Protein AF-A0ABD3NP54-F1 (afdb_monomer_lite)

pLDDT: mean 72.23, std 19.5, range [35.78, 98.69]

InterPro domains:
  IPR028133 Dynamitin [PF04912] (82-422)
  IPR028133 Dynamitin [PTHR15346] (3-427)

Radius of gyration: 45.77 Å; chains: 1; bounding box: 115×85×132 Å

Structure (mmCIF, N/CA/C/O backbone):
data_AF-A0ABD3NP54-F1
#
_entry.id   AF-A0ABD3NP54-F1
#
loop_
_atom_site.group_PDB
_atom_site.id
_atom_site.type_symbol
_atom_site.label_atom_id
_atom_site.label_alt_id
_atom_site.label_comp_id
_atom_site.label_asym_id
_atom_site.label_entity_id
_atom_site.label_seq_id
_atom_site.pdbx_PDB_ins_code
_atom_site.Cartn_x
_atom_site.Cartn_y
_atom_site.Cartn_z
_atom_site.occupancy
_atom_site.B_iso_or_equiv
_atom_site.auth_seq_id
_atom_site.auth_comp_id
_atom_site.auth_asym_id
_atom_site.auth_atom_id
_atom_site.pdbx_PDB_model_num
ATOM 1 N N . GLU A 1 1 ? 1.074 39.165 33.995 1.00 41.44 1 GLU A N 1
ATOM 2 C CA . GLU A 1 1 ? 2.286 38.333 34.114 1.00 41.44 1 GLU A CA 1
ATOM 3 C C . GLU A 1 1 ? 1.904 36.978 34.674 1.00 41.44 1 GLU A C 1
ATOM 5 O O . GLU A 1 1 ? 1.585 36.874 35.849 1.00 41.44 1 GLU A O 1
ATOM 10 N N . ALA A 1 2 ? 1.852 35.965 33.817 1.00 39.19 2 ALA A N 1
ATOM 11 C CA . ALA A 1 2 ? 1.767 34.573 34.233 1.00 39.19 2 ALA A CA 1
ATOM 12 C C . ALA A 1 2 ? 2.968 33.872 33.596 1.00 39.19 2 ALA A C 1
ATOM 14 O O . ALA A 1 2 ? 3.086 33.815 32.373 1.00 39.19 2 ALA A O 1
ATOM 15 N N . VAL A 1 3 ? 3.900 33.461 34.450 1.00 41.22 3 VAL A N 1
ATOM 16 C CA . VAL A 1 3 ? 5.148 32.785 34.101 1.00 41.22 3 VAL A CA 1
ATOM 17 C C . VAL A 1 3 ? 4.817 31.317 33.848 1.00 41.22 3 VAL A C 1
ATOM 19 O O . VAL A 1 3 ? 4.409 30.615 34.769 1.00 41.22 3 VAL A O 1
ATOM 22 N N . TYR A 1 4 ? 4.968 30.860 32.605 1.00 45.50 4 TYR A N 1
ATOM 23 C CA . TYR A 1 4 ? 4.967 29.435 32.282 1.00 45.50 4 TYR A CA 1
ATOM 24 C C . TYR A 1 4 ? 6.349 28.867 32.613 1.00 45.50 4 TYR A C 1
ATOM 26 O O . TYR A 1 4 ? 7.323 29.115 31.905 1.00 45.50 4 TYR A O 1
ATOM 34 N N . SER A 1 5 ? 6.432 28.125 33.713 1.00 48.88 5 SER A N 1
ATOM 35 C CA . SER A 1 5 ? 7.550 27.238 34.012 1.00 48.88 5 SER A CA 1
ATOM 36 C C . SER A 1 5 ? 7.460 26.002 33.119 1.00 48.88 5 SER A C 1
ATOM 38 O O . SER A 1 5 ? 6.500 25.237 33.179 1.00 48.88 5 SER A O 1
ATOM 40 N N . SER A 1 6 ? 8.467 25.849 32.267 1.00 43.97 6 SER A N 1
ATOM 41 C CA . SER A 1 6 ? 8.716 24.698 31.411 1.00 43.97 6 SER A CA 1
ATOM 42 C C . SER A 1 6 ? 9.177 23.491 32.236 1.00 43.97 6 SER A C 1
ATOM 44 O O . SER A 1 6 ? 10.355 23.405 32.585 1.00 43.97 6 SER A O 1
ATOM 46 N N . ASP A 1 7 ? 8.273 22.549 32.501 1.00 47.94 7 ASP A N 1
ATOM 47 C CA . ASP A 1 7 ? 8.639 21.141 32.695 1.00 47.94 7 ASP A CA 1
ATOM 48 C C . ASP A 1 7 ? 9.168 20.644 31.334 1.00 47.94 7 ASP A C 1
ATOM 50 O O . ASP A 1 7 ? 8.489 20.717 30.315 1.00 47.94 7 ASP A O 1
ATOM 54 N N . GLY A 1 8 ? 10.445 20.301 31.194 1.00 47.75 8 GLY A N 1
ATOM 55 C CA . GLY A 1 8 ? 11.012 19.129 31.849 1.00 47.75 8 GLY A CA 1
ATOM 56 C C . GLY A 1 8 ? 10.824 17.857 31.009 1.00 47.75 8 GLY A C 1
ATOM 57 O O . GLY A 1 8 ? 10.703 16.777 31.574 1.00 47.75 8 GLY A O 1
ATOM 58 N N . LEU A 1 9 ? 10.766 17.956 29.673 1.00 52.03 9 LEU A N 1
ATOM 59 C CA . LEU A 1 9 ? 10.811 16.781 28.798 1.00 52.03 9 LEU A CA 1
ATOM 60 C C . LEU A 1 9 ? 12.250 16.229 28.730 1.00 52.03 9 LEU A C 1
ATOM 62 O O . LEU A 1 9 ? 13.166 16.986 28.395 1.00 52.03 9 LEU A O 1
ATOM 66 N N . PRO A 1 10 ? 12.480 14.936 29.023 1.00 50.72 10 PRO A N 1
ATOM 67 C CA . PRO A 1 10 ? 13.782 14.311 28.828 1.00 50.72 10 PRO A CA 1
ATOM 68 C C . PRO A 1 10 ? 14.130 14.267 27.334 1.00 50.72 10 PRO A C 1
ATOM 70 O O . PRO A 1 10 ? 13.272 14.025 26.484 1.00 50.72 10 PRO A O 1
ATOM 73 N N . SER A 1 11 ? 15.401 14.526 27.015 1.00 46.78 11 SER A N 1
ATOM 74 C CA . SER A 1 11 ? 15.918 14.562 25.648 1.00 46.78 11 SER A CA 1
ATOM 75 C C . SER A 1 11 ? 15.625 13.256 24.916 1.00 46.78 11 SER A C 1
ATOM 77 O O . SER A 1 11 ? 16.018 12.181 25.376 1.00 46.78 11 SER A O 1
ATOM 79 N N . LEU A 1 12 ? 14.949 13.389 23.772 1.00 47.25 12 LEU A N 1
ATOM 80 C CA . LEU A 1 12 ? 14.691 12.329 22.805 1.00 47.25 12 LEU A CA 1
ATOM 81 C C . LEU A 1 12 ? 15.950 11.490 22.580 1.00 47.25 12 LEU A C 1
ATOM 83 O O . LEU A 1 12 ? 17.049 12.009 22.383 1.00 47.25 12 LEU A O 1
ATOM 87 N N . ALA A 1 13 ? 15.728 10.184 22.672 1.00 50.75 13 ALA A N 1
ATOM 88 C CA . ALA A 1 13 ? 16.713 9.130 22.637 1.00 50.75 13 ALA A CA 1
ATOM 89 C C . ALA A 1 13 ? 17.752 9.317 21.525 1.00 50.75 13 ALA A C 1
ATOM 91 O O . ALA A 1 13 ? 17.432 9.539 20.357 1.00 50.75 13 ALA A O 1
ATOM 92 N N . VAL A 1 14 ? 19.011 9.158 21.926 1.00 62.09 14 VAL A N 1
ATOM 93 C CA . VAL A 1 14 ? 20.142 8.899 21.038 1.00 62.09 14 VAL A CA 1
ATOM 94 C C . VAL A 1 14 ? 19.762 7.739 20.104 1.00 62.09 14 VAL A C 1
ATOM 96 O O . VAL A 1 14 ? 19.278 6.716 20.598 1.00 62.09 14 VAL A O 1
ATOM 99 N N . PRO A 1 15 ? 19.947 7.865 18.778 1.00 61.72 15 PRO A N 1
ATOM 100 C CA . PRO A 1 15 ? 19.652 6.779 17.854 1.00 61.72 15 PRO A CA 1
ATOM 101 C C . PRO A 1 15 ? 20.498 5.553 18.211 1.00 61.72 15 PRO A C 1
ATOM 103 O O . PRO A 1 15 ? 21.717 5.648 18.367 1.00 61.72 15 PRO A O 1
ATOM 106 N N . LEU A 1 16 ? 19.831 4.408 18.366 1.00 66.06 16 LEU A N 1
ATOM 107 C CA . LEU A 1 16 ? 20.476 3.116 18.584 1.00 66.06 16 LEU A CA 1
ATOM 108 C C . LEU A 1 16 ? 21.496 2.858 17.458 1.00 66.06 16 LEU A C 1
ATOM 110 O O . LEU A 1 16 ? 21.145 3.013 16.284 1.00 66.06 16 LEU A O 1
ATOM 114 N N . PRO A 1 17 ? 22.745 2.476 17.783 1.00 72.56 17 PRO A N 1
ATOM 115 C CA . PRO A 1 17 ? 23.734 2.147 16.770 1.00 72.56 17 PRO A CA 1
ATOM 116 C C . PRO A 1 17 ? 23.295 0.902 15.979 1.00 72.56 17 PRO A C 1
ATOM 118 O O . PRO A 1 17 ? 22.686 -0.007 16.554 1.00 72.56 17 PRO A O 1
ATOM 121 N N . PRO A 1 18 ? 23.592 0.844 14.668 1.00 74.56 18 PRO A N 1
ATOM 122 C CA . PRO A 1 18 ? 23.244 -0.301 13.839 1.00 74.56 18 PRO A CA 1
ATOM 123 C C . PRO A 1 18 ? 23.935 -1.579 14.347 1.00 74.56 18 PRO A C 1
ATOM 125 O O . PRO A 1 18 ? 25.050 -1.508 14.876 1.00 74.56 18 PRO A O 1
ATOM 128 N N . PRO A 1 19 ? 23.293 -2.753 14.191 1.00 72.44 19 PRO A N 1
ATOM 129 C CA . PRO A 1 19 ? 23.877 -4.024 14.595 1.00 72.44 19 PRO A CA 1
ATOM 130 C C . PRO A 1 19 ? 25.186 -4.292 13.832 1.00 72.44 19 PRO A C 1
ATOM 132 O O . PRO A 1 19 ? 25.290 -3.935 12.654 1.00 72.44 19 PRO A O 1
ATOM 135 N N . PRO A 1 20 ? 26.187 -4.921 14.477 1.00 65.25 20 PRO A N 1
ATOM 136 C CA . PRO A 1 20 ? 27.445 -5.251 13.825 1.00 65.25 20 PRO A CA 1
ATOM 137 C C . PRO A 1 20 ? 27.189 -6.209 12.660 1.00 65.25 20 PRO A C 1
ATOM 139 O O . PRO A 1 20 ? 26.523 -7.235 12.812 1.00 65.25 20 PRO A O 1
ATOM 142 N N . LEU A 1 21 ? 27.715 -5.852 11.488 1.00 63.78 21 LEU A N 1
ATOM 143 C CA . LEU A 1 21 ? 27.718 -6.727 10.322 1.00 63.78 21 LEU A CA 1
ATOM 144 C C . LEU A 1 21 ? 28.515 -8.001 10.648 1.00 63.78 21 LEU A C 1
ATOM 146 O O . LEU A 1 21 ? 29.518 -7.918 11.365 1.00 63.78 21 LEU A O 1
ATOM 150 N N . PRO A 1 22 ? 28.100 -9.173 10.134 1.00 56.03 22 PRO A N 1
ATOM 151 C CA . PRO A 1 22 ? 28.875 -10.393 10.287 1.00 56.03 22 PRO A CA 1
ATOM 152 C C . PRO A 1 22 ? 30.255 -10.176 9.666 1.00 56.03 22 PRO A C 1
ATOM 154 O O . PRO A 1 22 ? 30.373 -9.817 8.494 1.00 56.03 22 PRO A O 1
ATOM 157 N N . SER A 1 23 ? 31.292 -10.369 10.478 1.00 46.06 23 SER A N 1
ATOM 158 C CA . SER A 1 23 ? 32.682 -10.397 10.045 1.00 46.06 23 SER A CA 1
ATOM 159 C C . SER A 1 23 ? 32.813 -11.402 8.907 1.00 46.06 23 SER A C 1
ATOM 161 O O . SER A 1 23 ? 32.659 -12.606 9.122 1.00 46.06 23 SER A O 1
ATOM 163 N N . SER A 1 24 ? 33.070 -10.901 7.700 1.00 43.81 24 SER A N 1
ATOM 164 C CA . SER A 1 24 ? 33.577 -11.719 6.610 1.00 43.81 24 SER A CA 1
ATOM 165 C C . SER A 1 24 ? 34.860 -12.366 7.111 1.00 43.81 24 SER A C 1
ATOM 167 O O . SER A 1 24 ? 35.841 -11.671 7.379 1.00 43.81 24 SER A O 1
ATOM 169 N N . VAL A 1 25 ? 34.810 -13.681 7.295 1.00 48.38 25 VAL A N 1
ATOM 170 C CA . VAL A 1 25 ? 35.986 -14.538 7.392 1.00 48.38 25 VAL A CA 1
ATOM 171 C C . VAL A 1 25 ? 36.735 -14.325 6.082 1.00 48.38 25 VAL A C 1
ATOM 173 O O . VAL A 1 25 ? 36.329 -14.831 5.041 1.00 48.38 25 VAL A O 1
ATOM 176 N N . GLY A 1 26 ? 37.707 -13.418 6.120 1.00 45.84 26 GLY A N 1
ATOM 177 C CA . GLY A 1 26 ? 38.681 -13.248 5.064 1.00 45.84 26 GLY A CA 1
ATOM 178 C C . GLY A 1 26 ? 39.680 -14.373 5.224 1.00 45.84 26 GLY A C 1
ATOM 179 O O . GLY A 1 26 ? 40.330 -14.461 6.263 1.00 45.84 26 GLY A O 1
ATOM 180 N N . ASP A 1 27 ? 39.717 -15.240 4.222 1.00 44.56 27 ASP A N 1
ATOM 181 C CA . ASP A 1 27 ? 40.815 -16.154 3.970 1.00 44.56 27 ASP A CA 1
ATOM 182 C C . ASP A 1 27 ? 42.122 -15.348 3.920 1.00 44.56 27 ASP A C 1
ATOM 184 O O . ASP A 1 27 ? 42.378 -14.585 2.984 1.00 44.56 27 ASP A O 1
ATOM 188 N N . ASP A 1 28 ? 42.914 -15.483 4.982 1.00 48.12 28 ASP A N 1
ATOM 189 C CA . ASP A 1 28 ? 44.339 -15.175 4.996 1.00 48.12 28 ASP A CA 1
ATOM 190 C C . ASP A 1 28 ? 45.047 -16.228 4.129 1.00 48.12 28 ASP A C 1
ATOM 192 O O . ASP A 1 28 ? 45.550 -17.235 4.628 1.00 48.12 28 ASP A O 1
ATOM 196 N N . ASP A 1 29 ? 45.059 -16.009 2.813 1.00 52.22 29 ASP A N 1
ATOM 197 C CA . ASP A 1 29 ? 46.011 -16.664 1.919 1.00 52.22 29 ASP A CA 1
ATOM 198 C C . ASP A 1 29 ? 47.290 -15.820 1.861 1.00 52.22 29 ASP A C 1
ATOM 200 O O . ASP A 1 29 ? 47.443 -14.875 1.079 1.00 52.22 29 ASP A O 1
ATOM 204 N N . ASP A 1 30 ? 48.224 -16.197 2.730 1.00 50.25 30 ASP A N 1
ATOM 205 C CA . ASP A 1 30 ? 49.650 -15.964 2.564 1.00 50.25 30 ASP A CA 1
ATOM 206 C C . ASP A 1 30 ? 50.118 -16.577 1.228 1.00 50.25 30 ASP A C 1
ATOM 208 O O . ASP A 1 30 ? 50.305 -17.790 1.130 1.00 50.25 30 ASP A O 1
ATOM 212 N N . ASP A 1 31 ? 50.389 -15.759 0.207 1.00 50.50 31 ASP A N 1
ATOM 213 C CA . ASP A 1 31 ? 51.243 -16.181 -0.914 1.00 50.50 31 ASP A CA 1
ATOM 214 C C . ASP A 1 31 ? 52.438 -15.236 -1.067 1.00 50.50 31 ASP A C 1
ATOM 216 O O . ASP A 1 31 ? 52.449 -14.247 -1.808 1.00 50.50 31 ASP A O 1
ATOM 220 N N . GLU A 1 32 ? 53.482 -15.562 -0.300 1.00 48.72 32 GLU A N 1
ATOM 221 C CA . GLU A 1 32 ? 54.831 -15.070 -0.522 1.00 48.72 32 GLU A CA 1
ATOM 222 C C . GLU A 1 32 ? 55.375 -15.579 -1.859 1.00 48.72 32 GLU A C 1
ATOM 224 O O . GLU A 1 32 ? 55.526 -16.776 -2.116 1.00 48.72 32 GLU A O 1
ATOM 229 N N . GLY A 1 33 ? 55.810 -14.630 -2.684 1.00 49.66 33 GLY A N 1
ATOM 230 C CA . GLY A 1 33 ? 56.437 -14.906 -3.960 1.00 49.66 33 GLY A CA 1
ATOM 231 C C . GLY A 1 33 ? 57.591 -15.911 -3.892 1.00 49.66 33 GLY A C 1
ATOM 232 O O . GLY A 1 33 ? 58.627 -15.687 -3.262 1.00 49.66 33 GLY A O 1
ATOM 233 N N . ARG A 1 34 ? 57.501 -16.953 -4.721 1.00 44.62 34 ARG A N 1
ATOM 234 C CA . ARG A 1 34 ? 58.672 -17.684 -5.212 1.00 44.62 34 ARG A CA 1
ATOM 235 C C . ARG A 1 34 ? 58.656 -17.816 -6.725 1.00 44.62 34 ARG A C 1
ATOM 237 O O . ARG A 1 34 ? 57.999 -18.657 -7.323 1.00 44.62 34 ARG A O 1
ATOM 244 N N . ARG A 1 35 ? 59.524 -17.012 -7.337 1.00 50.09 35 ARG A N 1
ATOM 245 C CA . ARG A 1 35 ? 60.059 -17.227 -8.682 1.00 50.09 35 ARG A CA 1
ATOM 246 C C . ARG A 1 35 ? 60.697 -18.617 -8.777 1.00 50.09 35 ARG A C 1
ATOM 248 O O . ARG A 1 35 ? 61.705 -18.850 -8.112 1.00 50.09 35 ARG A O 1
ATOM 255 N N . ARG A 1 36 ? 60.233 -19.462 -9.701 1.00 48.19 36 ARG A N 1
ATOM 256 C CA . ARG A 1 36 ? 61.089 -20.391 -10.464 1.00 48.19 36 ARG A CA 1
ATOM 257 C C . ARG A 1 36 ? 60.510 -20.652 -11.862 1.00 48.19 36 ARG A C 1
ATOM 259 O O . ARG A 1 36 ? 59.319 -20.917 -11.970 1.00 48.19 36 ARG A O 1
ATOM 266 N N . PRO A 1 37 ? 61.338 -20.615 -12.921 1.00 56.47 37 PRO A N 1
ATOM 267 C CA . PRO A 1 37 ? 60.987 -21.127 -14.237 1.00 56.47 37 PRO A CA 1
ATOM 268 C C . PRO A 1 37 ? 61.404 -22.602 -14.348 1.00 56.47 37 PRO A C 1
ATOM 270 O O . PRO A 1 37 ? 62.455 -22.995 -13.840 1.00 56.47 37 PRO A O 1
ATOM 273 N N . GLY A 1 38 ? 60.621 -23.416 -15.046 1.00 42.22 38 GLY A N 1
ATOM 274 C CA . GLY A 1 38 ? 61.016 -24.787 -15.368 1.00 42.22 38 GLY A CA 1
ATOM 275 C C . GLY A 1 38 ? 59.842 -25.605 -15.868 1.00 42.22 38 GLY A C 1
ATOM 276 O O . GLY A 1 38 ? 58.922 -25.882 -15.111 1.00 42.22 38 GLY A O 1
ATOM 277 N N . GLY A 1 39 ? 59.870 -25.939 -17.157 1.00 45.50 39 GLY A N 1
ATOM 278 C CA . GLY A 1 39 ? 58.826 -26.707 -17.816 1.00 45.50 39 GLY A CA 1
ATOM 279 C C . GLY A 1 39 ? 58.757 -28.173 -17.395 1.00 45.50 39 GLY A C 1
ATOM 280 O O . GLY A 1 39 ? 59.617 -28.697 -16.692 1.00 45.50 39 GLY A O 1
ATOM 281 N N . GLY A 1 40 ? 57.732 -28.837 -17.912 1.00 39.81 40 GLY A N 1
ATOM 282 C CA . GLY A 1 40 ? 57.552 -30.277 -17.811 1.00 39.81 40 GLY A CA 1
ATOM 283 C C . GLY A 1 40 ? 56.109 -30.625 -18.129 1.00 39.81 40 GLY A C 1
ATOM 284 O O . GLY A 1 40 ? 55.219 -30.340 -17.339 1.00 39.81 40 GLY A O 1
ATOM 285 N N . GLY A 1 41 ? 55.880 -31.187 -19.314 1.00 48.97 41 GLY A N 1
ATOM 286 C CA . GLY A 1 41 ? 54.577 -31.706 -19.699 1.00 48.97 41 GLY A CA 1
ATOM 287 C C . GLY A 1 41 ? 54.161 -32.895 -18.831 1.00 48.97 41 GLY A C 1
ATOM 288 O O . GLY A 1 41 ? 54.955 -33.794 -18.570 1.00 48.97 41 GLY A O 1
ATOM 289 N N . GLY A 1 42 ? 52.891 -32.894 -18.448 1.00 43.53 42 GLY A N 1
ATOM 290 C CA . GLY A 1 42 ? 52.117 -34.034 -17.960 1.00 43.53 42 GLY A CA 1
ATOM 291 C C . GLY A 1 42 ? 50.656 -33.669 -18.221 1.00 43.53 42 GLY A C 1
ATOM 292 O O . GLY A 1 42 ? 50.178 -32.668 -17.711 1.00 43.53 42 GLY A O 1
ATOM 293 N N . ALA A 1 43 ? 50.023 -34.199 -19.264 1.00 47.31 43 ALA A N 1
ATOM 294 C CA . ALA A 1 43 ? 49.398 -35.519 -19.287 1.00 47.31 43 ALA A CA 1
ATOM 295 C C . ALA A 1 43 ? 48.301 -35.657 -18.216 1.00 47.31 43 ALA A C 1
ATOM 297 O O . ALA A 1 43 ? 48.567 -36.072 -17.097 1.00 47.31 43 ALA A O 1
ATOM 298 N N . GLY A 1 44 ? 47.075 -35.314 -18.626 1.00 49.62 44 GLY A N 1
ATOM 299 C CA . GLY A 1 44 ? 45.843 -36.034 -18.294 1.00 49.62 44 GLY A CA 1
ATOM 300 C C . GLY A 1 44 ? 45.536 -36.272 -16.819 1.00 49.62 44 GLY A C 1
ATOM 301 O O . GLY A 1 44 ? 45.712 -37.383 -16.333 1.00 49.62 44 GLY A O 1
ATOM 302 N N . GLY A 1 45 ? 44.959 -35.268 -16.164 1.00 45.16 45 GLY A N 1
ATOM 303 C CA . GLY A 1 45 ? 44.044 -35.464 -15.043 1.00 45.16 45 GLY A CA 1
ATOM 304 C C . GLY A 1 45 ? 42.679 -34.957 -15.483 1.00 45.16 45 GLY A C 1
ATOM 305 O O . GLY A 1 45 ? 42.499 -33.755 -15.639 1.00 45.16 45 GLY A O 1
ATOM 306 N N . SER A 1 46 ? 41.767 -35.871 -15.802 1.00 48.59 46 SER A N 1
ATOM 307 C CA . SER A 1 46 ? 40.356 -35.562 -16.004 1.00 48.59 46 SER A CA 1
ATOM 308 C C . SER A 1 46 ? 39.803 -35.002 -14.701 1.00 48.59 46 SER A C 1
ATOM 310 O O . SER A 1 46 ? 39.764 -35.735 -13.713 1.00 48.59 46 SER A O 1
ATOM 312 N N . ASP A 1 47 ? 39.411 -33.728 -14.722 1.00 47.19 47 ASP A N 1
ATOM 313 C CA . ASP A 1 47 ? 38.527 -33.136 -13.724 1.00 47.19 47 ASP A CA 1
ATOM 314 C C . ASP A 1 47 ? 37.393 -34.116 -13.434 1.00 47.19 47 ASP A C 1
ATOM 316 O O . ASP A 1 47 ? 36.684 -34.559 -14.346 1.00 47.19 47 ASP A O 1
ATOM 320 N N . ASP A 1 48 ? 37.264 -34.466 -12.158 1.00 50.00 48 ASP A N 1
ATOM 321 C CA . ASP A 1 48 ? 36.103 -35.142 -11.622 1.00 50.00 48 ASP A CA 1
ATOM 322 C C . ASP A 1 48 ? 34.864 -34.375 -12.081 1.00 50.00 48 ASP A C 1
ATOM 324 O O . ASP A 1 48 ? 34.627 -33.223 -11.708 1.00 50.00 48 ASP A O 1
ATOM 328 N N . ALA A 1 49 ? 34.095 -35.027 -12.948 1.00 54.78 49 ALA A N 1
ATOM 329 C CA . ALA A 1 49 ? 32.791 -34.583 -13.382 1.00 54.78 49 ALA A CA 1
ATOM 330 C C . ALA A 1 49 ? 31.871 -34.550 -12.157 1.00 54.78 49 ALA A C 1
ATOM 332 O O . ALA A 1 49 ? 31.154 -35.505 -11.866 1.00 54.78 49 ALA A O 1
ATOM 333 N N . ILE A 1 50 ? 31.896 -33.439 -11.421 1.00 49.41 50 ILE A N 1
ATOM 334 C CA . ILE A 1 50 ? 30.788 -33.050 -10.562 1.00 49.41 50 ILE A CA 1
ATOM 335 C C . ILE A 1 50 ? 29.637 -32.815 -11.533 1.00 49.41 50 ILE A C 1
ATOM 337 O O . ILE A 1 50 ? 29.537 -31.758 -12.155 1.00 49.41 50 ILE A O 1
ATOM 341 N N . GLU A 1 51 ? 28.824 -33.852 -11.737 1.00 55.22 51 GLU A N 1
ATOM 342 C CA . GLU A 1 51 ? 27.569 -33.757 -12.463 1.00 55.22 51 GLU A CA 1
ATOM 343 C C . GLU A 1 51 ? 26.770 -32.631 -11.811 1.00 55.22 51 GLU A C 1
ATOM 345 O O . GLU A 1 51 ? 26.199 -32.781 -10.729 1.00 55.22 51 GLU A O 1
ATOM 350 N N . SER A 1 52 ? 26.772 -31.460 -12.447 1.00 55.19 52 SER A N 1
ATOM 351 C CA . SER A 1 52 ? 25.905 -30.358 -12.080 1.00 55.19 52 SER A CA 1
ATOM 352 C C . SER A 1 52 ? 24.487 -30.800 -12.422 1.00 55.19 52 SER A C 1
ATOM 354 O O . SER A 1 52 ? 23.980 -30.537 -13.514 1.00 55.19 52 SER A O 1
ATOM 356 N N . LEU A 1 53 ? 23.874 -31.553 -11.512 1.00 63.56 53 LEU A N 1
ATOM 357 C CA . LEU A 1 53 ? 22.477 -31.934 -11.577 1.00 63.56 53 LEU A CA 1
ATOM 358 C C . LEU A 1 53 ? 21.675 -30.638 -11.499 1.00 63.56 53 LEU A C 1
ATOM 360 O O . LEU A 1 53 ? 21.385 -30.129 -10.414 1.00 63.56 53 LEU A O 1
ATOM 364 N N . ALA A 1 54 ? 21.361 -30.082 -12.669 1.00 61.69 54 ALA A N 1
ATOM 365 C CA . ALA A 1 54 ? 20.406 -29.006 -12.841 1.00 61.69 54 ALA A CA 1
ATOM 366 C C . ALA A 1 54 ? 19.057 -29.527 -12.337 1.00 61.69 54 ALA A C 1
ATOM 368 O O . ALA A 1 54 ? 18.280 -30.144 -13.062 1.00 61.69 54 ALA A O 1
ATOM 369 N N . SER A 1 55 ? 18.846 -29.370 -11.037 1.00 72.50 55 SER A N 1
ATOM 370 C CA . SER A 1 55 ? 17.665 -29.847 -10.345 1.00 72.50 55 SER A CA 1
ATOM 371 C C . SER A 1 55 ? 16.538 -28.903 -10.716 1.00 72.50 55 SER A C 1
ATOM 373 O O . SER A 1 55 ? 16.453 -27.809 -10.166 1.00 72.50 55 SER A O 1
ATOM 375 N N . ASP A 1 56 ? 15.709 -29.290 -11.686 1.00 82.62 56 ASP A N 1
ATOM 376 C CA . ASP A 1 56 ? 14.474 -28.569 -11.969 1.00 82.62 56 ASP A CA 1
ATOM 377 C C . ASP A 1 56 ? 13.510 -28.805 -10.791 1.00 82.62 56 ASP A C 1
ATOM 379 O O . ASP A 1 56 ? 13.006 -29.924 -10.613 1.00 82.62 56 ASP A O 1
ATOM 383 N N . PRO A 1 57 ? 13.247 -27.784 -9.953 1.00 79.06 57 PRO A N 1
ATOM 384 C CA . PRO A 1 57 ? 12.416 -27.945 -8.767 1.00 79.06 57 PRO A CA 1
ATOM 385 C C . PRO A 1 57 ? 10.973 -28.328 -9.121 1.00 79.06 57 PRO A C 1
ATOM 387 O O . PRO A 1 57 ? 10.283 -28.909 -8.285 1.00 79.06 57 PRO A O 1
ATOM 390 N N . ARG A 1 58 ? 10.508 -28.053 -10.351 1.00 73.75 58 ARG A N 1
ATOM 391 C CA . ARG A 1 58 ? 9.173 -28.471 -10.803 1.00 73.75 58 ARG A CA 1
ATOM 392 C C . ARG A 1 58 ? 9.112 -29.965 -11.080 1.00 73.75 58 ARG A C 1
ATOM 394 O O . ARG A 1 58 ? 8.193 -30.618 -10.601 1.00 73.75 58 ARG A O 1
ATOM 401 N N . ALA A 1 59 ? 10.118 -30.517 -11.756 1.00 82.44 59 ALA A N 1
ATOM 402 C CA . ALA A 1 59 ? 10.209 -31.957 -11.986 1.00 82.44 59 ALA A CA 1
ATOM 403 C C . ALA A 1 59 ? 10.336 -32.736 -10.664 1.00 82.44 59 ALA A C 1
ATOM 405 O O . ALA A 1 59 ? 9.713 -33.784 -10.498 1.00 82.44 59 ALA A O 1
ATOM 406 N N . ALA A 1 60 ? 11.084 -32.195 -9.694 1.00 81.31 60 ALA A N 1
ATOM 407 C CA . ALA A 1 60 ? 11.188 -32.772 -8.354 1.00 81.31 60 ALA A CA 1
ATOM 408 C C . ALA A 1 60 ? 9.851 -32.734 -7.590 1.00 81.31 60 ALA A C 1
ATOM 410 O O . ALA A 1 60 ? 9.492 -33.704 -6.921 1.00 81.31 60 ALA A O 1
ATOM 411 N N . PHE A 1 61 ? 9.092 -31.639 -7.709 1.00 80.50 61 PHE A N 1
ATOM 412 C CA . PHE A 1 61 ? 7.775 -31.511 -7.088 1.00 80.50 61 PHE A CA 1
ATOM 413 C C . PHE A 1 61 ? 6.745 -32.454 -7.721 1.00 80.50 61 PHE A C 1
ATOM 415 O O . PHE A 1 61 ? 6.041 -33.152 -6.995 1.00 80.50 61 PHE A O 1
ATOM 422 N N . ASP A 1 62 ? 6.702 -32.551 -9.051 1.00 78.19 62 ASP A N 1
ATOM 423 C CA . ASP A 1 62 ? 5.804 -33.473 -9.755 1.00 78.19 62 ASP A CA 1
ATOM 424 C C . ASP A 1 62 ? 6.124 -34.936 -9.411 1.00 78.19 62 ASP A C 1
ATOM 426 O O . ASP A 1 62 ? 5.215 -35.722 -9.138 1.00 78.19 62 ASP A O 1
ATOM 430 N N . ALA A 1 63 ? 7.410 -35.294 -9.314 1.00 80.31 63 ALA A N 1
ATOM 431 C CA . ALA A 1 63 ? 7.829 -36.615 -8.850 1.00 80.31 63 ALA A CA 1
ATOM 432 C C . ALA A 1 63 ? 7.353 -36.905 -7.413 1.00 80.31 63 ALA A C 1
ATOM 434 O O . ALA A 1 63 ? 6.918 -38.020 -7.113 1.00 80.31 63 ALA A O 1
ATOM 435 N N . PHE A 1 64 ? 7.379 -35.902 -6.530 1.00 80.75 64 PHE A N 1
ATOM 436 C CA . PHE A 1 64 ? 6.940 -36.043 -5.142 1.00 80.75 64 PHE A CA 1
ATOM 437 C C . PHE A 1 64 ? 5.412 -36.131 -5.004 1.00 80.75 64 PHE A C 1
ATOM 439 O O . PHE A 1 64 ? 4.901 -36.945 -4.235 1.00 80.75 64 PHE A O 1
ATOM 446 N N . VAL A 1 65 ? 4.663 -35.340 -5.776 1.00 79.19 65 VAL A N 1
ATOM 447 C CA . VAL A 1 65 ? 3.191 -35.356 -5.773 1.00 79.19 65 VAL A CA 1
ATOM 448 C C . VAL A 1 65 ? 2.655 -36.674 -6.330 1.00 79.19 65 VAL A C 1
ATOM 450 O O . VAL A 1 65 ? 1.725 -37.247 -5.761 1.00 79.19 65 VAL A O 1
ATOM 453 N N . VAL A 1 66 ? 3.274 -37.203 -7.390 1.00 76.44 66 VAL A N 1
ATOM 454 C CA . VAL A 1 66 ? 2.929 -38.525 -7.930 1.00 76.44 66 VAL A CA 1
ATOM 455 C C . VAL A 1 66 ? 3.234 -39.630 -6.911 1.00 76.44 66 VAL A C 1
ATOM 457 O O . VAL A 1 66 ? 2.424 -40.542 -6.743 1.00 76.44 66 VAL A O 1
ATOM 460 N N . ALA A 1 67 ? 4.339 -39.525 -6.164 1.00 67.50 67 ALA A N 1
ATOM 461 C CA . ALA A 1 67 ? 4.681 -40.482 -5.110 1.00 67.50 67 ALA A CA 1
ATOM 462 C C . ALA A 1 67 ? 3.734 -40.417 -3.891 1.00 67.50 67 ALA A C 1
ATOM 464 O O . ALA A 1 67 ? 3.438 -41.446 -3.281 1.00 67.50 67 ALA A O 1
ATOM 465 N N . ALA A 1 68 ? 3.205 -39.237 -3.555 1.00 65.69 68 ALA A N 1
ATOM 466 C CA . ALA A 1 68 ? 2.275 -39.053 -2.437 1.00 65.69 68 ALA A CA 1
ATOM 467 C C . ALA A 1 68 ? 0.836 -39.534 -2.734 1.00 65.69 68 ALA A C 1
ATOM 469 O O . ALA A 1 68 ? 0.058 -39.762 -1.807 1.00 65.69 68 ALA A O 1
ATOM 470 N N . GLY A 1 69 ? 0.472 -39.726 -4.007 1.00 53.94 69 GLY A N 1
ATOM 471 C CA . GLY A 1 69 ? -0.895 -40.048 -4.435 1.00 53.94 69 GLY A CA 1
ATOM 472 C C . GLY A 1 69 ? -1.377 -41.489 -4.202 1.00 53.94 69 GLY A C 1
ATOM 473 O O . GLY A 1 69 ? -2.562 -41.752 -4.390 1.00 53.94 69 GLY A O 1
ATOM 474 N N . VAL A 1 70 ? -0.513 -42.432 -3.798 1.00 55.72 70 VAL A N 1
ATOM 475 C CA . VAL A 1 70 ? -0.870 -43.874 -3.723 1.00 55.72 70 VAL A CA 1
ATOM 476 C C . VAL A 1 70 ? -0.665 -44.492 -2.324 1.00 55.72 70 VAL A C 1
ATOM 478 O O . VAL A 1 70 ? -1.002 -45.649 -2.094 1.00 55.72 70 VAL A O 1
ATOM 481 N N . GLY A 1 71 ? -0.187 -43.729 -1.338 1.00 53.00 71 GLY A N 1
ATOM 482 C CA . GLY A 1 71 ? 0.270 -44.267 -0.047 1.00 53.00 71 GLY A CA 1
ATOM 483 C C . GLY A 1 71 ? -0.443 -43.735 1.196 1.00 53.00 71 GLY A C 1
ATOM 484 O O . GLY A 1 71 ? 0.217 -43.452 2.190 1.00 53.00 71 GLY A O 1
ATOM 485 N N . GLY A 1 72 ? -1.766 -43.563 1.172 1.00 43.59 72 GLY A N 1
ATOM 486 C CA . GLY A 1 72 ? -2.530 -43.197 2.370 1.00 43.59 72 GLY A CA 1
ATOM 487 C C . GLY A 1 72 ? -2.743 -44.396 3.298 1.00 43.59 72 GLY A C 1
ATOM 488 O O . GLY A 1 72 ? -3.707 -45.138 3.128 1.00 43.59 72 GLY A O 1
ATOM 489 N N . ALA A 1 73 ? -1.866 -44.582 4.287 1.00 44.59 73 ALA A N 1
ATOM 490 C CA . ALA A 1 73 ? -2.091 -45.513 5.393 1.00 44.59 73 ALA A CA 1
ATOM 491 C C . ALA A 1 73 ? -3.374 -45.117 6.164 1.00 44.59 73 ALA A C 1
ATOM 493 O O . ALA A 1 73 ? -3.470 -43.980 6.638 1.00 44.59 73 ALA A O 1
ATOM 494 N N . PRO A 1 74 ? -4.375 -46.007 6.302 1.00 46.28 74 PRO A N 1
ATOM 495 C CA . PRO A 1 74 ? -5.613 -45.675 6.993 1.00 46.28 74 PRO A CA 1
ATOM 496 C C . PRO A 1 74 ? -5.402 -45.673 8.513 1.00 46.28 74 PRO A C 1
ATOM 498 O O . PRO A 1 74 ? -5.101 -46.703 9.116 1.00 46.28 74 PRO A O 1
ATOM 501 N N . PHE A 1 75 ? -5.612 -44.522 9.152 1.00 43.25 75 PHE A N 1
ATOM 502 C CA . PHE A 1 75 ? -5.852 -44.452 10.595 1.00 43.25 75 PHE A CA 1
ATOM 503 C C . PHE A 1 75 ? -7.229 -45.068 10.924 1.00 43.25 75 PHE A C 1
ATOM 505 O O . PHE A 1 75 ? -8.200 -44.793 10.211 1.00 43.25 75 PHE A O 1
ATOM 512 N N . PRO A 1 76 ? -7.368 -45.870 11.998 1.00 49.84 76 PRO A N 1
ATOM 513 C CA . PRO A 1 76 ? -8.646 -46.470 12.364 1.00 49.84 76 PRO A CA 1
ATOM 514 C C . PRO A 1 76 ? -9.539 -45.434 13.061 1.00 49.84 76 PRO A C 1
ATOM 516 O O . PRO A 1 76 ? -9.437 -45.207 14.265 1.00 49.84 76 PRO A O 1
ATOM 519 N N . ALA A 1 77 ? -10.435 -44.800 12.304 1.00 40.03 77 ALA A N 1
ATOM 520 C CA . ALA A 1 77 ? -11.520 -44.007 12.869 1.00 40.03 77 ALA A CA 1
ATOM 521 C C . ALA A 1 77 ? -12.708 -44.916 13.219 1.00 40.03 77 ALA A C 1
ATOM 523 O O . ALA A 1 77 ? -13.246 -45.630 12.371 1.00 40.03 77 ALA A O 1
ATOM 524 N N . SER A 1 78 ? -13.095 -44.871 14.494 1.00 40.12 78 SER A N 1
ATOM 525 C CA . SER A 1 78 ? -14.233 -45.566 15.089 1.00 40.12 78 SER A CA 1
ATOM 526 C C . SER A 1 78 ? -15.505 -45.521 14.248 1.00 40.12 78 SER A C 1
ATOM 528 O O . SER A 1 78 ? -15.943 -44.480 13.757 1.00 40.12 78 SER A O 1
ATOM 530 N N . ALA A 1 79 ? -16.133 -46.691 14.197 1.00 43.69 79 ALA A N 1
ATOM 531 C CA . ALA A 1 79 ? -17.447 -46.963 13.662 1.00 43.69 79 ALA A CA 1
ATOM 532 C C . ALA A 1 79 ? -18.496 -45.915 14.068 1.00 43.69 79 ALA A C 1
ATOM 534 O O . ALA A 1 79 ? -18.816 -45.750 15.247 1.00 43.69 79 ALA A O 1
ATOM 535 N N . ARG A 1 80 ? -19.145 -45.307 13.070 1.00 37.78 80 ARG A N 1
ATOM 536 C CA . ARG A 1 80 ? -20.517 -44.830 13.233 1.00 37.78 80 ARG A CA 1
ATOM 537 C C . ARG A 1 80 ? -21.366 -45.246 12.040 1.00 37.78 80 ARG A C 1
ATOM 539 O O . ARG A 1 80 ? -21.003 -45.075 10.883 1.00 37.78 80 ARG A O 1
ATOM 546 N N . ALA A 1 81 ? -22.470 -45.879 12.405 1.00 40.62 81 ALA A N 1
ATOM 547 C CA . ALA A 1 81 ? -23.396 -46.638 11.593 1.00 40.62 81 ALA A CA 1
ATOM 548 C C . ALA A 1 81 ? -23.881 -45.949 10.309 1.00 40.62 81 ALA A C 1
ATOM 550 O O . ALA A 1 81 ? -24.274 -44.783 10.293 1.00 40.62 81 ALA A O 1
ATOM 551 N N . ARG A 1 82 ? -23.962 -46.779 9.265 1.00 39.91 82 ARG A N 1
ATOM 552 C CA . ARG A 1 82 ? -24.780 -46.611 8.063 1.00 39.91 82 ARG A CA 1
ATOM 553 C C . ARG A 1 82 ? -26.238 -46.283 8.423 1.00 39.91 82 ARG A C 1
ATOM 555 O O . ARG A 1 82 ? -26.859 -47.011 9.194 1.00 39.91 82 ARG A O 1
ATOM 562 N N . ARG A 1 83 ? -26.815 -45.281 7.755 1.00 35.78 83 ARG A N 1
ATOM 563 C CA . ARG A 1 83 ? -28.256 -45.206 7.449 1.00 35.78 83 ARG A CA 1
ATOM 564 C C . ARG A 1 83 ? -28.429 -45.112 5.927 1.00 35.78 83 ARG A C 1
ATOM 566 O O . ARG A 1 83 ? -27.601 -44.466 5.286 1.00 35.78 83 ARG A O 1
ATOM 573 N N . PRO A 1 84 ? -29.441 -45.780 5.346 1.00 52.88 84 PRO A N 1
ATOM 574 C CA . PRO A 1 84 ? -29.649 -45.818 3.906 1.00 52.88 84 PRO A CA 1
ATOM 575 C C . PRO A 1 84 ? -30.386 -44.573 3.399 1.00 52.88 84 PRO A C 1
ATOM 577 O O . PRO A 1 84 ? -31.046 -43.863 4.157 1.00 52.88 84 PRO A O 1
ATOM 580 N N . ALA A 1 85 ? -30.240 -44.352 2.095 1.00 50.16 85 ALA A N 1
ATOM 581 C CA . ALA A 1 85 ? -30.814 -43.275 1.309 1.00 50.16 85 ALA A CA 1
ATOM 582 C C . ALA A 1 85 ? -32.341 -43.144 1.446 1.00 50.16 85 ALA A C 1
ATOM 584 O O . ALA A 1 85 ? -33.069 -44.131 1.366 1.00 50.16 85 ALA A O 1
ATOM 585 N N . SER A 1 86 ? -32.816 -41.902 1.519 1.00 37.88 86 SER A N 1
ATOM 586 C CA . SER A 1 86 ? -34.123 -41.514 0.992 1.00 37.88 86 SER A CA 1
ATOM 587 C C . SER A 1 86 ? -34.091 -40.045 0.580 1.00 37.88 86 SER A C 1
ATOM 589 O O . SER A 1 86 ? -33.611 -39.203 1.336 1.00 37.88 86 SER A O 1
ATOM 591 N N . ALA A 1 87 ? -34.599 -39.802 -0.627 1.00 49.09 87 ALA A N 1
ATOM 592 C CA . ALA A 1 87 ? -34.906 -38.531 -1.268 1.00 49.09 87 ALA A CA 1
ATOM 593 C C . ALA A 1 87 ? -35.037 -37.319 -0.328 1.00 49.09 87 ALA A C 1
ATOM 595 O O . ALA A 1 87 ? -35.861 -37.314 0.587 1.00 49.09 87 ALA A O 1
ATOM 596 N N . ALA A 1 88 ? -34.270 -36.269 -0.627 1.00 39.94 88 ALA A N 1
ATOM 597 C CA . ALA A 1 88 ? -34.494 -34.931 -0.102 1.00 39.94 88 ALA A CA 1
ATOM 598 C C . ALA A 1 88 ? -34.889 -33.990 -1.258 1.00 39.94 88 ALA A C 1
ATOM 600 O O . ALA A 1 88 ? -34.336 -34.110 -2.354 1.00 39.94 88 ALA A O 1
ATOM 601 N N . PRO A 1 89 ? -35.860 -33.091 -1.028 1.00 49.34 89 PRO A N 1
ATOM 602 C CA . PRO A 1 89 ? -36.428 -32.207 -2.036 1.00 49.34 89 PRO A CA 1
ATOM 603 C C . PRO A 1 89 ? -35.441 -31.107 -2.434 1.00 49.34 89 PRO A C 1
ATOM 605 O O . PRO A 1 89 ? -34.602 -30.687 -1.639 1.00 49.34 89 PRO A O 1
ATOM 608 N N . SER A 1 90 ? -35.584 -30.625 -3.667 1.00 49.19 90 SER A N 1
ATOM 609 C CA . SER A 1 90 ? -34.888 -29.482 -4.259 1.00 49.19 90 SER A CA 1
ATOM 610 C C . SER A 1 90 ? -35.113 -28.197 -3.451 1.00 49.19 90 SER A C 1
ATOM 612 O O . SER A 1 90 ? -35.937 -27.354 -3.804 1.00 49.19 90 SER A O 1
ATOM 614 N N . SER A 1 91 ? -34.402 -28.036 -2.338 1.00 45.00 91 SER A N 1
ATOM 615 C CA . SER A 1 91 ? -34.292 -26.745 -1.673 1.00 45.00 91 SER A CA 1
ATOM 616 C C . SER A 1 91 ? -33.466 -25.832 -2.567 1.00 45.00 91 SER A C 1
ATOM 618 O O . SER A 1 91 ? -32.349 -26.184 -2.945 1.00 45.00 91 SER A O 1
ATOM 620 N N . THR A 1 92 ? -34.042 -24.682 -2.895 1.00 55.94 92 THR A N 1
ATOM 621 C CA . THR A 1 92 ? -33.488 -23.553 -3.645 1.00 55.94 92 THR A CA 1
ATOM 622 C C . THR A 1 92 ? -32.188 -23.039 -3.025 1.00 55.94 92 THR A C 1
ATOM 624 O O . THR A 1 92 ? -32.152 -21.997 -2.374 1.00 55.94 92 THR A O 1
ATOM 627 N N . THR A 1 93 ? -31.101 -23.777 -3.206 1.00 57.78 93 THR A N 1
ATOM 628 C CA . THR A 1 93 ? -29.754 -23.251 -3.045 1.00 57.78 93 THR A CA 1
ATOM 629 C C . THR A 1 93 ? -29.517 -22.297 -4.208 1.00 57.78 93 THR A C 1
ATOM 631 O O . THR A 1 93 ? -29.816 -22.610 -5.361 1.00 57.78 93 THR A O 1
ATOM 634 N N . TRP A 1 94 ? -29.066 -21.083 -3.900 1.00 62.09 94 TRP A N 1
ATOM 635 C CA . TRP A 1 94 ? -28.757 -20.072 -4.904 1.00 62.09 94 TRP A CA 1
ATOM 636 C C . TRP A 1 94 ? -27.673 -20.613 -5.840 1.00 62.09 94 TRP A C 1
ATOM 638 O O . TRP A 1 94 ? -26.491 -20.636 -5.504 1.00 62.09 94 TRP A O 1
ATOM 648 N N . GLU A 1 95 ? -28.084 -21.112 -7.004 1.00 78.00 95 GLU A N 1
ATOM 649 C CA . GLU A 1 95 ? -27.155 -21.560 -8.029 1.00 78.00 95 GLU A CA 1
ATOM 650 C C . GLU A 1 95 ? -26.524 -20.355 -8.721 1.00 78.00 95 GLU A C 1
ATOM 652 O O . GLU A 1 95 ? -27.217 -19.434 -9.160 1.00 78.00 95 GLU A O 1
ATOM 657 N N . ASP A 1 96 ? -25.198 -20.400 -8.849 1.00 72.81 96 ASP A N 1
ATOM 658 C CA . ASP A 1 96 ? -24.418 -19.472 -9.663 1.00 72.81 96 ASP A CA 1
ATOM 659 C C . ASP A 1 96 ? -25.087 -19.313 -11.047 1.00 72.81 96 ASP A C 1
ATOM 661 O O . ASP A 1 96 ? -25.390 -20.328 -11.690 1.00 72.81 96 ASP A O 1
ATOM 665 N N . PRO A 1 97 ? -25.338 -18.079 -11.531 1.00 75.31 97 PRO A N 1
ATOM 666 C CA . PRO A 1 97 ? -26.019 -17.835 -12.802 1.00 75.31 97 PRO A CA 1
ATOM 667 C C . PRO A 1 97 ? -25.395 -18.596 -13.972 1.00 75.31 97 PRO A C 1
ATOM 669 O O . PRO A 1 97 ? -26.121 -19.035 -14.861 1.00 75.31 97 PRO A O 1
ATOM 672 N N . ARG A 1 98 ? -24.075 -18.831 -13.958 1.00 68.50 98 ARG A N 1
ATOM 673 C CA . ARG A 1 98 ? -23.418 -19.655 -14.982 1.00 68.50 98 ARG A CA 1
ATOM 674 C C . ARG A 1 98 ? -23.860 -21.112 -14.907 1.00 68.50 98 ARG A C 1
ATOM 676 O O . ARG A 1 98 ? -24.197 -21.699 -15.931 1.00 68.50 98 ARG A O 1
ATOM 683 N N . ARG A 1 99 ? -23.906 -21.686 -13.704 1.00 75.69 99 ARG A N 1
ATOM 684 C CA . ARG A 1 99 ? -24.353 -23.070 -13.474 1.00 75.69 99 ARG A CA 1
ATOM 685 C C . ARG A 1 99 ? -25.826 -23.249 -13.824 1.00 75.69 99 ARG A C 1
ATOM 687 O O . ARG A 1 99 ? -26.165 -24.216 -14.498 1.00 75.69 99 ARG A O 1
ATOM 694 N N . ARG A 1 100 ? -26.671 -22.278 -13.465 1.00 83.75 100 ARG A N 1
ATOM 695 C CA . ARG A 1 100 ? -28.090 -22.272 -13.844 1.00 83.75 100 ARG A CA 1
ATOM 696 C C . ARG A 1 100 ? -28.270 -22.282 -15.361 1.00 83.75 100 ARG A C 1
ATOM 698 O O . ARG A 1 100 ? -29.124 -23.001 -15.861 1.00 83.75 100 ARG A O 1
ATOM 705 N N . LEU A 1 101 ? -27.457 -21.515 -16.085 1.00 76.75 101 LEU A N 1
ATOM 706 C CA . LEU A 1 101 ? -27.511 -21.439 -17.545 1.00 76.75 101 LEU A CA 1
ATOM 707 C C . LEU A 1 101 ? -27.061 -22.761 -18.193 1.00 76.75 101 LEU A C 1
ATOM 709 O O . LEU A 1 101 ? -27.723 -23.248 -19.105 1.00 76.75 101 LEU A O 1
ATOM 713 N N . PHE A 1 102 ? -26.007 -23.398 -17.668 1.00 79.56 102 PHE A N 1
ATOM 714 C CA . PHE A 1 102 ? -25.598 -24.740 -18.102 1.00 79.56 102 PHE A CA 1
ATOM 715 C C . PHE A 1 102 ? -26.670 -25.804 -17.840 1.00 79.56 102 PHE A C 1
ATOM 717 O O . PHE A 1 102 ? -26.928 -26.620 -18.719 1.00 79.56 102 PHE A O 1
ATOM 724 N N . ARG A 1 103 ? -27.329 -25.767 -16.678 1.00 88.38 103 ARG A N 1
ATOM 725 C CA . ARG A 1 103 ? -28.436 -26.677 -16.360 1.00 88.38 103 ARG A CA 1
ATOM 726 C C . ARG A 1 103 ? -29.643 -26.460 -17.276 1.00 88.38 103 ARG A C 1
ATOM 728 O O . ARG A 1 103 ? -30.173 -27.420 -17.816 1.00 88.38 103 ARG A O 1
ATOM 735 N N . LEU A 1 104 ? -30.048 -25.209 -17.502 1.00 86.69 104 LEU A N 1
ATOM 736 C CA . LEU A 1 104 ? -31.143 -24.899 -18.430 1.00 86.69 104 LEU A CA 1
ATOM 737 C C . LEU A 1 104 ? -30.825 -25.379 -19.850 1.00 86.69 104 LEU A C 1
ATOM 739 O O . LEU A 1 104 ? -31.707 -25.861 -20.549 1.00 86.69 104 LEU A O 1
ATOM 743 N N . ARG A 1 105 ? -29.559 -25.295 -20.273 1.00 83.12 105 ARG A N 1
ATOM 744 C CA . ARG A 1 105 ? -29.125 -25.843 -21.560 1.00 83.12 105 ARG A CA 1
ATOM 745 C C . ARG A 1 105 ? -29.294 -27.361 -21.617 1.00 83.12 105 ARG A C 1
ATOM 747 O O . ARG A 1 105 ? -29.822 -27.848 -22.611 1.00 83.12 105 ARG A O 1
ATOM 754 N N . SER A 1 106 ? -28.874 -28.089 -20.580 1.00 88.25 106 SER A N 1
ATOM 755 C CA . SER A 1 106 ? -29.049 -29.545 -20.544 1.00 88.25 106 SER A CA 1
ATOM 756 C C . SER A 1 106 ? -30.520 -29.951 -20.470 1.00 88.25 106 SER A C 1
ATOM 758 O O . SER A 1 106 ? -30.906 -30.896 -21.142 1.00 88.25 106 SER A O 1
ATOM 760 N N . GLU A 1 107 ? -31.354 -29.214 -19.731 1.00 87.44 107 GLU A N 1
ATOM 761 C CA . GLU A 1 107 ? -32.802 -29.464 -19.665 1.00 87.44 107 GLU A CA 1
ATOM 762 C C . GLU A 1 107 ? -33.479 -29.228 -21.027 1.00 87.44 107 GLU A C 1
ATOM 764 O O . GLU A 1 107 ? -34.315 -30.021 -21.449 1.00 87.44 107 GLU A O 1
ATOM 769 N N . VAL A 1 108 ? -33.093 -28.176 -21.761 1.00 83.38 108 VAL A N 1
ATOM 770 C CA . VAL A 1 108 ? -33.602 -27.920 -23.122 1.00 83.38 108 VAL A CA 1
ATOM 771 C C . VAL A 1 108 ? -33.135 -28.997 -24.108 1.00 83.38 108 VAL A C 1
ATOM 773 O O . VAL A 1 108 ? -33.907 -29.408 -24.971 1.00 83.38 108 VAL A O 1
ATOM 776 N N . GLU A 1 109 ? -31.897 -29.478 -23.984 1.00 87.00 109 GLU A N 1
ATOM 777 C CA . GLU A 1 109 ? -31.377 -30.581 -24.802 1.00 87.00 109 GLU A CA 1
ATOM 778 C C . GLU A 1 109 ? -32.107 -31.900 -24.507 1.00 87.00 109 GLU A C 1
ATOM 780 O O . GLU A 1 109 ? -32.489 -32.617 -25.432 1.00 87.00 109 GLU A O 1
ATOM 785 N N . GLU A 1 110 ? -32.383 -32.185 -23.235 1.00 88.25 110 GLU A N 1
ATOM 786 C CA . GLU A 1 110 ? -33.169 -33.344 -22.811 1.00 88.25 110 GLU A CA 1
ATOM 787 C C . GLU A 1 110 ? -34.615 -33.263 -23.319 1.00 88.25 110 GLU A C 1
ATOM 789 O O . GLU A 1 110 ? -35.129 -34.248 -23.849 1.00 88.25 110 GLU A O 1
ATOM 794 N N . LEU A 1 111 ? -35.245 -32.082 -23.265 1.00 84.62 111 LEU A N 1
ATOM 795 C CA . LEU A 1 111 ? -36.569 -31.843 -23.848 1.00 84.62 111 LEU A CA 1
ATOM 796 C C . LEU A 1 111 ? -36.575 -32.026 -25.371 1.00 84.62 111 LEU A C 1
ATOM 798 O O . LEU A 1 111 ? -37.521 -32.597 -25.913 1.00 84.62 111 LEU A O 1
ATOM 802 N N . GLU A 1 112 ? -35.529 -31.590 -26.077 1.00 81.06 112 GLU A N 1
ATOM 803 C CA . GLU A 1 112 ? -35.409 -31.808 -27.523 1.00 81.06 112 GLU A CA 1
ATOM 804 C C . GLU A 1 112 ? -35.296 -33.304 -27.852 1.00 81.06 112 GLU A C 1
ATOM 806 O O . GLU A 1 112 ? -35.928 -33.785 -28.796 1.00 81.06 112 GLU A O 1
ATOM 811 N N . ILE A 1 113 ? -34.513 -34.052 -27.070 1.00 85.44 113 ILE A N 1
ATOM 812 C CA . ILE A 1 113 ? -34.370 -35.504 -27.222 1.00 85.44 113 ILE A CA 1
ATOM 813 C C . ILE A 1 113 ? -35.698 -36.203 -26.914 1.00 85.44 113 ILE A C 1
ATOM 815 O O . ILE A 1 113 ? -36.138 -37.032 -27.710 1.00 85.44 113 ILE A O 1
ATOM 819 N N . ALA A 1 114 ? -36.374 -35.834 -25.824 1.00 84.44 114 ALA A N 1
ATOM 820 C CA . ALA A 1 114 ? -37.677 -36.381 -25.458 1.00 84.44 114 ALA A CA 1
ATOM 821 C C . ALA A 1 114 ? -38.717 -36.144 -26.568 1.00 84.44 114 ALA A C 1
ATOM 823 O O . ALA A 1 114 ? -39.357 -37.088 -27.022 1.00 84.44 114 ALA A O 1
ATOM 824 N N . LEU A 1 115 ? -38.796 -34.924 -27.112 1.00 80.50 115 LEU A N 1
ATOM 825 C CA . LEU A 1 115 ? -39.678 -34.585 -28.239 1.00 80.50 115 LEU A CA 1
ATOM 826 C C . LEU A 1 115 ? -39.296 -35.292 -29.551 1.00 80.50 115 LEU A C 1
ATOM 828 O O . LEU A 1 115 ? -40.127 -35.443 -30.450 1.00 80.50 115 LEU A O 1
ATOM 832 N N . ARG A 1 116 ? -38.039 -35.722 -29.717 1.00 81.62 116 ARG A N 1
ATOM 833 C CA . ARG A 1 116 ? -37.636 -36.570 -30.852 1.00 81.62 116 ARG A CA 1
ATOM 834 C C . ARG A 1 116 ? -38.119 -38.003 -30.713 1.00 81.62 116 ARG A C 1
ATOM 836 O O . ARG A 1 116 ? -38.436 -38.602 -31.736 1.00 81.62 116 ARG A O 1
ATOM 843 N N . VAL A 1 117 ? -38.166 -38.519 -29.490 1.00 83.44 117 VAL A N 1
ATOM 844 C CA . VAL A 1 117 ? -38.620 -39.880 -29.196 1.00 83.44 117 VAL A CA 1
ATOM 845 C C . VAL A 1 117 ? -40.149 -39.971 -29.224 1.00 83.44 117 VAL A C 1
ATOM 847 O O . VAL A 1 117 ? -40.674 -40.940 -29.760 1.00 83.44 117 VAL A O 1
ATOM 850 N N . ASP A 1 118 ? -40.850 -38.950 -28.726 1.00 75.69 118 ASP A N 1
ATOM 851 C CA . ASP A 1 118 ? -42.316 -38.954 -28.578 1.00 75.69 118 ASP A CA 1
ATOM 852 C C . ASP A 1 118 ? -43.072 -38.444 -29.828 1.00 75.69 118 ASP A C 1
ATOM 854 O O . ASP A 1 118 ? -44.276 -38.627 -29.978 1.00 75.69 118 ASP A O 1
ATOM 858 N N . GLY A 1 119 ? -42.366 -37.817 -30.777 1.00 58.38 119 GLY A N 1
ATOM 859 C CA . GLY A 1 119 ? -42.938 -37.166 -31.965 1.00 58.38 119 GLY A CA 1
ATOM 860 C C . GLY A 1 119 ? -43.385 -38.096 -33.104 1.00 58.38 119 GLY A C 1
ATOM 861 O O . GLY A 1 119 ? -43.154 -37.759 -34.267 1.00 58.38 119 GLY A O 1
ATOM 862 N N . GLY A 1 120 ? -43.980 -39.252 -32.794 1.00 58.00 120 GLY A N 1
ATOM 863 C CA . GLY A 1 120 ? -44.490 -40.215 -33.780 1.00 58.00 120 GLY A CA 1
ATOM 864 C C . GLY A 1 120 ? -45.788 -39.789 -34.478 1.00 58.00 120 GLY A C 1
ATOM 865 O O . GLY A 1 120 ? -45.980 -40.121 -35.645 1.00 58.00 120 GLY A O 1
ATOM 866 N N . ASP A 1 121 ? -46.625 -38.982 -33.821 1.00 60.50 121 ASP A N 1
ATOM 867 C CA . ASP A 1 121 ? -47.959 -38.631 -34.313 1.00 60.50 121 ASP A CA 1
ATOM 868 C C . ASP A 1 121 ? -48.148 -37.108 -34.349 1.00 60.50 121 ASP A C 1
ATOM 870 O O . ASP A 1 121 ? -48.385 -36.494 -33.319 1.00 60.50 121 ASP A O 1
ATOM 874 N N . GLY A 1 122 ? -48.006 -36.503 -35.539 1.00 58.31 122 GLY A N 1
ATOM 875 C CA . GLY A 1 122 ? -48.587 -35.228 -36.025 1.00 58.31 122 GLY A CA 1
ATOM 876 C C . GLY A 1 122 ? -48.484 -33.915 -35.217 1.00 58.31 122 GLY A C 1
ATOM 877 O O . GLY A 1 122 ? -48.231 -32.865 -35.805 1.00 58.31 122 GLY A O 1
ATOM 878 N N . GLU A 1 123 ? -48.686 -33.933 -33.904 1.00 64.81 123 GLU A N 1
ATOM 879 C CA . GLU A 1 123 ? -48.841 -32.774 -33.018 1.00 64.81 123 GLU A CA 1
ATOM 880 C C . GLU A 1 123 ? -47.495 -32.269 -32.457 1.00 64.81 123 GLU A C 1
ATOM 882 O O . GLU A 1 123 ? -47.327 -31.082 -32.180 1.00 64.81 123 GLU A O 1
ATOM 887 N N . GLY A 1 124 ? -46.468 -33.129 -32.415 1.00 64.56 124 GLY A N 1
ATOM 888 C CA . GLY A 1 124 ? -45.125 -32.784 -31.921 1.00 64.56 124 GLY A CA 1
ATOM 889 C C . GLY A 1 124 ? -44.302 -31.844 -32.819 1.00 64.56 124 GLY A C 1
ATOM 890 O O . GLY A 1 124 ? -43.220 -31.399 -32.427 1.00 64.56 124 GLY A O 1
ATOM 891 N N . ALA A 1 125 ? -44.781 -31.516 -34.024 1.00 71.69 125 ALA A N 1
ATOM 892 C CA . ALA A 1 125 ? -44.065 -30.639 -34.953 1.00 71.69 125 ALA A CA 1
ATOM 893 C C . ALA A 1 125 ? -43.979 -29.187 -34.448 1.00 71.69 125 ALA A C 1
ATOM 895 O O . ALA A 1 125 ? -42.955 -28.531 -34.643 1.00 71.69 125 ALA A O 1
ATOM 896 N N . TYR A 1 126 ? -45.021 -28.708 -33.760 1.00 77.50 126 TYR A N 1
ATOM 897 C CA . TYR A 1 126 ? -45.068 -27.341 -33.236 1.00 77.50 126 TYR A CA 1
ATOM 898 C C . TYR A 1 126 ? -44.142 -27.177 -32.023 1.00 77.50 126 TYR A C 1
ATOM 900 O O . TYR A 1 126 ? -43.306 -26.276 -31.989 1.00 77.50 126 TYR A O 1
ATOM 908 N N . SER A 1 127 ? -44.184 -28.127 -31.084 1.00 80.25 127 SER A N 1
ATOM 909 C CA . SER A 1 127 ? -43.302 -28.137 -29.909 1.00 80.25 127 SER A CA 1
ATOM 910 C C . SER A 1 127 ? -41.825 -28.308 -30.281 1.00 80.25 127 SER A C 1
ATOM 912 O O . SER A 1 127 ? -40.951 -27.727 -29.639 1.00 80.25 127 SER A O 1
ATOM 914 N N . ARG A 1 128 ? -41.520 -29.046 -31.360 1.00 78.50 128 ARG A N 1
ATOM 915 C CA . ARG A 1 128 ? -40.151 -29.139 -31.892 1.00 78.50 128 ARG A CA 1
ATOM 916 C C . ARG A 1 128 ? -39.661 -27.796 -32.449 1.00 78.50 128 ARG A C 1
ATOM 918 O O . ARG A 1 128 ? -38.493 -27.460 -32.249 1.00 78.50 128 ARG A O 1
ATOM 925 N N . ALA A 1 129 ? -40.526 -27.034 -33.123 1.00 82.38 129 ALA A N 1
ATOM 926 C CA . ALA A 1 129 ? -40.176 -25.707 -33.626 1.00 82.38 129 ALA A CA 1
ATOM 927 C C . ALA A 1 129 ? -39.871 -24.740 -32.469 1.00 82.38 129 ALA A C 1
ATOM 929 O O . ALA A 1 129 ? -38.818 -24.102 -32.481 1.00 82.38 129 ALA A O 1
ATOM 930 N N . GLU A 1 130 ? -40.701 -24.723 -31.424 1.00 82.06 130 GLU A N 1
ATOM 931 C CA . GLU A 1 130 ? -40.477 -23.891 -30.232 1.00 82.06 130 GLU A CA 1
ATOM 932 C C . GLU A 1 130 ? -39.192 -24.268 -29.477 1.00 82.06 130 GLU A C 1
ATOM 934 O O . GLU A 1 130 ? -38.408 -23.388 -29.116 1.00 82.06 130 GLU A O 1
ATOM 939 N N . ALA A 1 131 ? -38.911 -25.565 -29.301 1.00 79.94 131 ALA A N 1
ATOM 940 C CA . ALA A 1 131 ? -37.667 -26.023 -28.678 1.00 79.94 131 ALA A CA 1
ATOM 941 C C . ALA A 1 131 ? -36.426 -25.595 -29.487 1.00 79.94 131 ALA A C 1
ATOM 943 O O . ALA A 1 131 ? -35.431 -25.136 -28.919 1.00 79.94 131 ALA A O 1
ATOM 944 N N . SER A 1 132 ? -36.499 -25.673 -30.821 1.00 82.12 132 SER A N 1
ATOM 945 C CA . SER A 1 132 ? -35.416 -25.227 -31.705 1.00 82.12 132 SER A CA 1
ATOM 946 C C . SER A 1 132 ? -35.221 -23.705 -31.689 1.00 82.12 132 SER A C 1
ATOM 948 O O . SER A 1 132 ? -34.085 -23.225 -31.724 1.00 82.12 132 SER A O 1
ATOM 950 N N . GLU A 1 133 ? -36.303 -22.935 -31.550 1.00 85.12 133 GLU A N 1
ATOM 951 C CA . GLU A 1 133 ? -36.239 -21.480 -31.435 1.00 85.12 133 GLU A CA 1
ATOM 952 C C . GLU A 1 133 ? -35.630 -21.062 -30.091 1.00 85.12 133 GLU A C 1
ATOM 954 O O . GLU A 1 133 ? -34.720 -20.229 -30.064 1.00 85.12 133 GLU A O 1
ATOM 959 N N . LEU A 1 134 ? -36.056 -21.681 -28.985 1.00 81.56 134 LEU A N 1
ATOM 960 C CA . LEU A 1 134 ? -35.486 -21.441 -27.658 1.00 81.56 134 LEU A CA 1
ATOM 961 C C . LEU A 1 134 ? -33.991 -21.760 -27.630 1.00 81.56 134 LEU A C 1
ATOM 963 O O . LEU A 1 134 ? -33.209 -20.946 -27.137 1.00 81.56 134 LEU A O 1
ATOM 967 N N . ARG A 1 135 ? -33.579 -22.879 -28.236 1.00 79.94 135 ARG A N 1
ATOM 968 C CA . ARG A 1 135 ? -32.166 -23.238 -28.397 1.00 79.94 135 ARG A CA 1
ATOM 969 C C . ARG A 1 135 ? -31.398 -22.186 -29.197 1.00 79.94 135 ARG A C 1
ATOM 971 O O . ARG A 1 135 ? -30.322 -21.779 -28.768 1.00 79.94 135 ARG A O 1
ATOM 978 N N . SER A 1 136 ? -31.963 -21.684 -30.297 1.00 80.94 136 SER A N 1
ATOM 979 C CA . SER A 1 136 ? -31.321 -20.642 -31.113 1.00 80.94 136 SER A CA 1
ATOM 980 C C . SER A 1 136 ? -31.139 -19.321 -30.348 1.00 80.94 136 SER A C 1
ATOM 982 O O . SER A 1 136 ? -30.089 -18.686 -30.446 1.00 80.94 136 SER A O 1
ATOM 984 N N . ARG A 1 137 ? -32.113 -18.939 -29.509 1.00 77.31 137 ARG A N 1
ATOM 985 C CA . ARG A 1 137 ? -32.033 -17.751 -28.643 1.00 77.31 137 ARG A CA 1
ATOM 986 C C . ARG A 1 137 ? -31.003 -17.926 -27.523 1.00 77.31 137 ARG A C 1
ATOM 988 O O . ARG A 1 137 ? -30.296 -16.977 -27.192 1.00 77.31 137 ARG A O 1
ATOM 995 N N . LEU A 1 138 ? -30.896 -19.129 -26.959 1.00 75.62 138 LEU A N 1
ATOM 996 C CA . LEU A 1 138 ? -29.938 -19.460 -25.899 1.00 75.62 138 LEU A CA 1
ATOM 997 C C . LEU A 1 138 ? -28.498 -19.512 -26.441 1.00 75.62 138 LEU A C 1
ATOM 999 O O . LEU A 1 138 ? -27.594 -18.944 -25.828 1.00 75.62 138 LEU A O 1
ATOM 1003 N N . ASP A 1 139 ? -28.290 -20.079 -27.633 1.00 75.50 139 ASP A N 1
ATOM 1004 C CA . ASP A 1 139 ? -26.994 -20.046 -28.326 1.00 75.50 139 ASP A CA 1
ATOM 1005 C C . ASP A 1 139 ? -26.619 -18.624 -28.781 1.00 75.50 139 ASP A C 1
ATOM 1007 O O . ASP A 1 139 ? -25.455 -18.235 -28.685 1.00 75.50 139 ASP A O 1
ATOM 1011 N N . ALA A 1 140 ? -27.583 -17.789 -29.187 1.00 72.06 140 ALA A N 1
ATOM 1012 C CA . ALA A 1 140 ? -27.335 -16.376 -29.494 1.00 72.06 140 ALA A CA 1
ATOM 1013 C C . ALA A 1 140 ? -26.917 -15.546 -28.259 1.00 72.06 140 ALA A C 1
ATOM 1015 O O . ALA A 1 140 ? -26.183 -14.561 -28.393 1.00 72.06 140 ALA A O 1
ATOM 1016 N N . LEU A 1 141 ? -27.347 -15.950 -27.058 1.00 63.91 141 LEU A N 1
ATOM 1017 C CA . LEU A 1 141 ? -26.918 -15.368 -25.779 1.00 63.91 141 LEU A CA 1
ATOM 1018 C C . LEU A 1 141 ? -25.528 -15.859 -25.334 1.00 63.91 141 LEU A C 1
ATOM 1020 O O . LEU A 1 141 ? -24.830 -15.136 -24.623 1.00 63.91 141 LEU A O 1
ATOM 1024 N N . LEU A 1 142 ? -25.119 -17.062 -25.748 1.00 61.72 142 LEU A N 1
ATOM 1025 C CA . LEU A 1 142 ? -23.851 -17.702 -25.372 1.00 61.72 142 LEU A CA 1
ATOM 1026 C C . LEU A 1 142 ? -22.737 -17.570 -26.419 1.00 61.72 142 LEU A C 1
ATOM 1028 O O . LEU A 1 142 ? -21.582 -17.855 -26.101 1.00 61.72 142 LEU A O 1
ATOM 1032 N N . SER A 1 143 ? -23.056 -17.159 -27.649 1.00 65.00 143 SER A N 1
ATOM 1033 C CA . SER A 1 143 ? -22.076 -17.050 -28.729 1.00 65.00 143 SER A CA 1
ATOM 1034 C C . SER A 1 143 ? -20.947 -16.072 -28.350 1.00 65.00 143 SER A C 1
ATOM 1036 O O . SER A 1 143 ? -21.203 -14.869 -28.188 1.00 65.00 143 SER A O 1
ATOM 1038 N N . PRO A 1 144 ? -19.685 -16.545 -28.235 1.00 54.44 144 PRO A N 1
ATOM 1039 C CA . PRO A 1 144 ? -18.554 -15.735 -27.772 1.00 54.44 144 PRO A CA 1
ATOM 1040 C C . PRO A 1 144 ? -18.236 -14.558 -28.698 1.00 54.44 144 PRO A C 1
ATOM 1042 O O . PRO A 1 144 ? -17.638 -13.577 -28.267 1.00 54.44 144 PRO A O 1
ATOM 1045 N N . ALA A 1 145 ? -18.632 -14.661 -29.970 1.00 52.75 145 ALA A N 1
ATOM 1046 C CA . ALA A 1 145 ? -18.288 -13.709 -31.018 1.00 52.75 145 ALA A CA 1
ATOM 1047 C C . ALA A 1 145 ? -19.298 -12.556 -31.171 1.00 52.75 145 ALA A C 1
ATOM 1049 O O . ALA A 1 145 ? -18.991 -11.580 -31.847 1.00 52.75 145 ALA A O 1
ATOM 1050 N N . GLY A 1 146 ? -20.490 -12.650 -30.565 1.00 53.06 146 GLY A N 1
ATOM 1051 C CA . GLY A 1 146 ? -21.581 -11.704 -30.829 1.00 53.06 146 GLY A CA 1
ATOM 1052 C C . GLY A 1 146 ? -21.962 -10.781 -29.674 1.00 53.06 146 GLY A C 1
ATOM 1053 O O . GLY A 1 146 ? -22.233 -9.612 -29.909 1.00 53.06 146 GLY A O 1
ATOM 1054 N N . ASN A 1 147 ? -22.007 -11.271 -28.429 1.00 52.03 147 ASN A N 1
ATOM 1055 C CA . ASN A 1 147 ? -22.817 -10.593 -27.403 1.00 52.03 147 ASN A CA 1
ATOM 1056 C C . ASN A 1 147 ? -22.251 -10.570 -25.978 1.00 52.03 147 ASN A C 1
ATOM 1058 O O . ASN A 1 147 ? -22.951 -10.126 -25.066 1.00 52.03 147 ASN A O 1
ATOM 1062 N N . ALA A 1 148 ? -20.978 -10.917 -25.761 1.00 55.06 148 ALA A N 1
ATOM 1063 C CA . ALA A 1 148 ? -20.330 -10.576 -24.489 1.00 55.06 148 ALA A CA 1
ATOM 1064 C C . ALA A 1 148 ? -20.339 -9.050 -24.260 1.00 55.06 148 ALA A C 1
ATOM 1066 O O . ALA A 1 148 ? -20.532 -8.599 -23.136 1.00 55.06 148 ALA A O 1
ATOM 1067 N N . GLY A 1 149 ? -20.233 -8.257 -25.336 1.00 57.00 149 GLY A N 1
ATOM 1068 C CA . GLY A 1 149 ? -20.396 -6.802 -25.297 1.00 57.00 149 GLY A CA 1
ATOM 1069 C C . GLY A 1 149 ? -21.844 -6.347 -25.102 1.00 57.00 149 GLY A C 1
ATOM 1070 O O . GLY A 1 149 ? -22.070 -5.411 -24.351 1.00 57.00 149 GLY A O 1
ATOM 1071 N N . GLY A 1 150 ? -22.830 -7.016 -25.710 1.00 58.97 150 GLY A N 1
ATOM 1072 C CA . GLY A 1 150 ? -24.245 -6.626 -25.638 1.00 58.97 150 GLY A CA 1
ATOM 1073 C C . GLY A 1 150 ? -24.889 -6.902 -24.279 1.00 58.97 150 GLY A C 1
ATOM 1074 O O . GLY A 1 150 ? -25.526 -6.018 -23.709 1.00 58.97 150 GLY A O 1
ATOM 1075 N N . LEU A 1 151 ? -24.671 -8.093 -23.709 1.00 60.50 151 LEU A N 1
ATOM 1076 C CA . LEU A 1 151 ? -25.158 -8.412 -22.364 1.00 60.50 151 LEU A CA 1
ATOM 1077 C C . LEU A 1 151 ? -24.412 -7.585 -21.309 1.00 60.50 151 LEU A C 1
ATOM 1079 O O . LEU A 1 151 ? -25.038 -7.064 -20.391 1.00 60.50 151 LEU A O 1
ATOM 1083 N N . ALA A 1 152 ? -23.094 -7.404 -21.460 1.00 59.69 152 ALA A N 1
ATOM 1084 C CA . ALA A 1 152 ? -22.329 -6.540 -20.567 1.00 59.69 152 ALA A CA 1
ATOM 1085 C C . ALA A 1 152 ? -22.732 -5.067 -20.702 1.00 59.69 152 ALA A C 1
ATOM 1087 O O . ALA A 1 152 ? -22.789 -4.389 -19.688 1.00 59.69 152 ALA A O 1
ATOM 1088 N N . ALA A 1 153 ? -23.057 -4.571 -21.899 1.00 62.34 153 ALA A N 1
ATOM 1089 C CA . ALA A 1 153 ? -23.546 -3.208 -22.104 1.00 62.34 153 ALA A CA 1
ATOM 1090 C C . ALA A 1 153 ? -24.964 -3.020 -21.556 1.00 62.34 153 ALA A C 1
ATOM 1092 O O . ALA A 1 153 ? -25.248 -1.989 -20.962 1.00 62.34 153 ALA A O 1
ATOM 1093 N N . MET A 1 154 ? -25.843 -4.017 -21.682 1.00 66.31 154 MET A N 1
ATOM 1094 C CA . MET A 1 154 ? -27.200 -3.947 -21.136 1.00 66.31 154 MET A CA 1
ATOM 1095 C C . MET A 1 154 ? -27.202 -4.074 -19.603 1.00 66.31 154 MET A C 1
ATOM 1097 O O . MET A 1 154 ? -27.954 -3.375 -18.926 1.00 66.31 154 MET A O 1
ATOM 1101 N N . LEU A 1 155 ? -26.326 -4.916 -19.040 1.00 70.62 155 LEU A N 1
ATOM 1102 C CA . LEU A 1 155 ? -26.106 -5.010 -17.593 1.00 70.62 155 LEU A CA 1
ATOM 1103 C C . LEU A 1 155 ? -25.403 -3.768 -17.049 1.00 70.62 155 LEU A C 1
ATOM 1105 O O . LEU A 1 155 ? -25.804 -3.278 -16.001 1.00 70.62 155 LEU A O 1
ATOM 1109 N N . ARG A 1 156 ? -24.410 -3.223 -17.763 1.00 73.56 156 ARG A N 1
ATOM 1110 C CA . ARG A 1 156 ? -23.721 -1.985 -17.382 1.00 73.56 156 ARG A CA 1
ATOM 1111 C C . ARG A 1 156 ? -24.665 -0.788 -17.462 1.00 73.56 156 ARG A C 1
ATOM 1113 O O . ARG A 1 156 ? -24.730 -0.052 -16.494 1.00 73.56 156 ARG A O 1
ATOM 1120 N N . GLY A 1 157 ? -25.468 -0.663 -18.518 1.00 78.69 157 GLY A N 1
ATOM 1121 C CA . GLY A 1 157 ? -26.485 0.385 -18.638 1.00 78.69 157 GLY A CA 1
ATOM 1122 C C . GLY A 1 157 ? -27.545 0.294 -17.540 1.00 78.69 157 GLY A C 1
ATOM 1123 O O . GLY A 1 157 ? -27.828 1.283 -16.877 1.00 78.69 157 GLY A O 1
ATOM 1124 N N . ARG A 1 158 ? -28.055 -0.909 -17.235 1.00 74.94 158 ARG A N 1
ATOM 1125 C CA . ARG A 1 158 ? -28.976 -1.090 -16.097 1.00 74.94 158 ARG A CA 1
ATOM 1126 C C . ARG A 1 158 ? -28.320 -0.840 -14.742 1.00 74.94 158 ARG A C 1
ATOM 1128 O O . ARG A 1 158 ? -28.988 -0.367 -13.829 1.00 74.94 158 ARG A O 1
ATOM 1135 N N . GLN A 1 159 ? -27.044 -1.178 -14.583 1.00 76.56 159 GLN A N 1
ATOM 1136 C CA . GLN A 1 159 ? -26.304 -0.925 -13.351 1.00 76.56 159 GLN A CA 1
ATOM 1137 C C . GLN A 1 159 ? -26.012 0.570 -13.180 1.00 76.56 159 GLN A C 1
ATOM 1139 O O . GLN A 1 159 ? -26.110 1.074 -12.066 1.00 76.56 159 GLN A O 1
ATOM 1144 N N . GLU A 1 160 ? -25.714 1.281 -14.266 1.00 82.25 160 GLU A N 1
ATOM 1145 C CA . GLU A 1 160 ? -25.561 2.735 -14.296 1.00 82.25 160 GLU A CA 1
ATOM 1146 C C . GLU A 1 160 ? -26.897 3.423 -13.979 1.00 82.25 160 GLU A C 1
ATOM 1148 O O . GLU A 1 160 ? -26.937 4.260 -13.078 1.00 82.25 160 GLU A O 1
ATOM 1153 N N . ASP A 1 161 ? -28.008 2.983 -14.578 1.00 80.56 161 ASP A N 1
ATOM 1154 C CA . ASP A 1 161 ? -29.353 3.485 -14.271 1.00 80.56 161 ASP A CA 1
ATOM 1155 C C . ASP A 1 161 ? -29.717 3.264 -12.798 1.00 80.56 161 ASP A C 1
ATOM 1157 O O . ASP A 1 161 ? -30.107 4.210 -12.111 1.00 80.56 161 ASP A O 1
ATOM 1161 N N . LEU A 1 162 ? -29.517 2.051 -12.269 1.00 80.44 162 LEU A N 1
ATOM 1162 C CA . LEU A 1 162 ? -29.750 1.757 -10.852 1.00 80.44 162 LEU A CA 1
ATOM 1163 C C . LEU A 1 162 ? -28.837 2.583 -9.945 1.00 80.44 162 LEU A C 1
ATOM 1165 O O . LEU A 1 162 ? -29.302 3.106 -8.936 1.00 80.44 162 LEU A O 1
ATOM 1169 N N . SER A 1 163 ? -27.564 2.753 -10.305 1.00 80.88 163 SER A N 1
ATOM 1170 C CA . SER A 1 163 ? -26.641 3.585 -9.532 1.00 80.88 163 SER A CA 1
ATOM 1171 C C . SER A 1 163 ? -27.064 5.053 -9.533 1.00 80.88 163 SER A C 1
ATOM 1173 O O . SER A 1 163 ? -27.004 5.694 -8.491 1.00 80.88 163 SER A O 1
ATOM 1175 N N . SER A 1 164 ? -27.586 5.567 -10.651 1.00 83.44 164 SER A N 1
ATOM 1176 C CA . SER A 1 164 ? -28.061 6.947 -10.758 1.00 83.44 164 SER A CA 1
ATOM 1177 C C 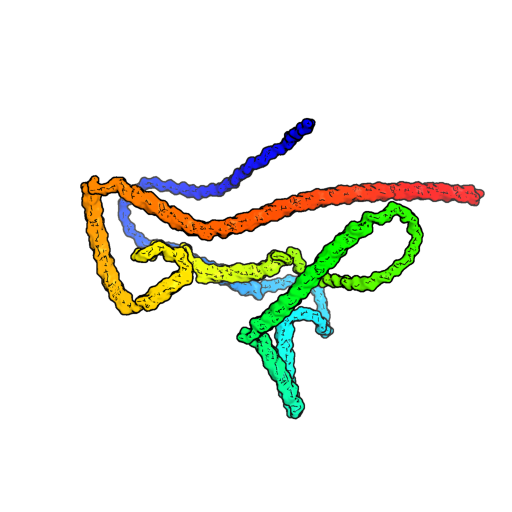. SER A 1 164 ? -29.322 7.190 -9.926 1.00 83.44 164 SER A C 1
ATOM 1179 O O . SER A 1 164 ? -29.432 8.223 -9.265 1.00 83.44 164 SER A O 1
ATOM 1181 N N . VAL A 1 165 ? -30.241 6.218 -9.895 1.00 84.00 165 VAL A N 1
ATOM 1182 C CA . VAL A 1 165 ? -31.446 6.261 -9.057 1.00 84.00 165 VAL A CA 1
ATOM 1183 C C . VAL A 1 165 ? -31.057 6.186 -7.584 1.00 84.00 165 VAL A C 1
ATOM 1185 O O . VAL A 1 165 ? -31.491 7.029 -6.809 1.00 84.00 165 VAL A O 1
ATOM 1188 N N . ILE A 1 166 ? -30.155 5.274 -7.209 1.00 83.06 166 ILE A N 1
ATOM 1189 C CA . ILE A 1 166 ? -29.666 5.153 -5.830 1.00 83.06 166 ILE A CA 1
ATOM 1190 C C . ILE A 1 166 ? -28.929 6.426 -5.399 1.00 83.06 166 ILE A C 1
ATOM 1192 O O . ILE A 1 166 ? -29.189 6.934 -4.316 1.00 83.06 166 ILE A O 1
ATOM 1196 N N . SER A 1 167 ? -28.045 6.990 -6.226 1.00 86.25 167 SER A N 1
ATOM 1197 C CA . SER A 1 167 ? -27.353 8.244 -5.904 1.00 86.25 167 SER A CA 1
ATOM 1198 C C . SER A 1 167 ? -28.321 9.419 -5.769 1.00 86.25 167 SER A C 1
ATOM 1200 O O . SER A 1 167 ? -28.145 10.249 -4.879 1.00 86.25 167 SER A O 1
ATOM 1202 N N . ARG A 1 168 ? -29.361 9.484 -6.609 1.00 87.88 168 ARG A N 1
ATOM 1203 C CA . ARG A 1 168 ? -30.410 10.507 -6.512 1.00 87.88 168 ARG A CA 1
ATOM 1204 C C . ARG A 1 168 ? -31.249 10.331 -5.246 1.00 87.88 168 ARG A C 1
ATOM 1206 O O . ARG A 1 168 ? -31.532 11.324 -4.582 1.00 87.88 168 ARG A O 1
ATOM 1213 N N . ASP A 1 169 ? -31.598 9.102 -4.889 1.00 86.31 169 ASP A N 1
ATOM 1214 C CA . ASP A 1 169 ? -32.376 8.806 -3.687 1.00 86.31 169 ASP A CA 1
ATOM 1215 C C . ASP A 1 169 ? -31.554 9.034 -2.414 1.00 86.31 169 ASP A C 1
ATOM 1217 O O . ASP A 1 169 ? -32.064 9.607 -1.458 1.00 86.31 169 ASP A O 1
ATOM 1221 N N . VAL A 1 170 ? -30.258 8.705 -2.414 1.00 87.31 170 VAL A N 1
ATOM 1222 C CA . VAL A 1 170 ? -29.338 9.021 -1.308 1.00 87.31 170 VAL A CA 1
ATOM 1223 C C . VAL A 1 170 ? -29.155 10.530 -1.160 1.00 87.31 170 VAL A C 1
ATOM 1225 O O . VAL A 1 170 ? -29.212 11.032 -0.042 1.00 87.31 170 VAL A O 1
ATOM 1228 N N . ALA A 1 171 ? -28.990 11.270 -2.261 1.00 86.19 171 ALA A N 1
ATOM 1229 C CA . ALA A 1 171 ? -28.907 12.730 -2.222 1.00 86.19 171 ALA A CA 1
ATOM 1230 C C . ALA A 1 171 ? -30.220 13.376 -1.749 1.00 86.19 171 ALA A C 1
ATOM 1232 O O . ALA A 1 171 ? -30.208 14.395 -1.063 1.00 86.19 171 ALA A O 1
ATOM 1233 N N . ARG A 1 172 ? -31.366 12.781 -2.094 1.00 90.50 172 ARG A N 1
ATOM 1234 C CA . ARG A 1 172 ? -32.673 13.239 -1.623 1.00 90.50 172 ARG A CA 1
ATOM 1235 C C . ARG A 1 172 ? -32.862 12.960 -0.136 1.00 90.50 172 ARG A C 1
ATOM 1237 O O . ARG A 1 172 ? -33.307 13.847 0.580 1.00 90.50 172 ARG A O 1
ATOM 1244 N N . LEU A 1 173 ? -32.498 11.767 0.329 1.00 86.69 173 LEU A N 1
ATOM 1245 C CA . LEU A 1 173 ? -32.575 11.404 1.743 1.00 86.69 173 LEU A CA 1
ATOM 1246 C C . LEU A 1 173 ? -31.616 12.242 2.589 1.00 86.69 173 LEU A C 1
ATOM 1248 O O . LEU A 1 173 ? -32.016 12.705 3.650 1.00 86.69 173 LEU A O 1
ATOM 1252 N N . SER A 1 174 ? -30.401 12.515 2.106 1.00 85.25 174 SER A N 1
ATOM 1253 C CA . SER A 1 174 ? -29.460 13.386 2.817 1.00 85.25 174 SER A CA 1
ATOM 1254 C C . SER A 1 174 ? -29.928 14.843 2.851 1.00 85.25 174 SER A C 1
ATOM 1256 O O . SER A 1 174 ? -29.769 15.508 3.872 1.00 85.25 174 SER A O 1
ATOM 1258 N N . ALA A 1 175 ? -30.564 15.338 1.784 1.00 86.50 175 ALA A N 1
ATOM 1259 C CA . ALA A 1 175 ? -31.183 16.662 1.772 1.00 86.50 175 ALA A CA 1
ATOM 1260 C C . ALA A 1 175 ? -32.408 16.745 2.703 1.00 86.50 175 ALA A C 1
ATOM 1262 O O . ALA A 1 175 ? -32.575 17.739 3.407 1.00 86.50 175 ALA A O 1
ATOM 1263 N N . GLU A 1 176 ? -33.249 15.707 2.746 1.00 84.69 176 GLU A N 1
ATOM 1264 C CA . GLU A 1 176 ? -34.398 15.625 3.657 1.00 84.69 176 GLU A CA 1
ATOM 1265 C C . GLU A 1 176 ? -33.956 15.488 5.126 1.00 84.69 176 GLU A C 1
ATOM 1267 O O . GLU A 1 176 ? -34.572 16.081 6.013 1.00 84.69 176 GLU A O 1
ATOM 1272 N N . GLU A 1 177 ? -32.869 14.764 5.397 1.00 83.31 177 GLU A N 1
ATOM 1273 C CA . GLU A 1 177 ? -32.275 14.639 6.731 1.00 83.31 177 GLU A CA 1
ATOM 1274 C C . GLU A 1 177 ? -31.621 15.950 7.184 1.00 83.31 177 GLU A C 1
ATOM 1276 O O . GLU A 1 177 ? -31.857 16.387 8.309 1.00 83.31 177 GLU A O 1
ATOM 1281 N N . ALA A 1 178 ? -30.902 16.645 6.295 1.00 79.69 178 ALA A N 1
ATOM 1282 C CA . ALA A 1 178 ? -30.371 17.980 6.567 1.00 79.69 178 ALA A CA 1
ATOM 1283 C C . ALA A 1 178 ? -31.493 18.998 6.839 1.00 79.69 178 ALA A C 1
ATOM 1285 O O . ALA A 1 178 ? -31.400 19.770 7.792 1.00 79.69 178 ALA A O 1
ATOM 1286 N N . ALA A 1 179 ? -32.585 18.958 6.066 1.00 79.94 179 ALA A N 1
ATOM 1287 C CA . ALA A 1 179 ? -33.746 19.822 6.277 1.00 79.94 179 ALA A CA 1
ATOM 1288 C C . ALA A 1 179 ? -34.462 19.535 7.612 1.00 79.94 179 ALA A C 1
ATOM 1290 O O . ALA A 1 179 ? -34.914 20.462 8.289 1.00 79.94 179 ALA A O 1
ATOM 1291 N N . ARG A 1 180 ? -34.542 18.263 8.031 1.00 75.44 180 ARG A N 1
ATOM 1292 C CA . ARG A 1 180 ? -35.079 17.884 9.349 1.00 75.44 180 ARG A CA 1
ATOM 1293 C C . ARG A 1 180 ? -34.163 18.301 10.493 1.00 75.44 180 ARG A C 1
ATOM 1295 O O . ARG A 1 180 ? -34.661 18.827 11.482 1.00 75.44 180 ARG A O 1
ATOM 1302 N N . ALA A 1 181 ? -32.852 18.129 10.346 1.00 72.62 181 ALA A N 1
ATOM 1303 C CA . ALA A 1 181 ? -31.880 18.560 11.345 1.00 72.62 181 ALA A CA 1
ATOM 1304 C C . ALA A 1 181 ? -31.930 20.080 11.573 1.00 72.62 181 ALA A C 1
ATOM 1306 O O . ALA A 1 181 ? -31.791 20.527 12.706 1.00 72.62 181 ALA A O 1
ATOM 1307 N N . THR A 1 182 ? -32.196 20.877 10.532 1.00 69.62 182 THR A N 1
ATOM 1308 C CA . THR A 1 182 ? -32.399 22.327 10.689 1.00 69.62 182 THR A CA 1
ATOM 1309 C C . THR A 1 182 ? -33.757 22.687 11.295 1.00 69.62 182 THR A C 1
ATOM 1311 O O . THR A 1 182 ? -33.841 23.646 12.053 1.00 69.62 182 THR A O 1
ATOM 1314 N N . ALA A 1 183 ? -34.813 21.914 11.021 1.00 65.75 183 ALA A N 1
ATOM 1315 C CA . ALA A 1 183 ? -36.147 22.177 11.568 1.00 65.75 183 ALA A CA 1
ATOM 1316 C C . ALA A 1 183 ? -36.271 21.832 13.068 1.00 65.75 183 ALA A C 1
ATOM 1318 O O . ALA A 1 183 ? -37.002 22.510 13.785 1.00 65.75 183 ALA A O 1
ATOM 1319 N N . ASP A 1 184 ? -35.542 20.823 13.559 1.00 56.41 184 ASP A N 1
ATOM 1320 C CA . ASP A 1 184 ? -35.553 20.431 14.982 1.00 56.41 184 ASP A CA 1
ATOM 1321 C C . ASP A 1 184 ? -34.715 21.360 15.885 1.00 56.41 184 ASP A C 1
ATOM 1323 O O . ASP A 1 184 ? -34.874 21.345 17.108 1.00 56.41 184 ASP A O 1
ATOM 1327 N N . VAL A 1 185 ? -33.836 22.189 15.307 1.00 57.47 185 VAL A N 1
ATOM 1328 C CA . VAL A 1 185 ? -33.007 23.148 16.061 1.00 57.47 185 VAL A CA 1
ATOM 1329 C C . VAL A 1 185 ? -33.749 24.465 16.326 1.00 57.47 185 VAL A C 1
ATOM 1331 O O . VAL A 1 185 ? -33.591 25.023 17.408 1.00 57.47 185 VAL A O 1
ATOM 1334 N N . ASP A 1 186 ? -34.639 24.906 15.430 1.00 54.88 186 ASP A N 1
ATOM 1335 C CA . ASP A 1 186 ? -35.444 26.132 15.620 1.00 54.88 186 ASP A CA 1
ATOM 1336 C C . ASP A 1 186 ? -36.687 25.932 16.518 1.00 54.88 186 ASP A C 1
ATOM 1338 O O . ASP A 1 186 ? -37.342 26.892 16.920 1.00 54.88 186 ASP A O 1
ATOM 1342 N N . GLY A 1 187 ? -37.029 24.687 16.871 1.00 54.12 187 GLY A N 1
ATOM 1343 C CA . GLY A 1 187 ? -38.223 24.363 17.665 1.00 54.12 187 GLY A CA 1
ATOM 1344 C C . GLY A 1 187 ? -38.025 24.299 19.185 1.00 54.12 187 GLY A C 1
ATOM 1345 O O . GLY A 1 187 ? -38.985 24.009 19.899 1.00 54.12 187 GLY A O 1
ATOM 1346 N N . ARG A 1 188 ? -36.806 24.506 19.707 1.00 52.00 188 ARG A N 1
ATOM 1347 C CA . ARG A 1 188 ? -36.465 24.179 21.110 1.00 52.00 188 ARG A CA 1
ATOM 1348 C C . ARG A 1 188 ? -36.076 25.362 22.000 1.00 52.00 188 ARG A C 1
ATOM 1350 O O . ARG A 1 188 ? -35.669 25.149 23.140 1.00 52.00 188 ARG A O 1
ATOM 1357 N N . GLU A 1 189 ? -36.278 26.589 21.527 1.00 52.81 189 GLU A N 1
ATOM 1358 C CA . GLU A 1 189 ? -36.096 27.823 22.303 1.00 52.81 189 GLU A CA 1
ATOM 1359 C C . GLU A 1 189 ? -37.456 28.434 22.689 1.00 52.81 189 GLU A C 1
ATOM 1361 O O . GLU A 1 189 ? -37.830 29.537 22.303 1.00 52.81 189 GLU A O 1
ATOM 1366 N N . GLY A 1 190 ? -38.262 27.680 23.436 1.00 54.12 190 GLY A N 1
ATOM 1367 C CA . GLY A 1 190 ? -39.578 28.154 23.845 1.00 54.12 190 GLY A CA 1
ATOM 1368 C C . GLY A 1 190 ? -40.226 27.290 24.912 1.00 54.12 190 GLY A C 1
ATOM 1369 O O . GLY A 1 190 ? -40.817 26.265 24.611 1.00 54.12 190 GLY A O 1
ATOM 1370 N N . ASP A 1 191 ? -40.165 27.784 26.145 1.00 51.09 191 ASP A N 1
ATOM 1371 C CA . ASP A 1 191 ? -41.108 27.490 27.226 1.00 51.09 191 ASP A CA 1
ATOM 1372 C C . ASP A 1 191 ? -40.956 26.145 27.969 1.00 51.09 191 ASP A C 1
ATOM 1374 O O . ASP A 1 191 ? -41.619 25.143 27.718 1.00 51.09 191 ASP A O 1
ATOM 1378 N N . SER A 1 192 ? -40.091 26.152 28.988 1.00 50.69 192 SER A N 1
ATOM 1379 C CA . SER A 1 192 ? -40.092 25.162 30.071 1.00 50.69 192 SER A CA 1
ATOM 1380 C C . SER A 1 192 ? -40.634 25.799 31.351 1.00 50.69 192 SER A C 1
ATOM 1382 O O . SER A 1 192 ? -39.870 26.127 32.262 1.00 50.69 192 SER A O 1
ATOM 1384 N N . LYS A 1 193 ? -41.958 25.981 31.456 1.00 57.41 193 LYS A N 1
ATOM 1385 C CA . LYS A 1 193 ? -42.606 26.238 32.751 1.00 57.41 193 LYS A CA 1
ATOM 1386 C C . LYS A 1 193 ? -44.018 25.646 32.826 1.00 57.41 193 LYS A C 1
ATOM 1388 O O . LYS A 1 193 ? -44.903 26.057 32.093 1.00 57.41 193 LYS A O 1
ATOM 1393 N N . ARG A 1 194 ? -44.214 24.795 33.850 1.00 47.34 194 ARG A N 1
ATOM 1394 C CA . ARG A 1 194 ? -45.430 24.046 34.263 1.00 47.34 194 ARG A CA 1
ATOM 1395 C C . ARG A 1 194 ? -45.669 22.786 33.420 1.00 47.34 194 ARG A C 1
ATOM 1397 O O . ARG A 1 194 ? -45.794 22.861 32.217 1.00 47.34 194 ARG A O 1
ATOM 1404 N N . GLY A 1 195 ? -45.665 21.578 33.979 1.00 53.69 195 GLY A N 1
ATOM 1405 C CA . GLY A 1 195 ? -46.366 21.162 35.193 1.00 53.69 195 GLY A CA 1
ATOM 1406 C C . GLY A 1 195 ? -47.766 20.710 34.783 1.00 53.69 195 GLY A C 1
ATOM 1407 O O . GLY A 1 195 ? -48.651 21.550 34.669 1.00 53.69 195 GLY A O 1
ATOM 1408 N N . GLY A 1 196 ? -47.944 19.415 34.517 1.00 43.25 196 GLY A N 1
ATOM 1409 C CA . GLY A 1 196 ? -49.213 18.878 34.033 1.00 43.25 196 GLY A CA 1
ATOM 1410 C C . GLY A 1 196 ? -49.156 17.373 33.820 1.00 43.25 196 GLY A C 1
ATOM 1411 O O . GLY A 1 196 ? -48.662 16.900 32.805 1.00 43.25 196 GLY A O 1
ATOM 1412 N N . ASP A 1 197 ? -49.636 16.664 34.830 1.00 52.41 197 ASP A N 1
ATOM 1413 C CA . ASP A 1 197 ? -50.052 15.269 34.813 1.00 52.41 197 ASP A CA 1
ATOM 1414 C C . ASP A 1 197 ? -51.163 15.034 33.768 1.00 52.41 197 ASP A C 1
ATOM 1416 O O . ASP A 1 197 ? -52.018 15.900 33.566 1.00 52.41 197 ASP A O 1
ATOM 1420 N N . GLY A 1 198 ? -51.170 13.848 33.155 1.00 46.88 198 GLY A N 1
ATOM 1421 C CA . GLY A 1 198 ? -52.339 13.307 32.464 1.00 46.88 198 GLY A CA 1
ATOM 1422 C C . GLY A 1 198 ? -52.267 13.162 30.940 1.00 46.88 198 GLY A C 1
ATOM 1423 O O . GLY A 1 198 ? -52.060 14.113 30.194 1.00 46.88 198 GLY A O 1
ATOM 1424 N N . GLY A 1 199 ? -52.640 11.960 30.494 1.00 41.38 199 GLY A N 1
ATOM 1425 C CA . GLY A 1 199 ? -53.556 11.821 29.359 1.00 41.38 199 GLY A CA 1
ATOM 1426 C C . GLY A 1 199 ? -52.929 11.365 28.050 1.00 41.38 199 GLY A C 1
ATOM 1427 O O . GLY A 1 199 ? -52.325 12.143 27.323 1.00 41.38 199 GLY A O 1
ATOM 1428 N N . GLY A 1 200 ? -53.138 10.087 27.732 1.00 50.34 200 GLY A N 1
ATOM 1429 C CA . GLY A 1 200 ? -52.744 9.483 26.467 1.00 50.34 200 GLY A CA 1
ATOM 1430 C C . GLY A 1 200 ? -53.446 10.063 25.236 1.00 50.34 200 GLY A C 1
ATOM 1431 O O . GLY A 1 200 ? -54.485 10.712 25.317 1.00 50.34 200 GLY A O 1
ATOM 1432 N N . GLY A 1 201 ? -52.884 9.751 24.069 1.00 41.62 201 GLY A N 1
ATOM 1433 C CA . GLY A 1 201 ? -53.494 10.084 22.790 1.00 41.62 201 GLY A CA 1
ATOM 1434 C C . GLY A 1 201 ? -52.625 9.719 21.593 1.00 41.62 201 GLY A C 1
ATOM 1435 O O . GLY A 1 201 ? -51.754 10.485 21.213 1.00 41.62 201 GLY A O 1
ATOM 1436 N N . SER A 1 202 ? -52.947 8.575 20.979 1.00 41.19 202 SER A N 1
ATOM 1437 C CA . SER A 1 202 ? -53.045 8.399 19.519 1.00 41.19 202 SER A CA 1
ATOM 1438 C C . SER A 1 202 ? -51.799 8.725 18.673 1.00 41.19 202 SER A C 1
ATOM 1440 O O . SER A 1 202 ? -51.533 9.865 18.311 1.00 41.19 202 SER A O 1
ATOM 1442 N N . SER A 1 203 ? -51.029 7.715 18.265 1.00 47.50 203 SER A N 1
ATOM 1443 C CA . SER A 1 203 ? -51.225 7.034 16.968 1.00 47.50 203 SER A CA 1
ATOM 1444 C C . SER A 1 203 ? -51.278 7.969 15.748 1.00 47.50 203 SER A C 1
ATOM 1446 O O . SER A 1 203 ? -52.336 8.183 15.163 1.00 47.50 203 SER A O 1
ATOM 1448 N N . SER A 1 204 ? -50.119 8.442 15.287 1.00 47.53 204 SER A N 1
ATOM 1449 C CA . SER A 1 204 ? -49.902 8.681 13.857 1.00 47.53 204 SER A CA 1
ATOM 1450 C C . SER A 1 204 ? -48.931 7.620 13.339 1.00 47.53 204 SER A C 1
ATOM 1452 O O . SER A 1 204 ? -47.710 7.759 13.331 1.00 47.53 204 SER A O 1
ATOM 1454 N N . SER A 1 205 ? -49.506 6.485 12.945 1.00 47.12 205 SER A N 1
ATOM 1455 C CA . SER A 1 205 ? -48.841 5.395 12.234 1.00 47.12 205 SER A CA 1
ATOM 1456 C C . SER A 1 205 ? -48.483 5.829 10.806 1.00 47.12 205 SER A C 1
ATOM 1458 O O . SER A 1 205 ? -48.978 5.270 9.827 1.00 47.12 205 SER A O 1
ATOM 1460 N N . GLY A 1 206 ? -47.644 6.859 10.674 1.00 46.09 206 GLY A N 1
ATOM 1461 C CA . GLY A 1 206 ? -46.923 7.122 9.438 1.00 46.09 206 GLY A CA 1
ATOM 1462 C C . GLY A 1 206 ? -46.014 5.926 9.207 1.00 46.09 206 GLY A C 1
ATOM 1463 O O . GLY A 1 206 ? -45.063 5.741 9.962 1.00 46.09 206 GLY A O 1
ATOM 1464 N N . GLY A 1 207 ? -46.383 5.072 8.248 1.00 50.69 207 GLY A N 1
ATOM 1465 C CA . GLY A 1 207 ? -45.743 3.792 7.960 1.00 50.69 207 GLY A CA 1
ATOM 1466 C C . GLY A 1 207 ? -44.231 3.930 7.832 1.00 50.69 207 GLY A C 1
ATOM 1467 O O . GLY A 1 207 ? -43.709 4.228 6.761 1.00 50.69 207 GLY A O 1
ATOM 1468 N N . LYS A 1 208 ? -43.522 3.721 8.943 1.00 57.44 208 LYS A N 1
ATOM 1469 C CA . LYS A 1 208 ? -42.070 3.653 8.975 1.00 57.44 208 LYS A CA 1
ATOM 1470 C C . LYS A 1 208 ? -41.705 2.301 8.389 1.00 57.44 208 LYS A C 1
ATOM 1472 O O . LYS A 1 208 ? -41.726 1.288 9.081 1.00 57.44 208 LYS A O 1
ATOM 1477 N N . ILE A 1 209 ? -41.436 2.289 7.089 1.00 65.06 209 ILE A N 1
ATOM 1478 C CA . ILE A 1 209 ? -40.879 1.125 6.413 1.00 65.06 209 ILE A CA 1
ATOM 1479 C C . ILE A 1 209 ? -39.448 0.980 6.934 1.00 65.06 209 ILE A C 1
ATOM 1481 O O . ILE A 1 209 ? -38.542 1.706 6.527 1.00 65.06 209 ILE A O 1
ATOM 1485 N N . VAL A 1 210 ? -39.265 0.094 7.911 1.00 69.88 210 VAL A N 1
ATOM 1486 C CA . VAL A 1 210 ? -37.945 -0.309 8.391 1.00 69.88 210 VAL A CA 1
ATOM 1487 C C . VAL A 1 210 ? -37.421 -1.330 7.390 1.00 69.88 210 VAL A C 1
ATOM 1489 O O . VAL A 1 210 ? -37.840 -2.483 7.384 1.00 69.88 210 VAL A O 1
ATOM 1492 N N . TYR A 1 211 ? -36.534 -0.890 6.501 1.00 61.78 211 TYR A N 1
ATOM 1493 C CA . TYR A 1 211 ? -35.753 -1.808 5.683 1.00 61.78 211 TYR A CA 1
ATOM 1494 C C . TYR A 1 211 ? -34.662 -2.408 6.564 1.00 61.78 211 TYR A C 1
ATOM 1496 O O . TYR A 1 211 ? -33.582 -1.841 6.723 1.00 61.78 211 TYR A O 1
ATOM 1504 N N . GLU A 1 212 ? -34.956 -3.553 7.168 1.00 72.12 212 GLU A N 1
ATOM 1505 C CA . GLU A 1 212 ? -33.928 -4.379 7.786 1.00 72.12 212 GLU A CA 1
ATOM 1506 C C . GLU A 1 212 ? -33.129 -5.040 6.663 1.00 72.12 212 GLU A C 1
ATOM 1508 O O . GLU A 1 212 ? -33.535 -6.037 6.064 1.00 72.12 212 GLU A O 1
ATOM 1513 N N . LEU A 1 213 ? -31.995 -4.430 6.319 1.00 67.00 213 LEU A N 1
ATOM 1514 C CA . LEU A 1 213 ? -31.053 -5.008 5.377 1.00 67.00 213 LEU A CA 1
ATOM 1515 C C . LEU A 1 213 ? -30.311 -6.144 6.090 1.00 67.00 213 LEU A C 1
ATOM 1517 O O . LEU A 1 213 ? -29.249 -5.940 6.680 1.00 67.00 213 LEU A O 1
ATOM 1521 N N . TYR A 1 214 ? -30.886 -7.346 6.050 1.00 49.41 214 TYR A N 1
ATOM 1522 C CA . TYR A 1 214 ? -30.222 -8.575 6.478 1.00 49.41 214 TYR A CA 1
ATOM 1523 C C . TYR A 1 214 ? -29.050 -8.864 5.536 1.00 49.41 214 TYR A C 1
ATOM 1525 O O . TYR A 1 214 ? -29.153 -9.629 4.578 1.00 49.41 214 TYR A O 1
ATOM 1533 N N . ARG A 1 215 ? -27.908 -8.222 5.788 1.00 48.44 215 ARG A N 1
ATOM 1534 C CA . ARG A 1 215 ? -26.636 -8.637 5.205 1.00 48.44 215 ARG A CA 1
ATOM 1535 C C . ARG A 1 215 ? -26.172 -9.850 5.997 1.00 48.44 215 ARG A C 1
ATOM 1537 O O . ARG A 1 215 ? -25.728 -9.715 7.134 1.00 48.44 215 ARG A O 1
ATOM 1544 N N . GLU A 1 216 ? -26.311 -11.028 5.400 1.00 48.97 216 GLU A N 1
ATOM 1545 C CA . GLU A 1 216 ? -25.834 -12.294 5.951 1.00 48.97 216 GLU A CA 1
ATOM 1546 C C . GLU A 1 216 ? -24.324 -12.183 6.218 1.00 48.97 216 GLU A C 1
ATOM 1548 O O . GLU A 1 216 ? -23.485 -12.203 5.317 1.00 48.97 216 GLU A O 1
ATOM 1553 N N . GLY A 1 217 ? -23.981 -11.955 7.486 1.00 46.19 217 GLY A N 1
ATOM 1554 C CA . GLY A 1 217 ? -22.629 -11.669 7.964 1.00 46.19 217 GLY A CA 1
ATOM 1555 C C . GLY A 1 217 ? -21.712 -12.888 7.993 1.00 46.19 217 GLY A C 1
ATOM 1556 O O . GLY A 1 217 ? -20.784 -12.932 8.795 1.00 46.19 217 GLY A O 1
ATOM 1557 N N . VAL A 1 218 ? -21.942 -13.887 7.142 1.00 44.75 218 VAL A N 1
ATOM 1558 C CA . VAL A 1 218 ? -21.071 -15.057 7.043 1.00 44.75 218 VAL A CA 1
ATOM 1559 C C . VAL A 1 218 ? -20.017 -14.773 5.974 1.00 44.75 218 VAL A C 1
ATOM 1561 O O . VAL A 1 218 ? -20.151 -15.119 4.807 1.00 44.75 218 VAL A O 1
ATOM 1564 N N . GLY A 1 219 ? -18.956 -14.074 6.382 1.00 46.62 219 GLY A N 1
ATOM 1565 C CA . GLY A 1 219 ? -17.709 -13.984 5.612 1.00 46.62 219 GLY A CA 1
ATOM 1566 C C . GLY A 1 219 ? -17.474 -12.697 4.820 1.00 46.62 219 GLY A C 1
ATOM 1567 O O . GLY A 1 219 ? -16.392 -12.537 4.254 1.00 46.62 219 GLY A O 1
ATOM 1568 N N . SER A 1 220 ? -18.403 -11.736 4.828 1.00 44.56 220 SER A N 1
ATOM 1569 C CA . SER A 1 220 ? -18.133 -10.395 4.292 1.00 44.56 220 SER A CA 1
ATOM 1570 C C . SER A 1 220 ? -17.358 -9.580 5.324 1.00 44.56 220 SER A C 1
ATOM 1572 O O . SER A 1 220 ? -17.890 -8.751 6.059 1.00 44.56 220 SER A O 1
ATOM 1574 N N . LYS A 1 221 ? -16.072 -9.922 5.405 1.00 44.84 221 LYS A N 1
ATOM 1575 C CA . LYS A 1 221 ? -15.026 -9.215 6.126 1.00 44.84 221 LYS A CA 1
ATOM 1576 C C . LYS A 1 221 ? -15.155 -7.705 5.917 1.00 44.84 221 LYS A C 1
ATOM 1578 O O . LYS A 1 221 ? -15.599 -7.223 4.879 1.00 44.84 221 LYS A O 1
ATOM 1583 N N . ARG A 1 222 ? -14.648 -7.009 6.924 1.00 43.53 222 ARG A N 1
ATOM 1584 C CA . ARG A 1 222 ? -14.086 -5.655 7.024 1.00 43.53 222 ARG A CA 1
ATOM 1585 C C . ARG A 1 222 ? -13.129 -5.288 5.857 1.00 43.53 222 ARG A C 1
ATOM 1587 O O . ARG A 1 222 ? -12.008 -4.865 6.077 1.00 43.53 222 ARG A O 1
ATOM 1594 N N . ALA A 1 223 ? -13.575 -5.531 4.626 1.00 45.38 223 ALA A N 1
ATOM 1595 C CA . ALA A 1 223 ? -12.840 -5.651 3.365 1.00 45.38 223 ALA A CA 1
ATOM 1596 C C . ALA A 1 223 ? -13.486 -4.812 2.245 1.00 45.38 223 ALA A C 1
ATOM 1598 O O . ALA A 1 223 ? -13.223 -5.037 1.066 1.00 45.38 223 ALA A O 1
ATOM 1599 N N . THR A 1 224 ? -14.348 -3.853 2.586 1.00 45.81 224 THR A N 1
ATOM 1600 C CA . THR A 1 224 ? -15.054 -3.004 1.612 1.00 45.81 224 THR A CA 1
ATOM 1601 C C . THR A 1 224 ? -14.292 -1.733 1.234 1.00 45.81 224 THR A C 1
ATOM 1603 O O . THR A 1 224 ? -14.909 -0.741 0.866 1.00 45.81 224 THR A O 1
ATOM 1606 N N . SER A 1 225 ? -12.961 -1.770 1.255 1.00 47.31 225 SER A N 1
ATOM 1607 C CA . SER A 1 225 ? -12.157 -0.799 0.496 1.00 47.31 225 SER A CA 1
ATOM 1608 C C . SER A 1 225 ? -10.831 -1.357 -0.026 1.00 47.31 225 SER A C 1
ATOM 1610 O O . SER A 1 225 ? -10.382 -0.880 -1.057 1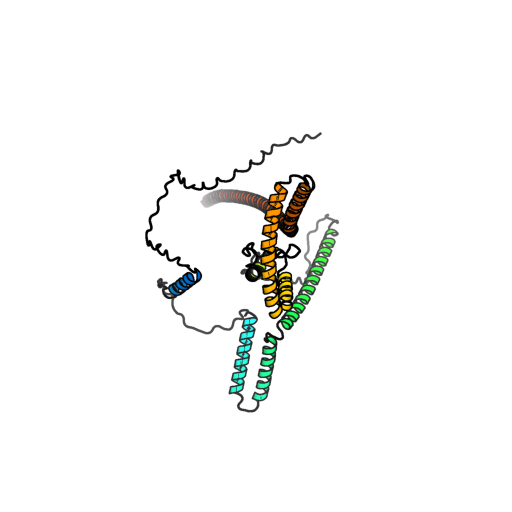.00 47.31 225 SER A O 1
ATOM 1612 N N . GLU A 1 226 ? -10.254 -2.401 0.586 1.00 49.00 226 GLU A N 1
ATOM 1613 C CA . GLU A 1 226 ? -8.916 -2.893 0.187 1.00 49.00 226 GLU A CA 1
ATOM 1614 C C . GLU A 1 226 ? -8.831 -4.386 -0.190 1.00 49.00 226 GLU A C 1
ATOM 1616 O O . GLU A 1 226 ? -7.806 -4.814 -0.697 1.00 49.00 226 GLU A O 1
ATOM 1621 N N . SER A 1 227 ? -9.866 -5.221 0.015 1.00 45.53 227 SER A N 1
ATOM 1622 C CA . SER A 1 227 ? -9.727 -6.685 -0.192 1.00 45.53 227 SER A CA 1
ATOM 1623 C C . SER A 1 227 ? -10.553 -7.295 -1.331 1.00 45.53 227 SER A C 1
ATOM 1625 O O . SER A 1 227 ? -10.268 -8.425 -1.735 1.00 45.53 227 SER A O 1
ATOM 1627 N N . THR A 1 228 ? -11.511 -6.577 -1.925 1.00 50.59 228 THR A N 1
ATOM 1628 C CA . THR A 1 228 ? -12.085 -6.976 -3.229 1.00 50.59 228 THR A CA 1
ATOM 1629 C C . THR A 1 228 ? -11.160 -6.653 -4.399 1.00 50.59 228 THR A C 1
ATOM 1631 O O . THR A 1 228 ? -11.354 -7.183 -5.493 1.00 50.59 228 THR A O 1
ATOM 1634 N N . THR A 1 229 ? -10.159 -5.796 -4.189 1.00 49.34 229 THR A N 1
ATOM 1635 C CA . THR A 1 229 ? -9.121 -5.526 -5.180 1.00 49.34 229 THR A CA 1
ATOM 1636 C C . THR A 1 229 ? -8.050 -6.599 -5.167 1.00 49.34 229 THR A C 1
ATOM 1638 O O . THR A 1 229 ? -7.614 -6.935 -6.247 1.00 49.34 229 THR A O 1
ATOM 1641 N N . VAL A 1 230 ? -7.739 -7.253 -4.044 1.00 57.09 230 VAL A N 1
ATOM 1642 C CA . VAL A 1 230 ? -6.714 -8.317 -3.973 1.00 57.09 230 VAL A CA 1
ATOM 1643 C C . VAL A 1 230 ? -6.805 -9.378 -5.090 1.00 57.09 230 VAL A C 1
ATOM 1645 O O . VAL A 1 230 ? -5.788 -9.626 -5.723 1.00 57.09 230 VAL A O 1
ATOM 1648 N N . PRO A 1 231 ? -7.957 -9.988 -5.455 1.00 67.69 231 PRO A N 1
ATOM 1649 C CA . PRO A 1 231 ? -7.983 -10.927 -6.589 1.00 67.69 231 PRO A CA 1
ATOM 1650 C C . PRO A 1 231 ? -7.733 -10.245 -7.944 1.00 67.69 231 PRO A C 1
ATOM 1652 O O . PRO A 1 231 ? -7.188 -10.856 -8.861 1.00 67.69 231 PRO A O 1
ATOM 1655 N N . ARG A 1 232 ? -8.126 -8.975 -8.084 1.00 78.56 232 ARG A N 1
ATOM 1656 C CA . ARG A 1 232 ? -7.872 -8.170 -9.282 1.00 78.56 232 ARG A CA 1
ATOM 1657 C C . ARG A 1 232 ? -6.425 -7.687 -9.332 1.00 78.56 232 ARG A C 1
ATOM 1659 O O . ARG A 1 232 ? -5.858 -7.688 -10.410 1.00 78.56 232 ARG A O 1
ATOM 1666 N N . GLU A 1 233 ? -5.850 -7.290 -8.209 1.00 76.06 233 GLU A N 1
ATOM 1667 C CA . GLU A 1 233 ? -4.461 -6.886 -8.028 1.00 76.06 233 GLU A CA 1
ATOM 1668 C C . GLU A 1 233 ? -3.560 -8.073 -8.292 1.00 76.06 233 GLU A C 1
ATOM 1670 O O . GLU A 1 233 ? -2.717 -7.958 -9.154 1.00 76.06 233 GLU A O 1
ATOM 1675 N N . VAL A 1 234 ? -3.835 -9.248 -7.724 1.00 81.44 234 VAL A N 1
ATOM 1676 C CA . VAL A 1 234 ? -3.102 -10.482 -8.045 1.00 81.44 234 VAL A CA 1
ATOM 1677 C C . VAL A 1 234 ? -3.207 -10.822 -9.537 1.00 81.44 234 VAL A C 1
ATOM 1679 O O . VAL A 1 234 ? -2.210 -11.175 -10.160 1.00 81.44 234 VAL A O 1
ATOM 1682 N N . ALA A 1 235 ? -4.382 -10.668 -10.161 1.00 80.31 235 ALA A N 1
ATOM 1683 C CA . ALA A 1 235 ? -4.521 -10.868 -11.607 1.00 80.31 235 ALA A CA 1
ATOM 1684 C C . ALA A 1 235 ? -3.779 -9.798 -12.434 1.00 80.31 235 ALA A C 1
ATOM 1686 O O . ALA A 1 235 ? -3.261 -10.090 -13.515 1.00 80.31 235 ALA A O 1
ATOM 1687 N N . LEU A 1 236 ? -3.735 -8.555 -11.950 1.00 86.81 236 LEU A N 1
ATOM 1688 C CA . LEU A 1 236 ? -2.998 -7.457 -12.567 1.00 86.81 236 LEU A CA 1
ATOM 1689 C C . LEU A 1 236 ? -1.495 -7.626 -12.377 1.00 86.81 236 LEU A C 1
ATOM 1691 O O . LEU A 1 236 ? -0.779 -7.394 -13.335 1.00 86.81 236 LEU A O 1
ATOM 1695 N N . GLU A 1 237 ? -1.029 -8.085 -11.222 1.00 85.44 237 GLU A N 1
ATOM 1696 C CA . GLU A 1 237 ? 0.355 -8.428 -10.909 1.00 85.44 237 GLU A CA 1
ATOM 1697 C C . GLU A 1 237 ? 0.813 -9.616 -11.745 1.00 85.44 237 GLU A C 1
ATOM 1699 O O . GLU A 1 237 ? 1.889 -9.573 -12.327 1.00 85.44 237 GLU A O 1
ATOM 1704 N N . GLU A 1 238 ? -0.008 -10.658 -11.896 1.00 87.88 238 GLU A N 1
ATOM 1705 C CA . GLU A 1 238 ? 0.316 -11.774 -12.781 1.00 87.88 238 GLU A CA 1
ATOM 1706 C C . GLU A 1 238 ? 0.391 -11.309 -14.241 1.00 87.88 238 GLU A C 1
ATOM 1708 O O . GLU A 1 238 ? 1.314 -11.675 -14.973 1.00 87.88 238 GLU A O 1
ATOM 1713 N N . ARG A 1 239 ? -0.549 -10.461 -14.679 1.00 89.75 239 ARG A N 1
ATOM 1714 C CA . ARG A 1 239 ? -0.512 -9.868 -16.020 1.00 89.75 239 ARG A CA 1
ATOM 1715 C C . ARG A 1 239 ? 0.689 -8.939 -16.194 1.00 89.75 239 ARG A C 1
ATOM 1717 O O . ARG A 1 239 ? 1.299 -8.973 -17.257 1.00 89.75 239 ARG A O 1
ATOM 1724 N N . LEU A 1 240 ? 1.028 -8.147 -15.183 1.00 87.69 240 LEU A N 1
ATOM 1725 C CA . LEU A 1 240 ? 2.173 -7.244 -15.166 1.00 87.69 240 LEU A CA 1
ATOM 1726 C C . LEU A 1 240 ? 3.459 -8.056 -15.235 1.00 87.69 240 LEU A C 1
ATOM 1728 O O . LEU A 1 240 ? 4.260 -7.800 -16.112 1.00 87.69 240 LEU A O 1
ATOM 1732 N N . ARG A 1 241 ? 3.586 -9.130 -14.455 1.00 82.94 241 ARG A N 1
ATOM 1733 C CA . ARG A 1 241 ? 4.710 -10.068 -14.514 1.00 82.94 241 ARG A CA 1
ATOM 1734 C C . ARG A 1 241 ? 4.826 -10.757 -15.873 1.00 82.94 241 ARG A C 1
ATOM 1736 O O . ARG A 1 241 ? 5.929 -10.953 -16.369 1.00 82.94 241 ARG A O 1
ATOM 1743 N N . ARG A 1 242 ? 3.709 -11.134 -16.508 1.00 85.88 242 ARG A N 1
ATOM 1744 C CA . ARG A 1 242 ? 3.716 -11.671 -17.884 1.00 85.88 242 ARG A CA 1
ATOM 1745 C C . ARG A 1 242 ? 4.149 -10.614 -18.897 1.00 85.88 242 ARG A C 1
ATOM 1747 O O . ARG A 1 242 ? 4.882 -10.946 -19.821 1.00 85.88 242 ARG A O 1
ATOM 1754 N N . LEU A 1 243 ? 3.714 -9.366 -18.723 1.00 82.56 243 LEU A N 1
ATOM 1755 C CA . LEU A 1 243 ? 4.158 -8.244 -19.547 1.00 82.56 243 LEU A CA 1
ATOM 1756 C C . LEU A 1 243 ? 5.642 -7.958 -19.316 1.00 82.56 243 LEU A C 1
ATOM 1758 O O . LEU A 1 243 ? 6.370 -7.845 -20.285 1.00 82.56 243 LEU A O 1
ATOM 1762 N N . GLU A 1 244 ? 6.117 -7.943 -18.078 1.00 82.88 244 GLU A N 1
ATOM 1763 C CA . GLU A 1 244 ? 7.527 -7.808 -17.719 1.00 82.88 244 GLU A CA 1
ATOM 1764 C C . GLU A 1 244 ? 8.371 -8.964 -18.252 1.00 82.88 244 GLU A C 1
ATOM 1766 O O . GLU A 1 244 ? 9.480 -8.731 -18.698 1.00 82.88 244 GLU A O 1
ATOM 1771 N N . LEU A 1 245 ? 7.874 -10.201 -18.285 1.00 79.88 245 LEU A N 1
ATOM 1772 C CA . LEU A 1 245 ? 8.585 -11.309 -18.933 1.00 79.88 245 LEU A CA 1
ATOM 1773 C C . LEU A 1 245 ? 8.608 -11.159 -20.460 1.00 79.88 245 LEU A C 1
ATOM 1775 O O . LEU A 1 245 ? 9.626 -11.436 -21.086 1.00 79.88 245 LEU A O 1
ATOM 1779 N N . ALA A 1 246 ? 7.508 -10.704 -21.062 1.00 77.75 246 ALA A N 1
ATOM 1780 C CA . ALA A 1 246 ? 7.425 -10.480 -22.504 1.00 77.75 246 ALA A CA 1
ATOM 1781 C C . ALA A 1 246 ? 8.250 -9.264 -22.971 1.00 77.75 246 ALA A C 1
ATOM 1783 O O . ALA A 1 246 ? 8.739 -9.247 -24.097 1.00 77.75 246 ALA A O 1
ATOM 1784 N N . VAL A 1 247 ? 8.401 -8.250 -22.115 1.00 80.81 247 VAL A N 1
ATOM 1785 C CA . VAL A 1 247 ? 9.031 -6.951 -22.411 1.00 80.81 247 VAL A CA 1
ATOM 1786 C C . VAL A 1 247 ? 10.462 -6.858 -21.856 1.00 80.81 247 VAL A C 1
ATOM 1788 O O . VAL A 1 247 ? 11.352 -6.272 -22.475 1.00 80.81 247 VAL A O 1
ATOM 1791 N N . GLY A 1 248 ? 10.692 -7.426 -20.676 1.00 61.62 248 GLY A N 1
ATOM 1792 C CA . GLY A 1 248 ? 11.775 -7.093 -19.747 1.00 61.62 248 GLY A CA 1
ATOM 1793 C C . GLY A 1 248 ? 12.997 -8.007 -19.751 1.00 61.62 248 GLY A C 1
ATOM 1794 O O . GLY A 1 248 ? 13.897 -7.794 -18.947 1.00 61.62 248 GLY A O 1
ATOM 1795 N N . SER A 1 249 ? 13.133 -8.962 -20.670 1.00 55.28 249 SER A N 1
ATOM 1796 C CA . SER A 1 249 ? 14.411 -9.688 -20.820 1.00 55.28 249 SER A CA 1
ATOM 1797 C C . SER A 1 249 ? 15.477 -8.916 -21.613 1.00 55.28 249 SER A C 1
ATOM 1799 O O . SER A 1 249 ? 16.556 -9.445 -21.854 1.00 55.28 249 SER A O 1
ATOM 1801 N N . SER A 1 250 ? 15.205 -7.674 -22.031 1.00 54.66 250 SER A N 1
ATOM 1802 C CA . SER A 1 250 ? 16.073 -6.924 -22.950 1.00 54.66 250 SER A CA 1
ATOM 1803 C C . SER A 1 250 ? 16.912 -5.804 -22.317 1.00 54.66 250 SER A C 1
ATOM 1805 O O . SER A 1 250 ? 17.733 -5.228 -23.025 1.00 54.66 250 SER A O 1
ATOM 1807 N N . SER A 1 251 ? 16.753 -5.479 -21.024 1.00 53.50 251 SER A N 1
ATOM 18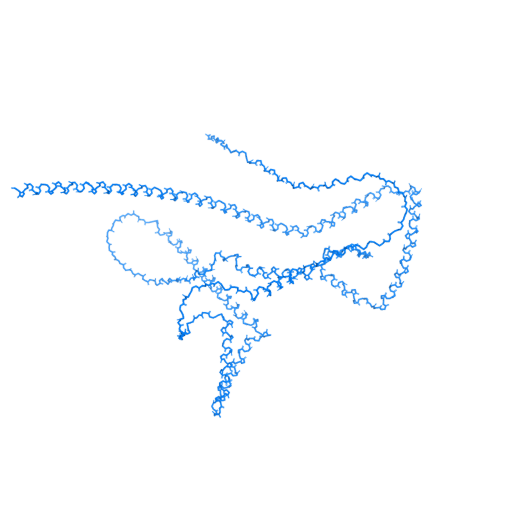08 C CA . SER A 1 251 ? 17.423 -4.302 -20.428 1.00 53.50 251 SER A CA 1
ATOM 1809 C C . SER A 1 251 ? 18.690 -4.589 -19.614 1.00 53.50 251 SER A C 1
ATOM 1811 O O . SER A 1 251 ? 19.494 -3.679 -19.443 1.00 53.50 251 SER A O 1
ATOM 1813 N N . SER A 1 252 ? 18.924 -5.815 -19.131 1.00 48.69 252 SER A N 1
ATOM 1814 C CA . SER A 1 252 ? 20.051 -6.086 -18.215 1.00 48.69 252 SER A CA 1
ATOM 1815 C C . SER A 1 252 ? 21.248 -6.806 -18.840 1.00 48.69 252 SER A C 1
ATOM 1817 O O . SER A 1 252 ? 22.293 -6.902 -18.204 1.00 48.69 252 SER A O 1
ATOM 1819 N N . SER A 1 253 ? 21.133 -7.317 -20.070 1.00 47.78 253 SER A N 1
ATOM 1820 C CA . SER A 1 253 ? 22.156 -8.207 -20.648 1.00 47.78 253 SER A CA 1
ATOM 1821 C C . SER A 1 253 ? 22.550 -7.915 -22.096 1.00 47.78 253 SER A C 1
ATOM 1823 O O . SER A 1 253 ? 23.420 -8.603 -22.626 1.00 47.78 253 SER A O 1
ATOM 1825 N N . SER A 1 254 ? 22.046 -6.848 -22.728 1.00 50.09 254 SER A N 1
ATOM 1826 C CA . SER A 1 254 ? 22.661 -6.344 -23.965 1.00 50.09 254 SER A CA 1
ATOM 1827 C C . SER A 1 254 ? 23.914 -5.533 -23.629 1.00 50.09 254 SER A C 1
ATOM 1829 O O . SER A 1 254 ? 23.954 -4.305 -23.706 1.00 50.09 254 SER A O 1
ATOM 1831 N N . SER A 1 255 ? 24.940 -6.271 -23.221 1.00 44.38 255 SER A N 1
ATOM 1832 C CA . SER A 1 255 ? 26.343 -5.898 -23.225 1.00 44.38 255 SER A CA 1
ATOM 1833 C C . SER A 1 255 ? 26.691 -5.037 -24.446 1.00 44.38 255 SER A C 1
ATOM 1835 O O . SER A 1 255 ? 26.711 -5.521 -25.575 1.00 44.38 255 SER A O 1
ATOM 1837 N N . SER A 1 256 ? 26.960 -3.754 -24.212 1.00 46.84 256 SER A N 1
ATOM 1838 C CA . SER A 1 256 ? 28.270 -3.116 -24.430 1.00 46.84 256 SER A CA 1
ATOM 1839 C C . SER A 1 256 ? 29.015 -3.294 -25.776 1.00 46.84 256 SER A C 1
ATOM 1841 O O . SER A 1 256 ? 30.175 -2.888 -25.859 1.00 46.84 256 SER A O 1
ATOM 1843 N N . THR A 1 257 ? 28.452 -3.869 -26.844 1.00 45.75 257 THR A N 1
ATOM 1844 C CA . THR A 1 257 ? 29.248 -4.168 -28.060 1.00 45.75 257 THR A CA 1
ATOM 1845 C C . THR A 1 257 ? 28.597 -3.786 -29.387 1.00 45.75 257 THR A C 1
ATOM 1847 O O . THR A 1 257 ? 29.263 -3.849 -30.418 1.00 45.75 257 THR A O 1
ATOM 1850 N N . THR A 1 258 ? 27.380 -3.241 -29.409 1.00 46.62 258 THR A N 1
ATOM 1851 C CA . THR A 1 258 ? 26.846 -2.639 -30.646 1.00 46.62 258 THR A CA 1
ATOM 1852 C C . THR A 1 258 ? 27.288 -1.181 -30.765 1.00 46.62 258 THR A C 1
ATOM 1854 O O . THR A 1 258 ? 26.508 -0.237 -30.689 1.00 46.62 258 THR A O 1
ATOM 1857 N N . MET A 1 259 ? 28.599 -1.005 -30.934 1.00 44.62 259 MET A N 1
ATOM 1858 C CA . MET A 1 259 ? 29.204 0.190 -31.513 1.00 44.62 259 MET A CA 1
ATOM 1859 C C . MET A 1 259 ? 28.771 0.288 -32.982 1.00 44.62 259 MET A C 1
ATOM 1861 O O . MET A 1 259 ? 29.479 -0.158 -33.880 1.00 44.62 259 MET A O 1
ATOM 1865 N N . THR A 1 260 ? 27.612 0.885 -33.249 1.00 44.28 260 THR A N 1
ATOM 1866 C CA . THR A 1 260 ? 27.347 1.499 -34.555 1.00 44.28 260 THR A CA 1
ATOM 1867 C C . THR A 1 260 ? 27.374 3.002 -34.374 1.00 44.28 260 THR A C 1
ATOM 1869 O O . THR A 1 260 ? 26.380 3.671 -34.115 1.00 44.28 260 THR A O 1
ATOM 1872 N N . THR A 1 261 ? 28.591 3.520 -34.482 1.00 43.75 261 THR A N 1
ATOM 1873 C CA . THR A 1 261 ? 28.891 4.904 -34.810 1.00 43.75 261 THR A CA 1
ATOM 1874 C C . THR A 1 261 ? 28.156 5.287 -36.090 1.00 43.75 261 THR A C 1
ATOM 1876 O O . THR A 1 261 ? 28.626 4.999 -37.187 1.00 43.75 261 THR A O 1
ATOM 1879 N N . THR A 1 262 ? 27.000 5.920 -35.974 1.00 42.41 262 THR A N 1
ATOM 1880 C CA . THR A 1 262 ? 26.496 6.879 -36.961 1.00 42.41 262 THR A CA 1
ATOM 1881 C C . THR A 1 262 ? 25.425 7.706 -36.266 1.00 42.41 262 THR A C 1
ATOM 1883 O O . THR A 1 262 ? 24.299 7.273 -36.081 1.00 42.41 262 THR A O 1
ATOM 1886 N N . THR A 1 263 ? 25.845 8.899 -35.836 1.00 40.47 263 THR A N 1
ATOM 1887 C CA . THR A 1 263 ? 25.000 10.059 -35.506 1.00 40.47 263 THR A CA 1
ATOM 1888 C C . THR A 1 263 ? 23.905 9.867 -34.446 1.00 40.47 263 THR A C 1
ATOM 1890 O O . THR A 1 263 ? 22.790 9.476 -34.753 1.00 40.47 263 THR A O 1
ATOM 1893 N N . GLY A 1 264 ? 24.208 10.312 -33.220 1.00 43.25 264 GLY A N 1
ATOM 1894 C CA . GLY A 1 264 ? 23.213 10.683 -32.205 1.00 43.25 264 GLY A CA 1
ATOM 1895 C C . GLY A 1 264 ? 22.921 9.583 -31.188 1.00 43.25 264 GLY A C 1
ATOM 1896 O O . GLY A 1 264 ? 22.309 8.572 -31.509 1.00 43.25 264 GLY A O 1
ATOM 1897 N N . GLY A 1 265 ? 23.380 9.777 -29.949 1.00 47.25 265 GLY A N 1
ATOM 1898 C CA . GLY A 1 265 ? 23.124 8.861 -28.840 1.00 47.25 265 GLY A CA 1
ATOM 1899 C C . GLY A 1 265 ? 21.630 8.638 -28.609 1.00 47.25 265 GLY A C 1
ATOM 1900 O O . GLY A 1 265 ? 20.835 9.560 -28.747 1.00 47.25 265 GLY A O 1
ATOM 1901 N N . GLY A 1 266 ? 21.249 7.410 -28.252 1.00 48.28 266 GLY A N 1
ATOM 1902 C CA . GLY A 1 266 ? 19.881 7.169 -27.797 1.00 48.28 266 GLY A CA 1
ATOM 1903 C C . GLY A 1 266 ? 19.365 5.740 -27.868 1.00 48.28 266 GLY A C 1
ATOM 1904 O O . GLY A 1 266 ? 18.358 5.477 -27.234 1.00 48.28 266 GLY A O 1
ATOM 1905 N N . ILE A 1 267 ? 20.012 4.792 -28.561 1.00 53.69 267 ILE A N 1
ATOM 1906 C CA . ILE A 1 267 ? 19.416 3.450 -28.775 1.00 53.69 267 ILE A CA 1
ATOM 1907 C C . ILE A 1 267 ? 19.091 2.720 -27.454 1.00 53.69 267 ILE A C 1
ATOM 1909 O O . ILE A 1 267 ? 18.104 1.992 -27.388 1.00 53.69 267 ILE A O 1
ATOM 1913 N N . ALA A 1 268 ? 19.850 2.965 -26.380 1.00 54.00 268 ALA A N 1
ATOM 1914 C CA . ALA A 1 268 ? 19.572 2.388 -25.061 1.00 54.00 268 ALA A CA 1
ATOM 1915 C C . ALA A 1 268 ? 18.306 2.955 -24.379 1.00 54.00 268 ALA A C 1
ATOM 1917 O O . ALA A 1 268 ? 17.719 2.271 -23.546 1.00 54.00 268 ALA A O 1
ATOM 1918 N N . ASN A 1 269 ? 17.852 4.152 -24.772 1.00 55.41 269 ASN A N 1
ATOM 1919 C CA . ASN A 1 269 ? 16.688 4.841 -24.200 1.00 55.41 269 ASN A CA 1
ATOM 1920 C C . ASN A 1 269 ? 15.481 4.898 -25.156 1.00 55.41 269 ASN A C 1
ATOM 1922 O O . ASN A 1 269 ? 14.439 5.439 -24.790 1.00 55.41 269 ASN A O 1
ATOM 1926 N N . LYS A 1 270 ? 15.589 4.350 -26.376 1.00 67.44 270 LYS A N 1
ATOM 1927 C CA . LYS A 1 270 ? 14.473 4.325 -27.331 1.00 67.44 270 LYS A CA 1
ATOM 1928 C C . LYS A 1 270 ? 13.369 3.393 -26.840 1.00 67.44 270 LYS A C 1
ATOM 1930 O O . LYS A 1 270 ? 13.619 2.248 -26.431 1.00 67.44 270 LYS A O 1
ATOM 1935 N N . SER A 1 271 ? 12.128 3.873 -26.922 1.00 71.94 271 SER A N 1
ATOM 1936 C CA . SER A 1 271 ? 10.953 3.055 -26.617 1.00 71.94 271 SER A CA 1
ATOM 1937 C C . SER A 1 271 ? 10.959 1.784 -27.482 1.00 71.94 271 SER A C 1
ATOM 1939 O O . SER A 1 271 ? 11.509 1.767 -28.582 1.00 71.94 271 SER A O 1
ATOM 1941 N N . ILE A 1 272 ? 10.384 0.681 -26.995 1.00 78.94 272 ILE A N 1
ATOM 1942 C CA . ILE A 1 272 ? 10.352 -0.583 -27.761 1.00 78.94 272 ILE A CA 1
ATOM 1943 C C . ILE A 1 272 ? 9.663 -0.392 -29.113 1.00 78.94 272 ILE A C 1
ATOM 1945 O O . ILE A 1 272 ? 10.102 -0.972 -30.097 1.00 78.94 272 ILE A O 1
ATOM 1949 N N . LEU A 1 273 ? 8.636 0.458 -29.164 1.00 77.25 273 LEU A N 1
ATOM 1950 C CA . LEU A 1 273 ? 7.950 0.808 -30.405 1.00 77.25 273 LEU A CA 1
ATOM 1951 C C . LEU A 1 273 ? 8.884 1.526 -31.375 1.00 77.25 273 LEU A C 1
ATOM 1953 O O . LEU A 1 273 ? 8.995 1.106 -32.515 1.00 77.25 273 LEU A O 1
ATOM 1957 N N . GLU A 1 274 ? 9.641 2.514 -30.905 1.00 80.44 274 GLU A N 1
ATOM 1958 C CA . GLU A 1 274 ? 10.616 3.217 -31.742 1.00 80.44 274 GLU A CA 1
ATOM 1959 C C . GLU A 1 274 ? 11.724 2.280 -32.249 1.00 80.44 274 GLU A C 1
ATOM 1961 O O . GLU A 1 274 ? 12.136 2.378 -33.401 1.00 80.44 274 GLU A O 1
ATOM 1966 N N . ARG A 1 275 ? 12.165 1.315 -31.427 1.00 81.44 275 ARG A N 1
ATOM 1967 C CA . ARG A 1 275 ? 13.118 0.275 -31.854 1.00 81.44 275 ARG A CA 1
ATOM 1968 C C . ARG A 1 275 ? 12.528 -0.665 -32.906 1.00 81.44 275 ARG A C 1
ATOM 1970 O O . ARG A 1 275 ? 13.254 -1.081 -33.804 1.00 81.44 275 ARG A O 1
ATOM 1977 N N . ILE A 1 276 ? 11.246 -1.014 -32.794 1.00 83.50 276 ILE A N 1
ATOM 1978 C CA . ILE A 1 276 ? 10.546 -1.836 -33.789 1.00 83.50 276 ILE A CA 1
ATOM 1979 C C . ILE A 1 276 ? 10.364 -1.047 -35.085 1.00 83.50 276 ILE A C 1
ATOM 1981 O O . ILE A 1 276 ? 10.693 -1.573 -36.140 1.00 83.50 276 ILE A O 1
ATOM 1985 N N . ASP A 1 277 ? 9.930 0.210 -35.016 1.00 86.94 277 ASP A N 1
ATOM 1986 C CA . ASP A 1 277 ? 9.741 1.068 -36.189 1.00 86.94 277 ASP A CA 1
ATOM 1987 C C . ASP A 1 277 ? 11.068 1.310 -36.924 1.00 86.94 277 ASP A C 1
ATOM 1989 O O . ASP A 1 277 ? 11.135 1.215 -38.150 1.00 86.94 277 ASP A O 1
ATOM 1993 N N . GLU A 1 278 ? 12.154 1.551 -36.184 1.00 85.69 278 GLU A N 1
ATOM 1994 C CA . GLU A 1 278 ? 13.502 1.675 -36.744 1.00 85.69 278 GLU A CA 1
ATOM 1995 C C . GLU A 1 278 ? 13.970 0.355 -37.372 1.00 85.69 278 GLU A C 1
ATOM 1997 O O . GLU A 1 278 ? 14.479 0.357 -38.492 1.00 85.69 278 GLU A O 1
ATOM 2002 N N . ALA A 1 279 ? 13.749 -0.786 -36.710 1.00 83.81 279 ALA A N 1
ATOM 2003 C CA . ALA A 1 279 ? 14.073 -2.095 -37.271 1.00 83.81 279 ALA A CA 1
ATOM 2004 C C . ALA A 1 279 ? 13.237 -2.414 -38.520 1.00 83.81 279 ALA A C 1
ATOM 2006 O O . ALA A 1 279 ? 13.771 -2.963 -39.478 1.00 83.81 279 ALA A O 1
ATOM 2007 N N . GLU A 1 280 ? 11.955 -2.051 -38.555 1.00 86.56 280 GLU A N 1
ATOM 2008 C CA . GLU A 1 280 ? 11.096 -2.225 -39.725 1.00 86.56 280 GLU A CA 1
ATOM 2009 C C . GLU A 1 280 ? 11.535 -1.351 -40.896 1.00 86.56 280 GLU A C 1
ATOM 2011 O O . GLU A 1 280 ? 11.552 -1.819 -42.035 1.00 86.56 280 GLU A O 1
ATOM 2016 N N . LEU A 1 281 ? 11.891 -0.091 -40.638 1.00 88.44 281 LEU A N 1
ATOM 2017 C CA . LEU A 1 281 ? 12.430 0.799 -41.663 1.00 88.44 281 LEU A CA 1
ATOM 2018 C C . LEU A 1 281 ? 13.746 0.255 -42.211 1.00 88.44 281 LEU A C 1
ATOM 2020 O O . LEU A 1 281 ? 13.885 0.140 -43.427 1.00 88.44 281 LEU A O 1
ATOM 2024 N N . LEU A 1 282 ? 14.654 -0.179 -41.332 1.00 83.75 282 LEU A N 1
ATOM 2025 C CA . LEU A 1 282 ? 15.905 -0.813 -41.736 1.00 83.75 282 LEU A CA 1
ATOM 2026 C C . LEU A 1 282 ? 15.647 -2.089 -42.545 1.00 83.75 282 LEU A C 1
ATOM 2028 O O . LEU A 1 282 ? 16.238 -2.261 -43.601 1.00 83.75 282 LEU A O 1
ATOM 2032 N N . VAL A 1 283 ? 14.733 -2.963 -42.122 1.00 84.94 283 VAL A N 1
ATOM 2033 C CA . VAL A 1 283 ? 14.394 -4.191 -42.864 1.00 84.94 283 VAL A CA 1
ATOM 2034 C C . VAL A 1 283 ? 13.776 -3.879 -44.231 1.00 84.94 283 VAL A C 1
ATOM 2036 O O . VAL A 1 283 ? 14.058 -4.586 -45.194 1.00 84.94 283 VAL A O 1
ATOM 2039 N N . ARG A 1 284 ? 12.957 -2.825 -44.347 1.00 86.56 284 ARG A N 1
ATOM 2040 C CA . ARG A 1 284 ? 12.365 -2.401 -45.628 1.00 86.56 284 ARG A CA 1
ATOM 2041 C C . ARG A 1 284 ? 13.386 -1.763 -46.567 1.00 86.56 284 ARG A C 1
ATOM 2043 O O . ARG A 1 284 ? 13.279 -1.931 -47.778 1.00 86.56 284 ARG A O 1
ATOM 2050 N N . GLU A 1 285 ? 14.340 -1.017 -46.026 1.00 82.12 285 GLU A N 1
ATOM 2051 C CA . GLU A 1 285 ? 15.371 -0.327 -46.805 1.00 82.12 285 GLU A CA 1
ATOM 2052 C C . GLU A 1 285 ? 16.503 -1.272 -47.237 1.00 82.12 285 GLU A C 1
ATOM 2054 O O . GLU A 1 285 ? 17.145 -1.081 -48.273 1.00 82.12 285 GLU A O 1
ATOM 2059 N N . VAL A 1 286 ? 16.731 -2.333 -46.466 1.00 81.12 286 VAL A N 1
ATOM 2060 C CA . VAL A 1 286 ? 17.801 -3.294 -46.696 1.00 81.12 286 VAL A CA 1
ATOM 2061 C C . VAL A 1 286 ? 17.376 -4.349 -47.734 1.00 81.12 286 VAL A C 1
ATOM 2063 O O . VAL A 1 286 ? 16.911 -5.440 -47.416 1.00 81.12 286 VAL A O 1
ATOM 2066 N N . ASP A 1 287 ? 17.581 -4.034 -49.017 1.00 82.94 287 ASP A N 1
ATOM 2067 C CA . ASP A 1 287 ? 17.558 -5.020 -50.108 1.00 82.94 287 ASP A CA 1
ATOM 2068 C C . ASP A 1 287 ? 18.772 -5.966 -49.993 1.00 82.94 287 ASP A C 1
ATOM 2070 O O . ASP A 1 287 ? 19.913 -5.518 -49.836 1.00 82.94 287 ASP A O 1
ATOM 2074 N N . ALA A 1 288 ? 18.561 -7.281 -50.109 1.00 83.19 288 ALA A N 1
ATOM 2075 C CA . ALA A 1 288 ? 19.614 -8.291 -49.960 1.00 83.19 288 ALA A CA 1
ATOM 2076 C C . ALA A 1 288 ? 20.797 -8.051 -50.921 1.00 83.19 288 ALA A C 1
ATOM 2078 O O . ALA A 1 288 ? 21.959 -8.223 -50.545 1.00 83.19 288 ALA A O 1
ATOM 2079 N N . SER A 1 289 ? 20.519 -7.553 -52.132 1.00 83.50 289 SER A N 1
ATOM 2080 C CA . SER A 1 289 ? 21.554 -7.209 -53.116 1.00 83.50 289 SER A CA 1
ATOM 2081 C C . SER A 1 289 ? 22.381 -5.975 -52.715 1.00 83.50 289 SER A C 1
ATOM 2083 O O . SER A 1 289 ? 23.558 -5.844 -53.074 1.00 83.50 289 SER A O 1
ATOM 2085 N N . ALA A 1 290 ? 21.776 -5.060 -51.953 1.00 84.69 290 ALA A N 1
ATOM 2086 C CA . ALA A 1 290 ? 22.437 -3.884 -51.412 1.00 84.69 290 ALA A CA 1
ATOM 2087 C C . ALA A 1 290 ? 23.331 -4.250 -50.220 1.00 84.69 290 ALA A C 1
ATOM 2089 O O . ALA A 1 290 ? 24.429 -3.699 -50.137 1.00 84.69 290 ALA A O 1
ATOM 2090 N N . ILE A 1 291 ? 22.939 -5.219 -49.374 1.00 85.88 291 ILE A N 1
ATOM 2091 C CA . ILE A 1 291 ? 23.785 -5.729 -48.274 1.00 85.88 291 ILE A CA 1
ATOM 2092 C C . ILE A 1 291 ? 25.103 -6.268 -48.812 1.00 85.88 291 ILE A C 1
ATOM 2094 O O . ILE A 1 291 ? 26.154 -5.937 -48.276 1.00 85.88 291 ILE A O 1
ATOM 2098 N N . GLU A 1 292 ? 25.086 -7.070 -49.876 1.00 89.81 292 GLU A N 1
ATOM 2099 C CA . GLU A 1 292 ? 26.316 -7.661 -50.418 1.00 89.81 292 GLU A CA 1
ATOM 2100 C C . GLU A 1 292 ? 27.277 -6.589 -50.951 1.00 89.81 292 GLU A C 1
ATOM 2102 O O . GLU A 1 292 ? 28.483 -6.616 -50.679 1.00 89.81 292 GLU A O 1
ATOM 2107 N N . LYS A 1 293 ? 26.737 -5.580 -51.646 1.00 91.62 293 LYS A N 1
ATOM 2108 C CA . LYS A 1 293 ? 27.510 -4.423 -52.121 1.00 91.62 293 LYS A CA 1
ATOM 2109 C C . LYS A 1 293 ? 28.031 -3.582 -50.955 1.00 91.62 293 LYS A C 1
ATOM 2111 O O . LYS A 1 293 ? 29.184 -3.145 -50.991 1.00 91.62 293 LYS A O 1
ATOM 2116 N N . LEU A 1 294 ? 27.218 -3.367 -49.920 1.00 87.31 294 LEU A N 1
ATOM 2117 C CA . LEU A 1 294 ? 27.618 -2.668 -48.699 1.00 87.31 294 LEU A CA 1
ATOM 2118 C C . LEU A 1 294 ? 28.678 -3.447 -47.927 1.00 87.31 294 LEU A C 1
ATOM 2120 O O . LEU A 1 294 ? 29.642 -2.839 -47.491 1.00 87.31 294 LEU A O 1
ATOM 2124 N N . ALA A 1 295 ? 28.579 -4.770 -47.822 1.00 89.75 295 ALA A N 1
ATOM 2125 C CA . ALA A 1 295 ? 29.567 -5.618 -47.166 1.00 89.75 295 ALA A CA 1
ATOM 2126 C C . ALA A 1 295 ? 30.918 -5.568 -47.894 1.00 89.75 295 ALA A C 1
ATOM 2128 O O . ALA A 1 295 ? 31.966 -5.468 -47.254 1.00 89.75 295 ALA A O 1
ATOM 2129 N N . ALA A 1 296 ? 30.911 -5.573 -49.232 1.00 92.62 296 ALA A N 1
ATOM 2130 C CA . ALA A 1 296 ? 32.122 -5.383 -50.027 1.00 92.62 296 ALA A CA 1
ATOM 2131 C C . ALA A 1 296 ? 32.739 -3.989 -49.806 1.00 92.62 296 ALA A C 1
ATOM 2133 O O . ALA A 1 296 ? 33.941 -3.882 -49.565 1.00 92.62 296 ALA A O 1
ATOM 2134 N N . ARG A 1 297 ? 31.924 -2.925 -49.810 1.00 92.88 297 ARG A N 1
ATOM 2135 C CA . ARG A 1 297 ? 32.387 -1.553 -49.531 1.00 92.88 297 ARG A CA 1
ATOM 2136 C C . ARG A 1 297 ? 32.867 -1.378 -48.090 1.00 92.88 297 ARG A C 1
ATOM 2138 O O . ARG A 1 297 ? 33.901 -0.762 -47.874 1.00 92.88 297 ARG A O 1
ATOM 2145 N N . ALA A 1 298 ? 32.180 -1.960 -47.114 1.00 89.88 298 ALA A N 1
ATOM 2146 C CA . ALA A 1 298 ? 32.544 -1.915 -45.702 1.00 89.88 298 ALA A CA 1
ATOM 2147 C C . ALA A 1 298 ? 33.880 -2.620 -45.440 1.00 89.88 298 ALA A C 1
ATOM 2149 O O . ALA A 1 298 ? 34.667 -2.139 -44.630 1.00 89.88 298 ALA A O 1
ATOM 2150 N N . LYS A 1 299 ? 34.191 -3.709 -46.161 1.00 94.75 299 LYS A N 1
ATOM 2151 C CA . LYS A 1 299 ? 35.528 -4.330 -46.124 1.00 94.75 299 LYS A CA 1
ATOM 2152 C C . LYS A 1 299 ? 36.620 -3.368 -46.597 1.00 94.75 299 LYS A C 1
ATOM 2154 O O . LYS A 1 299 ? 37.661 -3.288 -45.952 1.00 94.75 299 LYS A O 1
ATOM 2159 N N . VAL A 1 300 ? 36.373 -2.625 -47.678 1.00 95.50 300 VAL A N 1
ATOM 2160 C CA . VAL A 1 300 ? 37.312 -1.605 -48.180 1.00 95.50 300 VAL A CA 1
ATOM 2161 C C . VAL A 1 300 ? 37.461 -0.467 -47.169 1.00 95.50 300 VAL A C 1
ATOM 2163 O O . VAL A 1 300 ? 38.575 -0.163 -46.762 1.00 95.50 300 VAL A O 1
ATOM 2166 N N . VAL A 1 301 ? 36.349 0.084 -46.670 1.00 93.12 301 VAL A N 1
ATOM 2167 C CA . VAL A 1 301 ? 36.360 1.152 -45.654 1.00 93.12 301 VAL A CA 1
ATOM 2168 C C . VAL A 1 301 ? 37.067 0.706 -44.374 1.00 93.12 301 VAL A C 1
ATOM 2170 O O . VAL A 1 301 ? 37.787 1.496 -43.774 1.00 93.12 301 VAL A O 1
ATOM 2173 N N . ARG A 1 302 ? 36.916 -0.554 -43.948 1.00 92.12 302 ARG A N 1
ATOM 2174 C CA . ARG A 1 302 ? 37.643 -1.097 -42.793 1.00 92.12 302 ARG A CA 1
ATOM 2175 C C . ARG A 1 302 ? 39.150 -1.136 -43.044 1.00 92.12 302 ARG A C 1
ATOM 2177 O O . ARG A 1 302 ? 39.905 -0.718 -42.171 1.00 92.12 302 ARG A O 1
ATOM 2184 N N . ALA A 1 303 ? 39.581 -1.586 -44.221 1.00 94.31 303 ALA A N 1
ATOM 2185 C CA . ALA A 1 303 ? 40.994 -1.566 -44.593 1.00 94.31 303 ALA A CA 1
ATOM 2186 C C . ALA A 1 303 ? 41.551 -0.128 -44.628 1.00 94.31 303 ALA A C 1
ATOM 2188 O O . ALA A 1 303 ? 42.637 0.126 -44.103 1.00 94.31 303 ALA A O 1
ATOM 2189 N N . ASP A 1 304 ? 40.778 0.822 -45.159 1.00 93.50 304 ASP A N 1
ATOM 2190 C CA . ASP A 1 304 ? 41.146 2.239 -45.203 1.00 93.50 304 ASP A CA 1
ATOM 2191 C C . ASP A 1 304 ? 41.181 2.872 -43.808 1.00 93.50 304 ASP A C 1
ATOM 2193 O O . ASP A 1 304 ? 42.105 3.621 -43.498 1.00 93.50 304 ASP A O 1
ATOM 2197 N N . LEU A 1 305 ? 40.230 2.544 -42.929 1.00 90.12 305 LEU A N 1
ATOM 2198 C CA . LEU A 1 305 ? 40.230 2.994 -41.536 1.00 90.12 305 LEU A CA 1
ATOM 2199 C C . LEU A 1 305 ? 41.411 2.420 -40.759 1.00 90.12 305 LEU A C 1
ATOM 2201 O O . LEU A 1 305 ? 42.027 3.146 -39.984 1.00 90.12 305 LEU A O 1
ATOM 2205 N N . GLU A 1 306 ? 41.777 1.159 -40.975 1.00 92.56 306 GLU A N 1
ATOM 2206 C CA . GLU A 1 306 ? 42.980 0.575 -40.379 1.00 92.56 306 GLU A CA 1
ATOM 2207 C C . GLU A 1 306 ? 44.252 1.270 -40.899 1.00 92.56 306 GLU A C 1
ATOM 2209 O O . GLU A 1 306 ? 45.161 1.576 -40.118 1.00 92.56 306 GLU A O 1
ATOM 2214 N N . ALA A 1 307 ? 44.315 1.598 -42.193 1.00 91.75 307 ALA A N 1
ATOM 2215 C CA . ALA A 1 307 ? 45.416 2.363 -42.775 1.00 91.75 307 ALA A CA 1
ATOM 2216 C C . ALA A 1 307 ? 45.480 3.800 -42.225 1.00 91.75 307 ALA A C 1
ATOM 2218 O O . ALA A 1 307 ? 46.556 4.272 -41.842 1.00 91.75 307 ALA A O 1
ATOM 2219 N N . ALA A 1 308 ? 44.337 4.476 -42.111 1.00 87.56 308 ALA A N 1
ATOM 2220 C CA . ALA A 1 308 ? 44.215 5.822 -41.568 1.00 87.56 308 ALA A CA 1
ATOM 2221 C C . ALA A 1 308 ? 44.509 5.861 -40.064 1.00 87.56 308 ALA A C 1
ATOM 2223 O O . ALA A 1 308 ? 45.196 6.768 -39.607 1.00 87.56 308 ALA A O 1
ATOM 2224 N N . ALA A 1 309 ? 44.074 4.867 -39.288 1.00 86.00 309 ALA A N 1
ATOM 2225 C CA . ALA A 1 309 ? 44.412 4.734 -37.873 1.00 86.00 309 ALA A CA 1
ATOM 2226 C C . ALA A 1 309 ? 45.921 4.533 -37.686 1.00 86.00 309 ALA A C 1
ATOM 2228 O O . ALA A 1 309 ? 46.529 5.182 -36.833 1.00 86.00 309 ALA A O 1
ATOM 2229 N N . ARG A 1 310 ? 46.563 3.717 -38.537 1.00 88.31 310 ARG A N 1
ATOM 2230 C CA . ARG A 1 310 ? 48.030 3.585 -38.567 1.00 88.31 310 ARG A CA 1
ATOM 2231 C C . ARG A 1 310 ? 48.712 4.903 -38.940 1.00 88.31 310 ARG A C 1
ATOM 2233 O O . ARG A 1 310 ? 49.705 5.266 -38.312 1.00 88.31 310 ARG A O 1
ATOM 2240 N N . ALA A 1 311 ? 48.190 5.641 -39.918 1.00 87.81 311 ALA A N 1
ATOM 2241 C CA . ALA A 1 311 ? 48.720 6.948 -40.306 1.00 87.81 311 ALA A CA 1
ATOM 2242 C C . ALA A 1 311 ? 48.535 8.000 -39.200 1.00 87.81 311 ALA A C 1
ATOM 2244 O O . ALA A 1 311 ? 49.462 8.748 -38.900 1.00 87.81 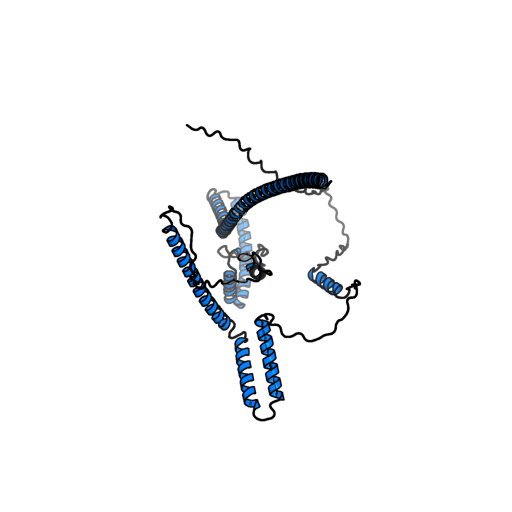311 ALA A O 1
ATOM 2245 N N . ARG A 1 312 ? 47.378 8.012 -38.532 1.00 81.25 312 ARG A N 1
ATOM 2246 C CA . ARG A 1 312 ? 47.064 8.900 -37.410 1.00 81.25 312 ARG A CA 1
ATOM 2247 C C . ARG A 1 312 ? 47.891 8.567 -36.178 1.00 81.25 312 ARG A C 1
ATOM 2249 O O . ARG A 1 312 ? 48.357 9.487 -35.527 1.00 81.25 312 ARG A O 1
ATOM 2256 N N . SER A 1 313 ? 48.131 7.291 -35.878 1.00 80.12 313 SER A N 1
ATOM 2257 C CA . SER A 1 313 ? 49.048 6.878 -34.807 1.00 80.12 313 SER A CA 1
ATOM 2258 C C . SER A 1 313 ? 50.475 7.366 -35.091 1.00 80.12 313 SER A C 1
ATOM 2260 O O . SER A 1 313 ? 51.111 7.956 -34.217 1.00 80.12 313 SER A O 1
ATOM 2262 N N . LYS A 1 314 ? 50.938 7.259 -36.347 1.00 84.75 314 LYS A N 1
ATOM 2263 C CA . LYS A 1 314 ? 52.216 7.849 -36.782 1.00 84.75 314 LYS A CA 1
ATOM 2264 C C . LYS A 1 314 ? 52.227 9.375 -36.628 1.00 84.75 314 LYS A C 1
ATOM 2266 O O . LYS A 1 314 ? 53.176 9.909 -36.063 1.00 84.75 314 LYS A O 1
ATOM 2271 N N . LEU A 1 315 ? 51.173 10.072 -37.049 1.00 73.88 315 LEU A N 1
ATOM 2272 C CA . LEU A 1 315 ? 51.043 11.531 -36.925 1.00 73.88 315 LEU A CA 1
ATOM 2273 C C . LEU A 1 315 ? 50.940 12.002 -35.475 1.00 73.88 315 LEU A C 1
ATOM 2275 O O . LEU A 1 315 ? 51.606 12.959 -35.116 1.00 73.88 315 LEU A O 1
ATOM 2279 N N . ALA A 1 316 ? 50.177 11.325 -34.622 1.00 72.12 316 ALA A N 1
ATOM 2280 C CA . ALA A 1 316 ? 50.088 11.629 -33.198 1.00 72.12 316 ALA A CA 1
ATOM 2281 C C . ALA A 1 316 ? 51.443 11.418 -32.511 1.00 72.12 316 ALA A C 1
ATOM 2283 O O . ALA A 1 316 ? 51.870 12.265 -31.733 1.00 72.12 316 ALA A O 1
ATOM 2284 N N . SER A 1 317 ? 52.177 10.356 -32.868 1.00 72.31 317 SER A N 1
ATOM 2285 C CA . SER A 1 317 ? 53.546 10.147 -32.382 1.00 72.31 317 SER A CA 1
ATOM 2286 C C . SER A 1 317 ? 54.545 11.194 -32.905 1.00 72.31 317 SER A C 1
ATOM 2288 O O . SER A 1 317 ? 55.502 11.529 -32.210 1.00 72.31 317 SER A O 1
ATOM 2290 N N . ALA A 1 318 ? 54.315 11.756 -34.098 1.00 69.88 318 ALA A N 1
ATOM 2291 C CA . ALA A 1 318 ? 55.119 12.840 -34.665 1.00 69.88 318 ALA A CA 1
ATOM 2292 C C . ALA A 1 318 ? 54.752 14.213 -34.073 1.00 69.88 318 ALA A C 1
ATOM 2294 O O . ALA A 1 318 ? 55.628 15.031 -33.813 1.00 69.88 318 ALA A O 1
ATOM 2295 N N . SER A 1 319 ? 53.471 14.446 -33.797 1.00 61.47 319 SER A N 1
ATOM 2296 C CA . SER A 1 319 ? 52.953 15.686 -33.221 1.00 61.47 319 SER A CA 1
ATOM 2297 C C . SER A 1 319 ? 53.231 15.771 -31.720 1.00 61.47 319 SER A C 1
ATOM 2299 O O . SER A 1 319 ? 53.528 16.849 -31.233 1.00 61.47 319 SER A O 1
ATOM 2301 N N . ALA A 1 320 ? 53.271 14.646 -30.994 1.00 60.59 320 ALA A N 1
ATOM 2302 C CA . ALA A 1 320 ? 53.772 14.601 -29.615 1.00 60.59 320 ALA A CA 1
ATOM 2303 C C . ALA A 1 320 ? 55.259 15.000 -29.508 1.00 60.59 320 ALA A C 1
ATOM 2305 O O . ALA A 1 320 ? 55.709 15.435 -28.453 1.00 60.59 320 ALA A O 1
ATOM 2306 N N . ARG A 1 321 ? 56.027 14.881 -30.601 1.00 57.47 321 ARG A N 1
ATOM 2307 C CA . ARG A 1 321 ? 57.418 15.362 -30.687 1.00 57.47 321 ARG A CA 1
ATOM 2308 C C . ARG A 1 321 ? 57.518 16.835 -31.090 1.00 57.47 321 ARG A C 1
ATOM 2310 O O . ARG A 1 321 ? 58.550 17.453 -30.858 1.00 57.47 321 ARG A O 1
ATOM 2317 N N . SER A 1 322 ? 56.466 17.400 -31.678 1.00 55.53 322 SER A N 1
ATOM 2318 C CA . SER A 1 322 ? 56.380 18.808 -32.061 1.00 55.53 322 SER A CA 1
ATOM 2319 C C . SER A 1 322 ? 55.493 19.521 -31.042 1.00 55.53 322 SER A C 1
ATOM 2321 O O . SER A 1 322 ? 54.302 19.704 -31.258 1.00 55.53 322 SER A O 1
ATOM 2323 N N . GLY A 1 323 ? 56.064 19.855 -29.880 1.00 53.00 323 GLY A N 1
ATOM 2324 C CA . GLY A 1 323 ? 55.375 20.443 -28.719 1.00 53.00 323 GLY A CA 1
ATOM 2325 C C . GLY A 1 323 ? 54.823 21.862 -28.919 1.00 53.00 323 GLY A C 1
ATOM 2326 O O . GLY A 1 323 ? 54.868 22.676 -28.002 1.00 53.00 323 GLY A O 1
ATOM 2327 N N . VAL A 1 324 ? 54.333 22.187 -30.114 1.00 57.38 324 VAL A N 1
ATOM 2328 C CA . VAL A 1 324 ? 53.854 23.509 -30.509 1.00 57.38 324 VAL A CA 1
ATOM 2329 C C . VAL A 1 324 ? 52.408 23.369 -30.971 1.00 57.38 324 VAL A C 1
ATOM 2331 O O . VAL A 1 324 ? 52.138 23.106 -32.138 1.00 57.38 324 VAL A O 1
ATOM 2334 N N . GLY A 1 325 ? 51.460 23.539 -30.049 1.00 51.28 325 GLY A N 1
ATOM 2335 C CA . GLY A 1 325 ? 50.063 23.734 -30.431 1.00 51.28 325 GLY A CA 1
ATOM 2336 C C . GLY A 1 325 ? 49.037 23.362 -29.369 1.00 51.28 325 GLY A C 1
ATOM 2337 O O . GLY A 1 325 ? 48.600 22.220 -29.310 1.00 51.28 325 GLY A O 1
ATOM 2338 N N . GLY A 1 326 ? 48.571 24.365 -28.618 1.00 52.66 326 GLY A N 1
ATOM 2339 C CA . GLY A 1 326 ? 47.188 24.385 -28.122 1.00 52.66 326 GLY A CA 1
ATOM 2340 C C . GLY A 1 326 ? 46.962 23.983 -26.664 1.00 52.66 326 GLY A C 1
ATOM 2341 O O . GLY A 1 326 ? 46.234 23.035 -26.398 1.00 52.66 326 GLY A O 1
ATOM 2342 N N . VAL A 1 327 ? 47.509 24.749 -25.718 1.00 55.94 327 VAL A N 1
ATOM 2343 C CA . VAL A 1 327 ? 47.306 24.547 -24.266 1.00 55.94 327 VAL A CA 1
ATOM 2344 C C . VAL A 1 327 ? 45.905 24.989 -23.776 1.00 55.94 327 VAL A C 1
ATOM 2346 O O . VAL A 1 327 ? 45.487 24.571 -22.710 1.00 55.94 327 VAL A O 1
ATOM 2349 N N . GLY A 1 328 ? 45.130 25.767 -24.548 1.00 57.91 328 GLY A N 1
ATOM 2350 C CA . GLY A 1 328 ? 43.833 26.308 -24.086 1.00 57.91 328 GLY A CA 1
ATOM 2351 C C . GLY A 1 328 ? 42.577 25.512 -24.474 1.00 57.91 328 GLY A C 1
ATOM 2352 O O . GLY A 1 328 ? 41.695 25.307 -23.653 1.00 57.91 328 GLY A O 1
ATOM 2353 N N . GLY A 1 329 ? 42.476 25.020 -25.713 1.00 66.50 329 GLY A N 1
ATOM 2354 C CA . GLY A 1 329 ? 41.225 24.412 -26.206 1.00 66.50 329 GLY A CA 1
ATOM 2355 C C . GLY A 1 329 ? 40.940 22.998 -25.684 1.00 66.50 329 GLY A C 1
ATOM 2356 O O . GLY A 1 329 ? 39.801 22.540 -25.727 1.00 66.50 329 GLY A O 1
ATOM 2357 N N . GLY A 1 330 ? 41.965 22.293 -25.197 1.00 75.69 330 GLY A N 1
ATOM 2358 C CA . GLY A 1 330 ? 41.823 20.918 -24.715 1.00 75.69 330 GLY A CA 1
ATOM 2359 C C . GLY A 1 330 ? 41.134 20.811 -23.354 1.00 75.69 330 GLY A C 1
ATOM 2360 O O . GLY A 1 330 ? 40.407 19.848 -23.120 1.00 75.69 330 GLY A O 1
ATOM 2361 N N . GLU A 1 331 ? 41.337 21.785 -22.464 1.00 79.81 331 GLU A N 1
ATOM 2362 C CA . GLU A 1 331 ? 40.743 21.771 -21.121 1.00 79.81 331 GLU A CA 1
ATOM 2363 C C . GLU A 1 331 ? 39.260 22.141 -21.148 1.00 79.81 331 GLU A C 1
ATOM 2365 O O . GLU A 1 331 ? 38.448 21.437 -20.550 1.00 79.81 331 GLU A O 1
ATOM 2370 N N . ASP A 1 332 ? 38.885 23.173 -21.906 1.00 82.81 332 ASP A N 1
ATOM 2371 C CA . ASP A 1 332 ? 37.479 23.558 -22.066 1.00 82.81 332 ASP A CA 1
ATOM 2372 C C . ASP A 1 332 ? 36.676 22.455 -22.761 1.00 82.81 332 ASP A C 1
ATOM 2374 O O . ASP A 1 332 ? 35.568 22.130 -22.337 1.00 82.81 332 ASP A O 1
ATOM 2378 N N . PHE A 1 333 ? 37.258 21.797 -23.768 1.00 84.31 333 PHE A N 1
ATOM 2379 C CA . PHE A 1 333 ? 36.623 20.648 -24.411 1.00 84.31 333 PHE A CA 1
ATOM 2380 C C . PHE A 1 333 ? 36.426 19.470 -23.443 1.00 84.31 333 PHE A C 1
ATOM 2382 O O . PHE A 1 333 ? 35.371 18.836 -23.462 1.00 84.31 333 PHE A O 1
ATOM 2389 N N . ARG A 1 334 ? 37.400 19.192 -22.562 1.00 86.19 334 ARG A N 1
ATOM 2390 C CA . ARG A 1 334 ? 37.255 18.167 -21.513 1.00 86.19 334 ARG A CA 1
ATOM 2391 C C . ARG A 1 334 ? 36.133 18.513 -20.539 1.00 86.19 334 ARG A C 1
ATOM 2393 O O . ARG A 1 334 ? 35.270 17.674 -20.318 1.00 86.19 334 ARG A O 1
ATOM 2400 N N . ARG A 1 335 ? 36.080 19.753 -20.045 1.00 91.69 335 ARG A N 1
ATOM 2401 C CA . ARG A 1 335 ? 35.021 20.214 -19.128 1.00 91.69 335 ARG A CA 1
ATOM 2402 C C . ARG A 1 335 ? 33.634 20.155 -19.759 1.00 91.69 335 ARG A C 1
ATOM 2404 O O . ARG A 1 335 ? 32.688 19.711 -19.119 1.00 91.69 335 ARG A O 1
ATOM 2411 N N . VAL A 1 336 ? 33.502 20.566 -21.021 1.00 91.62 336 VAL A N 1
ATOM 2412 C CA . VAL A 1 336 ? 32.231 20.470 -21.757 1.00 91.62 336 VAL A CA 1
ATOM 2413 C C . VAL A 1 336 ? 31.831 19.008 -21.961 1.00 91.62 336 VAL A C 1
ATOM 2415 O O . VAL A 1 336 ? 30.662 18.670 -21.794 1.00 91.62 336 VAL A O 1
ATOM 2418 N N . SER A 1 337 ? 32.788 18.125 -22.261 1.00 91.25 337 SER A N 1
ATOM 2419 C CA . SER A 1 337 ? 32.531 16.686 -22.376 1.00 91.25 337 SER A CA 1
ATOM 2420 C C . SER A 1 337 ? 32.100 16.060 -21.045 1.00 91.25 337 SER A C 1
ATOM 2422 O O . SER A 1 337 ? 31.208 15.215 -21.042 1.00 91.25 337 SER A O 1
ATOM 2424 N N . GLU A 1 338 ? 32.709 16.459 -19.928 1.00 94.12 338 GLU A N 1
ATOM 2425 C CA . GLU A 1 338 ? 32.339 16.011 -18.579 1.00 94.12 338 GLU A CA 1
ATOM 2426 C C . GLU A 1 338 ? 30.938 16.500 -18.193 1.00 94.12 338 GLU A C 1
ATOM 2428 O O . GLU A 1 338 ? 30.115 15.712 -17.732 1.00 94.12 338 GLU A O 1
ATOM 2433 N N . LEU A 1 339 ? 30.622 17.772 -18.454 1.00 96.31 339 LEU A N 1
ATOM 2434 C CA . LEU A 1 339 ? 29.305 18.344 -18.164 1.00 96.31 339 LEU A CA 1
ATOM 2435 C C . LEU A 1 339 ? 28.208 17.702 -19.020 1.00 96.31 339 LEU A C 1
ATOM 2437 O O . LEU A 1 339 ? 27.126 17.411 -18.518 1.00 96.31 339 LEU A O 1
ATOM 2441 N N . HIS A 1 340 ? 28.495 17.423 -20.292 1.00 95.31 340 HIS A N 1
ATOM 2442 C CA . HIS A 1 340 ? 27.580 16.694 -21.164 1.00 95.31 340 HIS A CA 1
ATOM 2443 C C . HIS A 1 340 ? 27.349 15.254 -20.679 1.00 95.31 340 HIS A C 1
ATOM 2445 O O . HIS A 1 340 ? 26.213 14.787 -20.684 1.00 95.31 340 HIS A O 1
ATOM 2451 N N . ALA A 1 341 ? 28.395 14.558 -20.217 1.00 92.69 341 ALA A N 1
ATOM 2452 C CA . ALA A 1 341 ? 28.248 13.226 -19.629 1.00 92.69 341 ALA A CA 1
ATOM 2453 C C . ALA A 1 341 ? 27.378 13.256 -18.359 1.00 92.69 341 ALA A C 1
ATOM 2455 O O . ALA A 1 341 ? 26.460 12.448 -18.237 1.00 92.69 341 ALA A O 1
ATOM 2456 N N . ALA A 1 342 ? 27.596 14.232 -17.472 1.00 93.94 342 ALA A N 1
ATOM 2457 C CA . ALA A 1 342 ? 26.779 14.419 -16.274 1.00 93.94 342 ALA A CA 1
ATOM 2458 C C . ALA A 1 342 ? 25.320 14.788 -16.604 1.00 93.94 342 ALA A C 1
ATOM 2460 O O . ALA A 1 342 ? 24.396 14.313 -15.948 1.00 93.94 342 ALA A O 1
ATOM 2461 N N . MET A 1 343 ? 25.086 15.600 -17.642 1.00 95.12 343 MET A N 1
ATOM 2462 C CA . MET A 1 343 ? 23.731 15.905 -18.114 1.00 95.12 343 MET A CA 1
ATOM 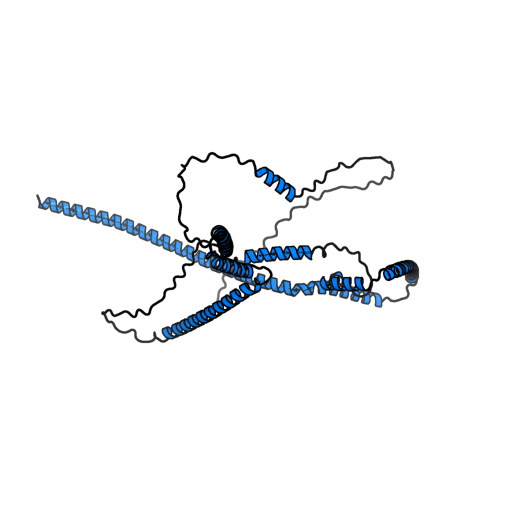2463 C C . MET A 1 343 ? 23.017 14.667 -18.660 1.00 95.12 343 MET A C 1
ATOM 2465 O O . MET A 1 343 ? 21.838 14.498 -18.375 1.00 95.12 343 MET A O 1
ATOM 2469 N N . LEU A 1 344 ? 23.712 13.790 -19.393 1.00 90.19 344 LEU A N 1
ATOM 2470 C CA . LEU A 1 344 ? 23.132 12.532 -19.876 1.00 90.19 344 LEU A CA 1
ATOM 2471 C C . LEU A 1 344 ? 22.768 11.577 -18.731 1.00 90.19 344 LEU A C 1
ATOM 2473 O O . LEU A 1 344 ? 21.745 10.901 -18.804 1.00 90.19 344 LEU A O 1
ATOM 2477 N N . GLU A 1 345 ? 23.581 11.530 -17.674 1.00 87.31 345 GLU A N 1
ATOM 2478 C CA . GLU A 1 345 ? 23.267 10.752 -16.471 1.00 87.31 345 GLU A CA 1
ATOM 2479 C C . GLU A 1 345 ? 22.036 11.321 -15.745 1.00 87.31 345 GLU A C 1
ATOM 2481 O O . GLU A 1 345 ? 21.120 10.579 -15.379 1.00 87.31 345 GLU A O 1
ATOM 2486 N N . LEU A 1 346 ? 21.965 12.650 -15.606 1.00 92.81 346 LEU A N 1
ATOM 2487 C CA . LEU A 1 346 ? 20.852 13.324 -14.941 1.00 92.81 346 LEU A CA 1
ATOM 2488 C C . LEU A 1 346 ? 19.541 13.233 -15.734 1.00 92.81 346 LEU A C 1
ATOM 2490 O O . LEU A 1 346 ? 18.478 13.110 -15.126 1.00 92.81 346 LEU A O 1
ATOM 2494 N N . ASP A 1 347 ? 19.597 13.272 -17.066 1.00 89.50 347 ASP A N 1
ATOM 2495 C CA . ASP A 1 347 ? 18.419 13.172 -17.934 1.00 89.50 347 ASP A CA 1
ATOM 2496 C C . ASP A 1 347 ? 17.673 11.849 -17.696 1.00 89.50 347 ASP A C 1
ATOM 2498 O O . ASP A 1 347 ? 16.459 11.848 -17.472 1.00 89.50 347 ASP A O 1
ATOM 2502 N N . GLY A 1 348 ? 18.415 10.741 -17.570 1.00 84.50 348 GLY A N 1
ATOM 2503 C CA . GLY A 1 348 ? 17.854 9.439 -17.200 1.00 84.50 348 GLY A CA 1
ATOM 2504 C C . GLY A 1 348 ? 17.187 9.437 -15.818 1.00 84.50 348 GLY A C 1
ATOM 2505 O O . GLY A 1 348 ? 16.101 8.886 -15.652 1.00 84.50 348 GLY A O 1
ATOM 2506 N N . MET A 1 349 ? 17.787 10.100 -14.824 1.00 84.19 349 MET A N 1
ATOM 2507 C CA . MET A 1 349 ? 17.211 10.193 -13.474 1.00 84.19 349 MET A CA 1
ATOM 2508 C C . MET A 1 349 ? 15.987 11.117 -13.411 1.00 84.19 349 MET A C 1
ATOM 2510 O O . MET A 1 349 ? 15.063 10.869 -12.630 1.00 84.19 349 MET A O 1
ATOM 2514 N N . SER A 1 350 ? 15.955 12.170 -14.231 1.00 91.88 350 SER A N 1
ATOM 2515 C CA . SER A 1 350 ? 14.905 13.192 -14.213 1.00 91.88 350 SER A CA 1
ATOM 2516 C C . SER A 1 350 ? 13.520 12.623 -14.540 1.00 91.88 350 SER A C 1
ATOM 2518 O O . SER A 1 350 ? 12.531 13.017 -13.918 1.00 91.88 350 SER A O 1
ATOM 2520 N N . ALA A 1 351 ? 13.456 11.616 -15.419 1.00 85.69 351 ALA A N 1
ATOM 2521 C CA . ALA A 1 351 ? 12.224 10.914 -15.772 1.00 85.69 351 ALA A CA 1
ATOM 2522 C C . ALA A 1 351 ? 11.603 10.148 -14.586 1.00 85.69 351 ALA A C 1
ATOM 2524 O O . ALA A 1 351 ? 10.388 9.949 -14.539 1.00 85.69 351 ALA A O 1
ATOM 2525 N N . HIS A 1 352 ? 12.413 9.742 -13.603 1.00 86.69 352 HIS A N 1
ATOM 2526 C CA . HIS A 1 352 ? 11.964 8.973 -12.439 1.00 86.69 352 HIS A CA 1
ATOM 2527 C C . HIS A 1 352 ? 11.573 9.845 -11.236 1.00 86.69 352 HIS A C 1
ATOM 2529 O O . HIS A 1 352 ? 10.859 9.372 -10.347 1.00 86.69 352 HIS A O 1
ATOM 2535 N N . LEU A 1 353 ? 11.991 11.115 -11.196 1.00 92.12 353 LEU A N 1
ATOM 2536 C CA . LEU A 1 353 ? 11.722 12.012 -10.066 1.00 92.12 353 LEU A CA 1
ATOM 2537 C C . LEU A 1 353 ? 10.223 12.220 -9.775 1.00 92.12 353 LEU A C 1
ATOM 2539 O O . LEU A 1 353 ? 9.855 12.134 -8.602 1.00 92.12 353 LEU A O 1
ATOM 2543 N N . PRO A 1 354 ? 9.329 12.422 -10.769 1.00 94.56 354 PRO A N 1
ATOM 2544 C CA . PRO A 1 354 ? 7.897 12.561 -10.496 1.00 94.56 354 PRO A CA 1
ATOM 2545 C C . PRO A 1 354 ? 7.281 11.308 -9.857 1.00 94.56 354 PRO A C 1
ATOM 2547 O O . PRO A 1 354 ? 6.457 11.425 -8.952 1.00 94.56 354 PRO A O 1
ATOM 2550 N N . ALA A 1 355 ? 7.716 10.115 -10.279 1.00 87.81 355 ALA A N 1
ATOM 2551 C CA . ALA A 1 355 ? 7.244 8.845 -9.726 1.00 87.81 355 ALA A CA 1
ATOM 2552 C C . ALA A 1 355 ? 7.759 8.603 -8.294 1.00 87.81 355 ALA A C 1
ATOM 2554 O O . ALA A 1 355 ? 7.041 8.082 -7.441 1.00 87.81 355 ALA A O 1
ATOM 2555 N N . LEU A 1 356 ? 8.997 9.010 -7.994 1.00 93.00 356 LEU A N 1
ATOM 2556 C CA . LEU A 1 356 ? 9.512 8.982 -6.622 1.00 93.00 356 LEU A CA 1
ATOM 2557 C C . LEU A 1 356 ? 8.771 9.978 -5.724 1.00 93.00 356 LEU A C 1
ATOM 2559 O O . LEU A 1 356 ? 8.439 9.640 -4.590 1.00 93.00 356 LEU A O 1
ATOM 2563 N N . ALA A 1 357 ? 8.463 11.173 -6.231 1.00 96.50 357 ALA A N 1
ATOM 2564 C CA . ALA A 1 357 ? 7.695 12.172 -5.497 1.00 96.50 357 ALA A CA 1
ATOM 2565 C C . ALA A 1 357 ? 6.264 11.696 -5.190 1.00 96.50 357 ALA A C 1
ATOM 2567 O O . ALA A 1 357 ? 5.807 11.865 -4.060 1.00 96.50 357 ALA A O 1
ATOM 2568 N N . SER A 1 358 ? 5.577 11.046 -6.141 1.00 95.62 358 SER A N 1
ATOM 2569 C CA . SER A 1 358 ? 4.245 10.473 -5.892 1.00 95.62 358 SER A CA 1
ATOM 2570 C C . SER A 1 358 ? 4.293 9.364 -4.841 1.00 95.62 358 SER A C 1
ATOM 2572 O O . SER A 1 358 ? 3.484 9.361 -3.917 1.00 95.62 358 SER A O 1
ATOM 2574 N N . ARG A 1 359 ? 5.297 8.480 -4.902 1.00 95.50 359 ARG A N 1
ATOM 2575 C CA . ARG A 1 359 ? 5.485 7.421 -3.901 1.00 95.50 359 ARG A CA 1
ATOM 2576 C C . ARG A 1 359 ? 5.808 7.974 -2.510 1.00 95.50 359 ARG A C 1
ATOM 2578 O O . ARG A 1 359 ? 5.316 7.451 -1.515 1.00 95.50 359 ARG A O 1
ATOM 2585 N N . LEU A 1 360 ? 6.634 9.018 -2.417 1.00 95.00 360 LEU A N 1
ATOM 2586 C CA . LEU A 1 360 ? 6.923 9.688 -1.144 1.00 95.00 360 LEU A CA 1
ATOM 2587 C C . LEU A 1 360 ? 5.672 10.353 -0.563 1.00 95.00 360 LEU A C 1
ATOM 2589 O O . LEU A 1 360 ? 5.467 10.302 0.649 1.00 95.00 360 LEU A O 1
ATOM 2593 N N . LEU A 1 361 ? 4.815 10.925 -1.414 1.00 97.56 361 LEU A N 1
ATOM 2594 C CA . LEU A 1 361 ? 3.526 11.468 -0.996 1.00 97.56 361 LEU A CA 1
ATOM 2595 C C . LEU A 1 361 ? 2.616 10.361 -0.444 1.00 97.56 361 LEU A C 1
ATOM 2597 O O . LEU A 1 361 ? 2.113 10.496 0.668 1.00 97.56 361 LEU A O 1
ATOM 2601 N N . GLU A 1 362 ? 2.464 9.243 -1.155 1.00 95.38 362 GLU A N 1
ATOM 2602 C CA . GLU A 1 362 ? 1.707 8.076 -0.676 1.00 95.38 362 GLU A CA 1
ATOM 2603 C C . GLU A 1 362 ? 2.249 7.568 0.668 1.00 95.38 362 GLU A C 1
ATOM 2605 O O . GLU A 1 362 ? 1.487 7.401 1.624 1.00 95.38 362 GLU A O 1
ATOM 2610 N N . LEU A 1 363 ? 3.571 7.422 0.796 1.00 97.00 363 LEU A N 1
ATOM 2611 C CA . LEU A 1 363 ? 4.205 7.006 2.047 1.00 97.00 363 LEU A CA 1
ATOM 2612 C C . LEU A 1 363 ? 3.939 8.004 3.187 1.00 97.00 363 LEU A C 1
ATOM 2614 O O . LEU A 1 363 ? 3.692 7.591 4.317 1.00 97.00 363 LEU A O 1
ATOM 2618 N N . SER A 1 364 ? 3.931 9.310 2.898 1.00 97.75 364 SER A N 1
ATOM 2619 C CA . SER A 1 364 ? 3.603 10.342 3.889 1.00 97.75 364 SER A CA 1
ATOM 2620 C C . SER A 1 364 ? 2.161 10.223 4.394 1.00 97.75 364 SER A C 1
ATOM 2622 O O . SER A 1 364 ? 1.924 10.330 5.597 1.00 97.75 364 SER A O 1
ATOM 2624 N N . THR A 1 365 ? 1.205 9.908 3.509 1.00 95.50 365 THR A N 1
ATOM 2625 C CA . THR A 1 365 ? -0.189 9.665 3.914 1.00 95.50 365 THR A CA 1
ATOM 2626 C C . THR A 1 365 ? -0.311 8.405 4.765 1.00 95.50 365 THR A C 1
ATOM 2628 O O . THR A 1 365 ? -1.003 8.414 5.781 1.00 95.50 365 THR A O 1
ATOM 2631 N N . LEU A 1 366 ? 0.431 7.348 4.422 1.00 97.00 366 LEU A N 1
ATOM 2632 C CA . LEU A 1 366 ? 0.472 6.113 5.198 1.00 97.00 366 LEU A CA 1
ATOM 2633 C C . LEU A 1 366 ? 1.073 6.344 6.591 1.00 97.00 366 LEU A C 1
ATOM 2635 O O . LEU A 1 366 ? 0.525 5.856 7.576 1.00 97.00 366 LEU A O 1
ATOM 2639 N N . HIS A 1 367 ? 2.146 7.130 6.698 1.00 97.69 367 HIS A N 1
ATOM 2640 C CA . HIS A 1 367 ? 2.728 7.510 7.987 1.00 97.69 367 HIS A CA 1
ATOM 2641 C C . HIS A 1 367 ? 1.768 8.360 8.831 1.00 97.69 367 HIS A C 1
ATOM 2643 O O . HIS A 1 367 ? 1.648 8.120 10.030 1.00 97.69 367 HIS A O 1
ATOM 2649 N N . SER A 1 368 ? 1.041 9.303 8.221 1.00 97.38 368 SER A N 1
ATOM 2650 C CA . SER A 1 368 ? 0.004 10.077 8.918 1.00 97.38 368 SER A CA 1
ATOM 2651 C C . SER A 1 368 ? -1.101 9.167 9.460 1.00 97.38 368 SER A C 1
ATOM 2653 O O . SER A 1 368 ? -1.476 9.271 10.626 1.00 97.38 368 SER A O 1
ATOM 2655 N N . ASN A 1 369 ? -1.574 8.219 8.647 1.00 96.06 369 ASN A N 1
ATOM 2656 C CA . ASN A 1 369 ? -2.587 7.247 9.059 1.00 96.06 369 ASN A CA 1
ATOM 2657 C C . ASN A 1 369 ? -2.086 6.334 10.189 1.00 96.06 369 ASN A C 1
ATOM 2659 O O . ASN A 1 369 ? -2.847 6.010 11.100 1.00 96.06 369 ASN A O 1
ATOM 2663 N N . ALA A 1 370 ? -0.812 5.930 10.155 1.00 96.25 370 ALA A N 1
ATOM 2664 C CA . ALA A 1 370 ? -0.197 5.131 11.211 1.00 96.25 370 ALA A CA 1
ATOM 2665 C C . ALA A 1 370 ? -0.105 5.907 12.537 1.00 96.25 370 ALA A C 1
ATOM 2667 O O . ALA A 1 370 ? -0.455 5.362 13.582 1.00 96.25 370 ALA A O 1
ATOM 2668 N N . ALA A 1 371 ? 0.274 7.187 12.492 1.00 97.31 371 ALA A N 1
ATOM 2669 C CA . ALA A 1 371 ? 0.288 8.053 13.670 1.00 97.31 371 ALA A CA 1
ATOM 2670 C C . ALA A 1 371 ? -1.127 8.261 14.241 1.00 97.31 371 ALA A C 1
ATOM 2672 O O . ALA A 1 371 ? -1.344 8.149 15.447 1.00 97.31 371 ALA A O 1
ATOM 2673 N N . GLU A 1 372 ? -2.129 8.488 13.386 1.00 97.38 372 GLU A N 1
ATOM 2674 C CA . GLU A 1 372 ? -3.525 8.539 13.832 1.00 97.38 372 GLU A CA 1
ATOM 2675 C C . GLU A 1 372 ? -3.971 7.222 14.474 1.00 97.38 372 GLU A C 1
ATOM 2677 O O . GLU A 1 372 ? -4.646 7.232 15.505 1.00 97.38 372 GLU A O 1
ATOM 2682 N N . PHE A 1 373 ? -3.592 6.082 13.897 1.00 97.81 373 PHE A N 1
ATOM 2683 C CA . PHE A 1 373 ? -3.908 4.774 14.459 1.00 97.81 373 PHE A CA 1
ATOM 2684 C C . PHE A 1 373 ? -3.295 4.588 15.852 1.00 97.81 373 PHE A C 1
ATOM 2686 O O . PHE A 1 373 ? -4.001 4.150 16.758 1.00 97.81 373 PHE A O 1
ATOM 2693 N N . GLU A 1 374 ? -2.037 4.983 16.047 1.00 98.31 374 GLU A N 1
ATOM 2694 C CA . GLU A 1 374 ? -1.365 4.951 17.349 1.00 98.31 374 GLU A CA 1
ATOM 2695 C C . GLU A 1 374 ? -2.111 5.799 18.391 1.00 98.31 374 GLU A C 1
ATOM 2697 O O . GLU A 1 374 ? -2.420 5.316 19.481 1.00 98.31 374 GLU A O 1
ATOM 2702 N N . THR A 1 375 ? -2.508 7.029 18.042 1.00 98.19 375 THR A N 1
ATOM 2703 C CA . THR A 1 375 ? -3.271 7.888 18.969 1.00 98.19 375 THR A CA 1
ATOM 2704 C C . THR A 1 375 ? -4.636 7.296 19.335 1.00 98.19 375 THR A C 1
ATOM 2706 O O . THR A 1 375 ? -5.048 7.348 20.497 1.00 98.19 375 THR A O 1
ATOM 2709 N N . ARG A 1 376 ? -5.340 6.686 18.369 1.00 97.75 376 ARG A N 1
ATOM 2710 C CA . ARG A 1 376 ? -6.624 6.008 18.607 1.00 97.75 376 ARG A CA 1
ATOM 2711 C C . ARG A 1 376 ? -6.449 4.757 19.461 1.00 97.75 376 ARG A C 1
ATOM 2713 O O . ARG A 1 376 ? -7.302 4.489 20.304 1.00 97.75 376 ARG A O 1
ATOM 2720 N N . LEU A 1 377 ? -5.363 4.013 19.258 1.00 98.50 377 LEU A N 1
ATOM 2721 C CA . LEU A 1 377 ? -5.026 2.846 20.063 1.00 98.50 377 LEU A CA 1
ATOM 2722 C C . LEU A 1 377 ? -4.754 3.254 21.514 1.00 98.50 377 LEU A C 1
ATOM 2724 O O . LEU A 1 377 ? -5.377 2.699 22.413 1.00 98.50 377 LEU A O 1
ATOM 2728 N N . GLY A 1 378 ? -3.952 4.298 21.742 1.00 98.19 378 GLY A N 1
ATOM 2729 C CA . GLY A 1 378 ? -3.717 4.832 23.086 1.00 98.19 378 GLY A CA 1
ATOM 2730 C C . GLY A 1 378 ? -5.005 5.309 23.770 1.00 98.19 378 GLY A C 1
ATOM 2731 O O . GLY A 1 378 ? -5.249 5.004 24.938 1.00 98.19 378 GLY A O 1
ATOM 2732 N N . ALA A 1 379 ? -5.898 5.990 23.044 1.00 97.88 379 ALA A N 1
ATOM 2733 C CA . ALA A 1 379 ? -7.208 6.371 23.579 1.00 97.88 379 ALA A CA 1
ATOM 2734 C C . ALA A 1 379 ? -8.081 5.150 23.935 1.00 97.88 379 ALA A C 1
ATOM 2736 O O . ALA A 1 379 ? -8.784 5.165 24.950 1.00 97.88 379 ALA A O 1
ATOM 2737 N N . ALA A 1 380 ? -8.025 4.085 23.129 1.00 97.88 380 ALA A N 1
ATOM 2738 C CA . ALA A 1 380 ? -8.729 2.835 23.393 1.00 97.88 380 ALA A CA 1
ATOM 2739 C C . ALA A 1 380 ? -8.163 2.097 24.618 1.00 97.88 380 ALA A C 1
ATOM 2741 O O . ALA A 1 380 ? -8.941 1.597 25.428 1.00 97.88 380 ALA A O 1
ATOM 2742 N N . GLU A 1 381 ? -6.843 2.079 24.804 1.00 98.62 381 GLU A N 1
ATOM 2743 C CA . GLU A 1 381 ? -6.185 1.503 25.984 1.00 98.62 381 GLU A CA 1
ATOM 2744 C C . GLU A 1 381 ? -6.572 2.245 27.270 1.00 98.62 381 GLU A C 1
ATOM 2746 O O . GLU A 1 381 ? -6.924 1.621 28.272 1.00 98.62 381 GLU A O 1
ATOM 2751 N N . VAL A 1 382 ? -6.609 3.582 27.235 1.00 98.44 382 VAL A N 1
ATOM 2752 C CA . VAL A 1 382 ? -7.085 4.394 28.368 1.00 98.44 382 VAL A CA 1
ATOM 2753 C C . VAL A 1 382 ? -8.560 4.111 28.672 1.00 98.44 382 VAL A C 1
ATOM 2755 O O . VAL A 1 382 ? -8.944 3.980 29.838 1.00 98.44 382 VAL A O 1
ATOM 2758 N N . ALA A 1 383 ? -9.404 3.991 27.641 1.00 97.50 383 ALA A N 1
ATOM 2759 C CA . ALA A 1 383 ? -10.812 3.641 27.812 1.00 97.50 383 ALA A CA 1
ATOM 2760 C C . ALA A 1 383 ? -10.987 2.231 28.405 1.00 97.50 383 ALA A C 1
ATOM 2762 O O . ALA A 1 383 ? -11.821 2.048 29.297 1.00 97.50 383 ALA A O 1
ATOM 2763 N N . LEU A 1 384 ? -10.175 1.264 27.966 1.00 98.31 384 LEU A N 1
ATOM 2764 C CA . LEU A 1 384 ? -10.157 -0.096 28.497 1.00 98.31 384 LEU A CA 1
ATOM 2765 C C . LEU A 1 384 ? -9.753 -0.098 29.975 1.00 98.31 384 LEU A C 1
ATOM 2767 O O . LEU A 1 384 ? -10.512 -0.598 30.801 1.00 98.31 384 LEU A O 1
ATOM 2771 N N . SER A 1 385 ? -8.653 0.567 30.336 1.00 98.56 385 SER A N 1
ATOM 2772 C CA . SER A 1 385 ? -8.203 0.688 31.730 1.00 98.56 385 SER A CA 1
ATOM 2773 C C . SER A 1 385 ? -9.259 1.345 32.633 1.00 98.56 385 SER A C 1
ATOM 2775 O O . SER A 1 385 ? -9.518 0.900 33.756 1.00 98.56 385 SER A O 1
ATOM 2777 N N . ARG A 1 386 ? -9.960 2.373 32.132 1.00 98.38 386 ARG A N 1
ATOM 2778 C CA . ARG A 1 386 ? -11.092 2.978 32.848 1.00 98.38 386 ARG A CA 1
ATOM 2779 C C . ARG A 1 386 ? -12.233 1.979 33.036 1.00 98.38 386 ARG A C 1
ATOM 2781 O O . ARG A 1 386 ? -12.799 1.925 34.127 1.00 98.38 386 ARG A O 1
ATOM 2788 N N . SER A 1 387 ? -12.570 1.205 32.005 1.00 98.19 387 SER A N 1
ATOM 2789 C CA . SER A 1 387 ? -13.624 0.191 32.086 1.00 98.19 387 SER A CA 1
ATOM 2790 C C . SER A 1 387 ? -13.284 -0.901 33.107 1.00 98.19 387 SER A C 1
ATOM 2792 O O . SER A 1 387 ? -14.117 -1.214 33.957 1.00 98.19 387 S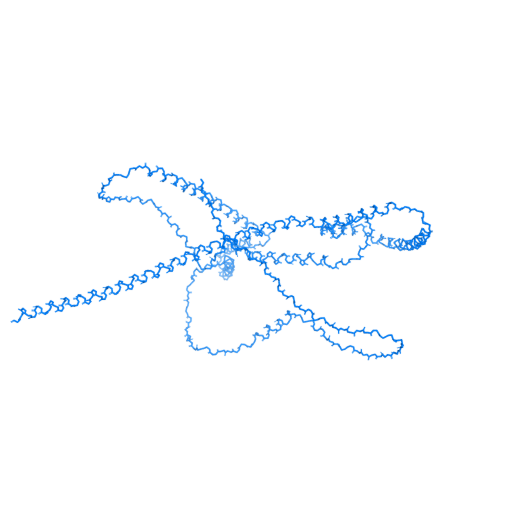ER A O 1
ATOM 2794 N N . GLU A 1 388 ? -12.037 -1.374 33.134 1.00 98.62 388 GLU A N 1
ATOM 2795 C CA . GLU A 1 388 ? -11.535 -2.335 34.122 1.00 98.62 388 GLU A CA 1
ATOM 2796 C C . GLU A 1 388 ? -11.644 -1.782 35.547 1.00 98.62 388 GLU A C 1
ATOM 2798 O O . GLU A 1 388 ? -12.156 -2.453 36.443 1.00 98.62 388 GLU A O 1
ATOM 2803 N N . SER A 1 389 ? -11.262 -0.519 35.756 1.00 98.62 389 SER A N 1
ATOM 2804 C CA . SER A 1 389 ? -11.408 0.150 37.054 1.00 98.62 389 SER A CA 1
ATOM 2805 C C . SER A 1 389 ? -12.874 0.266 37.494 1.00 98.62 389 SER A C 1
ATOM 2807 O O . SER A 1 389 ? -13.202 0.025 38.662 1.00 98.62 389 SER A O 1
ATOM 2809 N N . THR A 1 390 ? -13.787 0.580 36.563 1.00 98.44 390 THR A N 1
ATOM 2810 C CA . THR A 1 390 ? -15.226 0.618 36.864 1.00 98.44 390 THR A CA 1
ATOM 2811 C C . THR A 1 390 ? -15.785 -0.761 37.197 1.00 98.44 390 THR A C 1
ATOM 2813 O O . THR A 1 390 ? -16.525 -0.873 38.173 1.00 98.44 390 THR A O 1
ATOM 2816 N N . LEU A 1 391 ? -15.385 -1.810 36.470 1.00 98.50 391 LEU A N 1
ATOM 2817 C CA . LEU A 1 391 ? -15.787 -3.190 36.748 1.00 98.50 391 LEU A CA 1
ATOM 2818 C C . LEU A 1 391 ? -15.287 -3.641 38.122 1.00 98.50 391 LEU A C 1
ATOM 2820 O O . LEU A 1 391 ? -16.093 -4.067 38.944 1.00 98.50 391 LEU A O 1
ATOM 2824 N N . ALA A 1 392 ? -14.011 -3.409 38.441 1.00 98.56 392 ALA A N 1
ATOM 2825 C CA . ALA A 1 392 ? -13.456 -3.704 39.761 1.00 98.56 392 ALA A CA 1
ATOM 2826 C C . ALA A 1 392 ? -14.177 -2.937 40.889 1.00 98.56 392 ALA A C 1
ATOM 2828 O O . ALA A 1 392 ? -14.285 -3.411 42.022 1.00 98.56 392 ALA A O 1
ATOM 2829 N N . SER A 1 393 ? -14.676 -1.728 40.612 1.00 98.56 393 SER A N 1
ATOM 2830 C CA . SER A 1 393 ? -15.483 -0.962 41.567 1.00 98.56 393 SER A CA 1
ATOM 2831 C C . SER A 1 393 ? -16.880 -1.545 41.763 1.00 98.56 393 SER A C 1
ATOM 2833 O O . SER A 1 393 ? -17.355 -1.602 42.899 1.00 98.56 393 SER A O 1
ATOM 2835 N N . VAL A 1 394 ? -17.525 -1.992 40.684 1.00 98.50 394 VAL A N 1
ATOM 2836 C CA . VAL A 1 394 ? -18.827 -2.672 40.733 1.00 98.50 394 VAL A CA 1
ATOM 2837 C C . VAL A 1 394 ? -18.709 -4.003 41.471 1.00 98.50 394 VAL A C 1
ATOM 2839 O O . VAL A 1 394 ? -19.513 -4.262 42.359 1.00 98.50 394 VAL A O 1
ATOM 2842 N N . GLU A 1 395 ? -17.675 -4.798 41.199 1.00 98.56 395 GLU A N 1
ATOM 2843 C CA . GLU A 1 395 ? -17.400 -6.051 41.914 1.00 98.56 395 GLU A CA 1
ATOM 2844 C C . GLU A 1 395 ? -17.239 -5.820 43.421 1.00 98.56 395 GLU A C 1
ATOM 2846 O O . GLU A 1 395 ? -17.869 -6.501 44.230 1.00 98.56 395 GLU A O 1
ATOM 2851 N N . ARG A 1 396 ? -16.475 -4.794 43.823 1.00 98.69 396 ARG A N 1
ATOM 2852 C CA . ARG A 1 396 ? -16.347 -4.402 45.237 1.00 98.69 396 ARG A CA 1
ATOM 2853 C C . ARG A 1 396 ? -17.678 -3.964 45.854 1.00 98.69 396 ARG A C 1
ATOM 2855 O O . ARG A 1 396 ? -17.928 -4.259 47.021 1.00 98.69 396 ARG A O 1
ATOM 2862 N N . ALA A 1 397 ? -18.519 -3.246 45.111 1.00 98.44 397 ALA A N 1
ATOM 2863 C CA . ALA A 1 397 ? -19.839 -2.833 45.586 1.00 98.44 397 ALA A CA 1
ATOM 2864 C C . ALA A 1 397 ? -20.788 -4.033 45.751 1.00 98.44 397 ALA A C 1
ATOM 2866 O O . ALA A 1 397 ? -21.484 -4.119 46.762 1.00 98.44 397 ALA A O 1
ATOM 2867 N N . LEU A 1 398 ? -20.765 -4.980 44.809 1.00 98.56 398 LEU A N 1
ATOM 2868 C CA . LEU A 1 398 ? -21.531 -6.224 44.881 1.00 98.56 398 LEU A CA 1
ATOM 2869 C C . LEU A 1 398 ? -21.094 -7.089 46.066 1.00 98.56 398 LEU A C 1
ATOM 2871 O O . LEU A 1 398 ? -21.951 -7.547 46.814 1.00 98.56 398 LEU A O 1
ATOM 2875 N N . ALA A 1 399 ? -19.787 -7.234 46.303 1.00 98.56 399 ALA A N 1
ATOM 2876 C CA . ALA A 1 399 ? -19.269 -7.974 47.454 1.00 98.56 399 ALA A CA 1
ATOM 2877 C C . ALA A 1 399 ? -19.742 -7.376 48.793 1.00 98.56 399 ALA A C 1
ATOM 2879 O O . ALA A 1 399 ? -20.178 -8.103 49.684 1.00 98.56 399 ALA A O 1
ATOM 2880 N N . ARG A 1 400 ? -19.734 -6.041 48.921 1.00 98.50 400 ARG A N 1
ATOM 2881 C CA . ARG A 1 400 ? -20.266 -5.347 50.109 1.00 98.50 400 ARG A CA 1
ATOM 2882 C C . ARG A 1 400 ? -21.773 -5.530 50.267 1.00 98.50 400 ARG A C 1
ATOM 2884 O O . ARG A 1 400 ? -22.258 -5.664 51.385 1.00 98.50 400 ARG A O 1
ATOM 2891 N N . MET A 1 401 ? -22.519 -5.519 49.164 1.00 98.44 401 MET A N 1
ATOM 2892 C CA . MET A 1 401 ? -23.962 -5.754 49.189 1.00 98.44 401 MET A CA 1
ATOM 2893 C C . MET A 1 401 ? -24.282 -7.191 49.616 1.00 98.44 401 MET A C 1
ATOM 2895 O O . MET A 1 401 ? -25.179 -7.392 50.429 1.00 98.44 401 MET A O 1
ATOM 2899 N N . GLU A 1 402 ? -23.525 -8.175 49.127 1.00 98.38 402 GLU A N 1
ATOM 2900 C CA . GLU A 1 402 ? -23.646 -9.576 49.537 1.00 98.38 402 GLU A CA 1
ATOM 2901 C C . GLU A 1 402 ? -23.354 -9.753 51.035 1.00 98.38 402 GLU A C 1
ATOM 2903 O O . GLU A 1 402 ? -24.099 -10.436 51.739 1.00 98.38 402 GLU A O 1
ATOM 2908 N N . GLU A 1 403 ? -22.302 -9.110 51.547 1.00 98.56 403 GLU A N 1
ATOM 2909 C CA . GLU A 1 403 ? -21.985 -9.101 52.977 1.00 98.56 403 GLU A CA 1
ATOM 2910 C C . GLU A 1 403 ? -23.106 -8.454 53.804 1.00 98.56 403 GLU A C 1
ATOM 2912 O O . GLU A 1 403 ? -23.581 -9.056 54.769 1.00 98.56 403 GLU A O 1
ATOM 2917 N N . GLY A 1 404 ? -23.605 -7.291 53.375 1.00 98.38 404 GLY A N 1
ATOM 2918 C CA . GLY A 1 404 ? -24.728 -6.608 54.020 1.00 98.38 404 GLY A CA 1
ATOM 2919 C C . GLY A 1 404 ? -26.020 -7.431 54.004 1.00 98.38 404 GLY A C 1
ATOM 2920 O O . GLY A 1 404 ? -26.765 -7.439 54.981 1.00 98.38 404 GLY A O 1
ATOM 2921 N N . TRP A 1 405 ? -26.284 -8.190 52.937 1.00 98.44 405 TRP A N 1
ATOM 2922 C CA . TRP A 1 405 ? -27.407 -9.129 52.893 1.00 98.44 405 TRP A CA 1
ATOM 2923 C C . TRP A 1 405 ? -27.222 -10.294 53.861 1.00 98.44 405 TRP A C 1
ATOM 2925 O O . TRP A 1 405 ? -28.163 -10.628 54.576 1.00 98.44 405 TRP A O 1
ATOM 2935 N N . LYS A 1 406 ? -26.021 -10.879 53.951 1.00 98.50 406 LYS A N 1
ATOM 2936 C CA . LYS A 1 406 ? -25.723 -11.935 54.934 1.00 98.50 406 LYS A CA 1
ATOM 2937 C C . LYS A 1 406 ? -25.891 -11.435 56.368 1.00 98.50 406 LYS A C 1
ATOM 2939 O O . LYS A 1 406 ? -26.392 -12.174 57.213 1.00 98.50 406 LYS A O 1
ATOM 2944 N N . GLU A 1 407 ? -25.482 -10.205 56.661 1.00 98.56 407 GLU A N 1
ATOM 2945 C CA . GLU A 1 407 ? -25.685 -9.596 57.976 1.00 98.56 407 GLU A CA 1
ATOM 2946 C C . GLU A 1 407 ? -27.170 -9.337 58.262 1.00 98.56 407 GLU A C 1
ATOM 2948 O O . GLU A 1 407 ? -27.665 -9.731 59.320 1.00 98.56 407 GLU A O 1
ATOM 2953 N N . ASN A 1 408 ? -27.901 -8.766 57.301 1.00 98.50 408 ASN A N 1
ATOM 2954 C CA . ASN A 1 408 ? -29.336 -8.516 57.430 1.00 98.50 408 ASN A CA 1
ATOM 2955 C C . ASN A 1 408 ? -30.131 -9.808 57.638 1.00 98.50 408 ASN A C 1
ATOM 2957 O O . ASN A 1 408 ? -30.999 -9.844 58.506 1.00 98.50 408 ASN A O 1
ATOM 2961 N N . VAL A 1 409 ? -29.815 -10.880 56.904 1.00 98.56 409 VAL A N 1
ATOM 2962 C CA . VAL A 1 409 ? -30.447 -12.196 57.087 1.00 98.56 409 VAL A CA 1
ATOM 2963 C C . VAL A 1 409 ? -30.217 -12.710 58.509 1.00 98.56 409 VAL A C 1
ATOM 2965 O O . VAL A 1 409 ? -31.184 -13.063 59.174 1.00 98.56 409 VAL A O 1
ATOM 2968 N N . LYS A 1 410 ? -28.988 -12.629 59.040 1.00 98.50 410 LYS A N 1
ATOM 2969 C CA . LYS A 1 410 ? -28.701 -13.002 60.440 1.00 98.50 410 LYS A CA 1
ATOM 2970 C C . LYS A 1 410 ? -29.480 -12.158 61.453 1.00 98.50 410 LYS A C 1
ATOM 2972 O O . LYS A 1 410 ? -29.837 -12.645 62.521 1.00 98.50 410 LYS A O 1
ATOM 2977 N N . VAL A 1 411 ? -29.703 -10.869 61.181 1.00 98.62 411 VAL A N 1
ATOM 2978 C CA . VAL A 1 411 ? -30.524 -10.003 62.049 1.00 98.62 411 VAL A CA 1
ATOM 2979 C C . VAL A 1 411 ? -31.993 -10.417 61.995 1.00 98.62 411 VAL A C 1
ATOM 2981 O O . VAL A 1 411 ? -32.634 -10.484 63.041 1.00 98.62 411 VAL A O 1
ATOM 2984 N N . VAL A 1 412 ? -32.514 -10.722 60.805 1.00 98.50 412 VAL A N 1
ATOM 2985 C CA . VAL A 1 412 ? -33.883 -11.221 60.627 1.00 98.50 412 VAL A CA 1
ATOM 2986 C C . VAL A 1 412 ? -34.069 -12.554 61.348 1.00 98.50 412 VAL A C 1
ATOM 2988 O O . VAL A 1 412 ? -35.022 -12.666 62.109 1.00 98.50 412 VAL A O 1
ATOM 2991 N N . GLU A 1 413 ? -33.145 -13.506 61.199 1.00 98.44 413 GLU A N 1
ATOM 2992 C CA . GLU A 1 413 ? -33.154 -14.787 61.925 1.00 98.44 413 GLU A CA 1
ATOM 2993 C C . GLU A 1 413 ? -33.231 -14.566 63.442 1.00 98.44 413 GLU A C 1
ATOM 2995 O O . GLU A 1 413 ? -34.175 -15.025 64.078 1.00 98.44 413 GLU A O 1
ATOM 3000 N N . ARG A 1 414 ? -32.342 -13.740 64.019 1.00 98.56 414 ARG A N 1
ATOM 3001 C CA . ARG A 1 414 ? -32.385 -13.413 65.461 1.00 98.56 414 ARG A CA 1
ATOM 3002 C C . ARG A 1 414 ? -33.698 -12.759 65.899 1.00 98.56 414 ARG A C 1
ATOM 3004 O O . ARG A 1 414 ? -34.136 -12.952 67.032 1.00 98.56 414 ARG A O 1
ATOM 3011 N N . ASN A 1 415 ? -34.298 -11.928 65.046 1.00 98.38 415 ASN A N 1
ATOM 3012 C CA . ASN A 1 415 ? -35.571 -11.276 65.349 1.00 98.38 415 ASN A CA 1
ATOM 3013 C C . ASN A 1 415 ? -36.735 -12.273 65.318 1.00 98.38 415 ASN A C 1
ATOM 3015 O O . ASN A 1 415 ? -37.605 -12.190 66.183 1.00 98.38 415 ASN A O 1
ATOM 3019 N N . VAL A 1 416 ? -36.739 -13.203 64.359 1.00 98.44 416 VAL A N 1
ATOM 3020 C CA . VAL A 1 416 ? -37.714 -14.299 64.282 1.00 98.44 416 VAL A CA 1
ATOM 3021 C C . VAL A 1 416 ? -37.576 -15.206 65.503 1.00 98.44 416 VAL A C 1
ATOM 3023 O O . VAL A 1 416 ? -38.558 -15.382 66.214 1.00 98.44 416 VAL A O 1
ATOM 3026 N N . ASP A 1 417 ? -36.358 -15.638 65.846 1.00 98.25 417 ASP A N 1
ATOM 3027 C CA . ASP A 1 417 ? -36.095 -16.456 67.040 1.00 98.25 417 ASP A CA 1
ATOM 3028 C C . ASP A 1 417 ? -36.610 -15.783 68.326 1.00 98.25 417 ASP A C 1
ATOM 3030 O O . ASP A 1 417 ? -37.180 -16.422 69.214 1.00 98.25 417 ASP A O 1
ATOM 3034 N N . ARG A 1 418 ? -36.436 -14.458 68.440 1.00 98.25 418 ARG A N 1
ATOM 3035 C CA . ARG A 1 418 ? -36.935 -13.676 69.579 1.00 98.25 418 ARG A CA 1
ATOM 3036 C C . ARG A 1 418 ? -38.463 -13.609 69.614 1.00 98.25 418 ARG A C 1
ATOM 3038 O O . ARG A 1 418 ? -39.035 -13.661 70.702 1.00 98.25 418 ARG A O 1
ATOM 3045 N N . LEU A 1 419 ? -39.114 -13.448 68.462 1.00 98.12 419 LEU A N 1
ATOM 3046 C CA . LEU A 1 419 ? -40.575 -13.447 68.359 1.00 98.12 419 LEU A CA 1
ATOM 3047 C C . LEU A 1 419 ? -41.153 -14.821 68.707 1.00 98.12 419 LEU A C 1
ATOM 3049 O O . LEU A 1 419 ? -42.105 -14.887 69.482 1.00 98.12 419 LEU A O 1
ATOM 3053 N N . ASP A 1 420 ? -40.536 -15.894 68.220 1.00 97.88 420 ASP A N 1
ATOM 3054 C CA . ASP A 1 420 ? -40.927 -17.269 68.534 1.00 97.88 420 ASP A CA 1
ATOM 3055 C C . ASP A 1 420 ? -40.772 -17.563 70.033 1.00 97.88 420 ASP A C 1
ATOM 3057 O O . ASP A 1 420 ? -41.669 -18.132 70.655 1.00 97.88 420 ASP A O 1
ATOM 3061 N N . GLY A 1 421 ? -39.686 -17.094 70.658 1.00 97.25 421 GLY A N 1
ATOM 3062 C CA . GLY A 1 421 ? -39.502 -17.186 72.109 1.00 97.25 421 GLY A CA 1
ATOM 3063 C C . GLY A 1 421 ? -40.603 -16.477 72.908 1.00 97.25 421 GLY A C 1
ATOM 3064 O O . GLY A 1 421 ? -41.097 -17.021 73.896 1.00 97.25 421 GLY A O 1
ATOM 3065 N N . LEU A 1 422 ? -41.031 -15.288 72.467 1.00 97.56 422 LEU A N 1
ATOM 3066 C CA . LEU A 1 422 ? -42.134 -14.553 73.097 1.00 97.56 422 LEU A CA 1
ATOM 3067 C C . LEU A 1 422 ? -43.484 -15.256 72.903 1.00 97.56 422 LEU A C 1
ATOM 3069 O O . LEU A 1 422 ? -44.254 -15.352 73.857 1.00 97.56 422 LEU A O 1
ATOM 3073 N N . LEU A 1 423 ? -43.762 -15.768 71.700 1.00 97.50 423 LEU A N 1
ATOM 3074 C CA . LEU A 1 423 ? -44.985 -16.523 71.408 1.00 97.50 423 LEU A CA 1
ATOM 3075 C C . LEU A 1 423 ? -45.091 -17.784 72.268 1.00 97.50 423 LEU A C 1
ATOM 3077 O O . LEU A 1 423 ? -46.154 -18.046 72.826 1.00 97.50 423 LEU A O 1
ATOM 3081 N N . ASN A 1 424 ? -43.990 -18.519 72.434 1.00 96.88 424 ASN A N 1
ATOM 3082 C CA . ASN A 1 424 ? -43.956 -19.701 73.293 1.00 96.88 424 ASN A CA 1
ATOM 3083 C C . ASN A 1 424 ? -44.214 -19.340 74.763 1.00 96.88 424 ASN A C 1
ATOM 3085 O O . ASN A 1 424 ? -45.014 -20.005 75.408 1.00 96.88 424 ASN A O 1
ATOM 3089 N N . SER A 1 425 ? -43.629 -18.245 75.265 1.00 97.12 425 SER A N 1
ATOM 3090 C CA . SER A 1 425 ? -43.863 -17.780 76.644 1.00 97.12 425 SER A CA 1
ATOM 3091 C C . SER A 1 425 ? -45.280 -17.260 76.917 1.00 97.12 425 SER A C 1
ATOM 3093 O O . SER A 1 425 ? -45.662 -17.131 78.072 1.00 97.12 425 SER A O 1
ATOM 3095 N N . LEU A 1 426 ? -46.036 -16.908 75.871 1.00 95.44 426 LEU A N 1
ATOM 3096 C CA . LEU A 1 426 ? -47.429 -16.463 75.982 1.00 95.44 426 LEU A CA 1
ATOM 3097 C C . LEU A 1 426 ? -48.417 -17.641 75.946 1.00 95.44 426 LEU A C 1
ATOM 3099 O O . LEU A 1 426 ? -49.572 -17.488 76.337 1.00 95.44 426 LEU A O 1
ATOM 3103 N N . ASN A 1 427 ? -47.989 -18.777 75.392 1.00 91.94 427 ASN A N 1
ATOM 3104 C CA . ASN A 1 427 ? -48.818 -19.967 75.223 1.00 91.94 427 ASN A CA 1
ATOM 3105 C C . ASN A 1 427 ? -48.685 -20.959 76.396 1.00 91.94 427 ASN A C 1
ATOM 3107 O O . ASN A 1 427 ? -49.498 -21.877 76.505 1.00 91.94 427 ASN A O 1
ATOM 3111 N N . GLU A 1 428 ? -47.668 -20.776 77.243 1.00 79.25 428 GLU A N 1
ATOM 3112 C CA . GLU A 1 428 ? -47.557 -21.351 78.594 1.00 79.25 428 GLU A CA 1
ATOM 3113 C C . GLU A 1 428 ? -48.275 -20.466 79.620 1.00 79.25 428 GLU A C 1
ATOM 3115 O O . GLU A 1 428 ? -48.928 -21.041 80.525 1.00 79.25 428 GLU A O 1
#

Secondary structure (DSSP, 8-state):
--------PPP--PPPPPPPPP----------------------------------HHHHHHHHHHHHTT--PPP---------------------HHHHHHHHHHHHHHHHHHHHHHTTSTTHHHHHHHHHHHHHHHHHHH-TTTSHHHHHHHHHHHHHHHHHHHHHHHHHHHHHHHHHHHHHHTTSSS---------------------------SS--S-TTTTSSHHHHHHHHHHHHHHHHHHGGGSSS--S-----SS-S-TTTS-HHHHHHHHHHHHHH--HHHHHHHHHHHHHHHHHHHHHHHHHHHHHHHHTTS--S-TTHHHHHHHHHHHHHHHHHHHHHHTTHHHHHHHHHHHHHHHHHHHHHHHHHHHHHHHHHHHHHHHHHHHHHHHHHHHHHHHHHHHHHHHHHHHHHHHHHHH-

Foldseek 3Di:
DDDDDDDDDDDDDDDDDDDDDPPDPDPPDDDDDDDDDDDDDDDDDPDDPPPPPPDPVVVVVVVVVVVVVPDDDDDDDDDDDDDDDDDDDPDPDPDDPVVVLVVVLVVLVVVLVVLVVPVPDDPSPVVNVVSVVVNVVSCCCVPPPHPPPPVCVVVVVVVVVVVVVVVVVVVVVVVVVVVVVVVVVVPPPDDDDDDDDDDDDDDPPPPPPPPPPPPPPPPPPVCVPPNVCVVVVVVVVVVVVVVCVVPPPPQPPPDDPPPPPDDDDDPNPDDPVRVVVVVVVVVVVDDVVVVVVVVVVVVVVVVVVVVVVVVVVVVVVVVVVVPDDDPDPVVVVVVVVVVVVVVVVVVVVVVCVVVVVVVVVVVVVVVVVVVVVVVVVVVVVVVVVVVVVVVVVVVVVVVVVVVVVVVVVVVVVVVVVVVVVVVVVVVD

Organism: NCBI:txid2934178

Sequence (428 aa):
EAVYSSDGLPSLAVPLPPPPLPSSVGDDDDDEGRRRPGGGGGAGGSDDAIESLASDPRAAFDAFVVAAGVGGAPFPASARARRPASAAPSSTTWEDPRRRLFRLRSEVEELEIALRVDGGDGEGAYSRAEASELRSRLDALLSPAGNAGGLAAMLRGRQEDLSSVISRDVARLSAEEAARATADVDGREGDSKRGGDGGGGSSSSGGKIVYELYREGVGSKRATSESTTVPREVALEERLRRLELAVGSSSSSSSSTTMTTTTGGGIANKSILERIDEAELLVREVDASAIEKLAARAKVVRADLEAAARARSKLASASARSGVGGVGGGEDFRRVSELHAAMLELDGMSAHLPALASRLLELSTLHSNAAEFETRLGAAEVALSRSESTLASVERALARMEEGWKENVKVVERNVDRLDGLLNSLNE